Protein AF-A0A9D7N6A7-F1 (afdb_monomer)

pLDDT: mean 72.24, std 21.48, range [27.84, 96.88]

Solvent-accessible surface area (backbone atoms only — not comparable to full-atom values): 20698 Å² total; per-residue (Å²): 138,71,69,72,57,60,63,54,52,71,76,58,73,84,75,83,60,86,90,48,61,82,53,57,77,45,43,63,57,52,47,47,48,57,47,58,78,59,60,65,84,83,55,70,63,50,36,47,100,87,70,44,53,47,60,79,45,81,46,19,49,33,28,34,28,38,18,54,43,39,75,38,91,83,50,59,62,45,43,98,91,40,55,66,31,51,74,73,51,45,66,55,50,33,52,48,35,50,52,41,27,53,71,36,30,30,33,40,40,72,42,84,42,96,51,81,54,42,87,77,48,55,67,92,73,22,52,31,34,36,45,39,30,42,55,40,68,44,62,44,86,50,68,86,70,96,49,81,69,57,56,56,58,49,62,77,58,42,89,70,34,71,83,63,59,71,75,50,41,31,40,49,35,46,28,34,37,31,37,36,25,32,27,87,80,56,50,72,79,45,74,46,79,42,47,43,51,80,80,40,67,44,66,60,51,75,58,70,64,46,72,77,60,77,79,70,97,55,91,82,66,89,69,72,74,80,80,52,75,74,41,38,44,54,51,47,51,51,50,50,52,54,48,39,44,42,50,28,35,50,51,27,48,40,51,60,63,50,43,50,58,53,32,32,75,79,46,55,23,73,46,80,70,33,65,55,53,69,39,74,49,94,61,51,58,45,66,40,29,39,36,40,38,20,63,49,58,58,68,46,43,35,33,24,54,57,90,49,90,62,63,76,41,67,64,57,64,68,60,46,55,73,24,48,53,96,72,34,24,53,46,76,51,75,52,74,46,81,51,68,78,89,52,60,60,47,36,45,35,39,42,34,28,33,75,87,68,51,75,50,70,36,30,29,28,36,33,90

Foldseek 3Di:
DCVVVVVVVVVPPPDDDPVCVVCVVCVVVVVCVVVVVVDDPPQCLQADPVRDGLLPDFAFQWEEEEEFEAEDPPQDEDDPVRLLGNPDHRVRLSVLLQVLLVSSNLHLHYHYDHDPDLQPQPLLRTQKYKHKYWHYWGKDFDFDDDDPPVVVVLQVVPVPCLVVPPQGFIDIWTWMWMFIAGSVPRDGLDIDTDTVCVSPTDGQRSCLLLVLVPPDDPSPRDDDLPDDSVSSNSVSVSSSSVVSNSVSSVSSCCSPPPRLVSCQVPPKRKAWDPDGAAAEDPDQKGKTKMKIKHLFQWQWKFKPKASDPHGQDTDDRVQSVVQCPPSMGIDIDIDMGGHDPVDQKMKIKIWIQTPVRDIDIGIGMYGD

Secondary structure (DSSP, 8-state):
--HHHHHHHHTT-S---GGGTTTTTTHHHHHHHHHHTT-----GGGB-TTS-BGGGSPPEEEEEEEPPPEEPTT-PBPBTTBTTSB---HHHHHHHHHHHHHHTT-EEEEEE-S-S-GGGS-TTT-SEEEEEEEEEEEEEE--S---HHHHHHHHTTTTTGGGTS---EEEEEEEEEEEEEETTT--EEEEEEEEGGGG--EEPPHHHHHGGG-SSS-TT----TTS-HHHHHHHHHHHHHHHHHHHHHHHHHIIIIIHHHHHHHHSEEEEEEESPTTEE--SSEEEEEEEEEESS-EEEEEEEETT-SS-SEE--HHHHHHTEETTEEEEEEEEEEE--TT-SEEEEEEEEEETTSPEEEEEEEEE-

Structure (mmCIF, N/CA/C/O backbone):
data_AF-A0A9D7N6A7-F1
#
_entry.id   AF-A0A9D7N6A7-F1
#
loop_
_atom_site.group_PDB
_atom_site.id
_atom_site.type_symbol
_atom_site.label_atom_id
_atom_site.label_alt_id
_atom_site.label_comp_id
_atom_site.label_asym_id
_atom_site.label_entity_id
_atom_site.label_seq_id
_atom_site.pdbx_PDB_ins_code
_atom_site.Cartn_x
_atom_site.Cartn_y
_atom_site.Cartn_z
_atom_site.occupancy
_atom_site.B_iso_or_equiv
_atom_site.auth_seq_id
_atom_site.auth_comp_id
_atom_site.auth_asym_id
_atom_site.auth_atom_id
_atom_site.pdbx_PDB_model_num
ATOM 1 N N . MET A 1 1 ? 20.754 -8.997 7.882 1.00 33.94 1 MET A N 1
ATOM 2 C CA . MET A 1 1 ? 21.475 -8.071 8.792 1.00 33.94 1 MET A CA 1
ATOM 3 C C . MET A 1 1 ? 22.914 -7.779 8.315 1.00 33.94 1 MET A C 1
ATOM 5 O O . MET A 1 1 ? 23.847 -8.351 8.864 1.00 33.94 1 MET A O 1
ATOM 9 N N . PRO A 1 2 ? 23.134 -6.870 7.344 1.00 27.84 2 PRO A N 1
ATOM 10 C CA . PRO A 1 2 ? 24.484 -6.431 6.935 1.00 27.84 2 PRO A CA 1
ATOM 11 C C . PRO A 1 2 ? 24.946 -5.121 7.615 1.00 27.84 2 PRO A C 1
ATOM 13 O O . PRO A 1 2 ? 26.128 -4.794 7.631 1.00 27.84 2 PRO A O 1
ATOM 16 N N . GLN A 1 3 ? 24.026 -4.363 8.223 1.00 35.16 3 GLN A N 1
ATOM 17 C CA . GLN A 1 3 ? 24.284 -2.987 8.679 1.00 35.16 3 GLN A CA 1
ATOM 18 C C . GLN A 1 3 ? 25.090 -2.895 9.996 1.00 35.16 3 GLN A C 1
ATOM 20 O O . GLN A 1 3 ? 25.830 -1.935 10.213 1.00 35.16 3 GLN A O 1
ATOM 25 N N . LEU A 1 4 ? 25.039 -3.925 10.854 1.00 30.86 4 LEU A N 1
ATOM 26 C CA . LEU A 1 4 ? 25.827 -3.990 12.100 1.00 30.86 4 LEU A CA 1
ATOM 27 C C . LEU A 1 4 ? 27.328 -4.250 11.861 1.00 30.86 4 LEU A C 1
ATOM 29 O O . LEU A 1 4 ? 28.149 -4.004 12.749 1.00 30.86 4 LEU A O 1
ATOM 33 N N . TRP A 1 5 ? 27.703 -4.705 10.662 1.00 33.69 5 TRP A N 1
ATOM 34 C CA . TRP A 1 5 ? 29.099 -4.938 10.285 1.00 33.69 5 TRP A CA 1
ATOM 35 C C . TRP A 1 5 ? 29.838 -3.627 9.966 1.00 33.69 5 TRP A C 1
ATOM 37 O O . TRP A 1 5 ? 30.946 -3.403 10.459 1.00 33.69 5 TRP A O 1
ATOM 47 N N . CYS A 1 6 ? 29.193 -2.698 9.253 1.00 33.22 6 CYS A N 1
ATOM 48 C CA . CYS A 1 6 ? 29.789 -1.412 8.869 1.00 33.22 6 CYS A CA 1
ATOM 49 C C . CYS A 1 6 ? 30.063 -0.488 10.072 1.00 33.22 6 CYS A C 1
ATOM 51 O O . CYS A 1 6 ? 31.088 0.197 10.116 1.00 33.22 6 CYS A O 1
ATOM 53 N N . ALA A 1 7 ? 29.202 -0.511 11.097 1.00 29.64 7 ALA A N 1
ATOM 54 C CA . ALA A 1 7 ? 29.391 0.289 12.311 1.00 29.64 7 ALA A CA 1
ATOM 55 C C . ALA A 1 7 ? 30.550 -0.220 13.196 1.00 29.64 7 ALA A C 1
ATOM 57 O O . ALA A 1 7 ? 31.227 0.574 13.856 1.00 29.64 7 ALA A O 1
ATOM 58 N N . ARG A 1 8 ? 30.829 -1.535 13.188 1.00 33.41 8 ARG A N 1
ATOM 59 C CA . ARG A 1 8 ? 31.957 -2.132 13.929 1.00 33.41 8 ARG A CA 1
ATOM 60 C C . ARG A 1 8 ? 33.308 -1.908 13.247 1.00 33.41 8 ARG A C 1
ATOM 62 O O . ARG A 1 8 ? 34.302 -1.742 13.952 1.00 33.41 8 ARG A O 1
ATOM 69 N N . LEU A 1 9 ? 33.351 -1.831 11.916 1.00 36.56 9 LEU A N 1
ATOM 70 C CA . LEU A 1 9 ? 34.581 -1.543 11.166 1.00 36.56 9 LEU A CA 1
ATOM 71 C C . LEU A 1 9 ? 35.065 -0.095 11.357 1.00 36.56 9 LEU A C 1
ATOM 73 O O . LEU A 1 9 ? 36.259 0.121 11.559 1.00 36.56 9 LEU A O 1
ATOM 77 N N . ARG A 1 10 ? 34.153 0.888 11.440 1.00 34.47 10 ARG A N 1
ATOM 78 C CA . ARG A 1 10 ? 34.516 2.294 11.723 1.00 34.47 10 ARG A CA 1
ATOM 79 C C . ARG A 1 10 ? 35.161 2.511 13.099 1.00 34.47 10 ARG A C 1
ATOM 81 O O . ARG A 1 10 ? 35.968 3.422 13.239 1.00 34.47 10 ARG A O 1
ATOM 88 N N . ARG A 1 11 ? 34.866 1.676 14.106 1.00 34.38 11 ARG A N 1
ATOM 89 C CA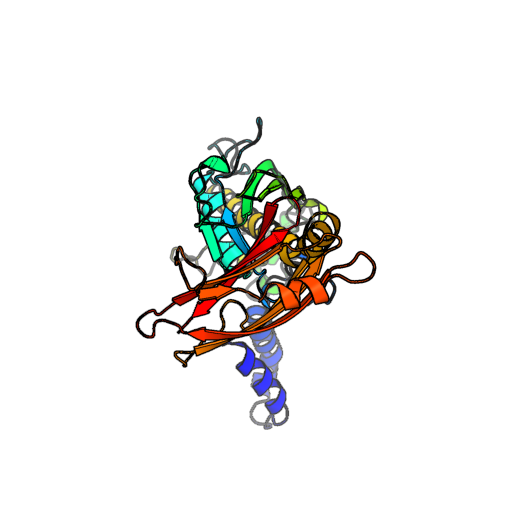 . ARG A 1 11 ? 35.474 1.782 15.453 1.00 34.38 11 ARG A CA 1
ATOM 90 C C . ARG A 1 11 ? 36.824 1.071 15.601 1.00 34.38 11 ARG A C 1
ATOM 92 O O . ARG A 1 11 ? 37.492 1.284 16.605 1.00 34.38 11 ARG A O 1
ATOM 99 N N . ARG A 1 12 ? 37.241 0.245 14.634 1.00 33.75 12 ARG A N 1
ATOM 100 C CA . ARG A 1 12 ? 38.520 -0.498 14.676 1.00 33.75 12 ARG A CA 1
ATOM 101 C C . ARG A 1 12 ? 39.588 0.023 13.705 1.00 33.75 12 ARG A C 1
ATOM 103 O O . ARG A 1 12 ? 40.688 -0.513 13.690 1.00 33.75 12 ARG A O 1
ATOM 110 N N . GLY A 1 13 ? 39.303 1.081 12.943 1.00 35.09 13 GLY A N 1
ATOM 111 C CA . GLY A 1 13 ? 40.225 1.667 11.956 1.00 35.09 13 GLY A CA 1
ATOM 112 C C . GLY A 1 13 ? 41.448 2.405 12.521 1.00 35.09 13 GLY A C 1
ATOM 113 O O . GLY A 1 13 ? 42.263 2.893 11.746 1.00 35.09 13 GLY A O 1
ATOM 114 N N . ALA A 1 14 ? 41.610 2.484 13.841 1.00 36.62 14 ALA A N 1
ATOM 115 C CA . ALA A 1 14 ? 42.786 3.065 14.477 1.00 36.62 14 ALA A CA 1
ATOM 116 C C . ALA A 1 14 ? 43.568 1.959 15.186 1.00 36.62 14 ALA A C 1
ATOM 118 O O . ALA A 1 14 ? 43.359 1.768 16.374 1.00 36.62 14 ALA A O 1
ATOM 119 N N . LEU A 1 15 ? 44.374 1.194 14.438 1.00 40.50 15 LEU A N 1
ATOM 120 C CA . LEU A 1 15 ? 45.546 0.415 14.887 1.00 40.50 15 LEU A CA 1
ATOM 121 C C . LEU A 1 15 ? 46.069 -0.409 13.688 1.00 40.50 15 LEU A C 1
ATOM 123 O O . LEU A 1 15 ? 45.913 -1.626 13.631 1.00 40.50 15 LEU A O 1
ATOM 127 N N . PHE A 1 16 ? 46.677 0.248 12.695 1.00 40.72 16 PHE A N 1
ATOM 128 C CA . PHE A 1 16 ? 47.456 -0.466 11.679 1.00 40.72 16 PHE A CA 1
ATOM 129 C C . PHE A 1 16 ? 48.917 -0.561 12.132 1.00 40.72 16 PHE A C 1
ATOM 131 O O . PHE A 1 16 ? 49.613 0.442 12.268 1.00 40.72 16 PHE A O 1
ATOM 138 N N . SER A 1 17 ? 49.351 -1.793 12.402 1.00 36.78 17 SER A N 1
ATOM 139 C CA . SER A 1 17 ? 50.734 -2.166 12.716 1.00 36.78 17 SER A CA 1
ATOM 140 C C . SER A 1 17 ? 51.652 -1.949 11.497 1.00 36.78 17 SER A C 1
ATOM 142 O O . SER A 1 17 ? 51.222 -2.217 10.369 1.00 36.78 17 SER A O 1
ATOM 144 N N . PRO A 1 18 ? 52.922 -1.530 11.678 1.00 37.09 18 PRO A N 1
ATOM 145 C CA . PRO A 1 18 ? 53.860 -1.251 10.581 1.00 37.09 18 PRO A CA 1
ATOM 146 C C . PRO A 1 18 ? 54.191 -2.465 9.690 1.00 37.09 18 PRO A C 1
ATOM 148 O O . PRO A 1 18 ? 54.759 -2.296 8.615 1.00 37.09 18 PRO A O 1
ATOM 151 N N . ALA A 1 19 ? 53.784 -3.679 10.075 1.00 41.62 19 ALA A N 1
ATOM 152 C CA . ALA A 1 19 ? 53.928 -4.889 9.262 1.00 41.62 19 ALA A CA 1
ATOM 153 C C . ALA A 1 19 ? 52.977 -4.961 8.041 1.00 41.62 19 ALA A C 1
ATOM 155 O O . ALA A 1 19 ? 53.174 -5.800 7.168 1.00 41.62 19 ALA A O 1
ATOM 156 N N . LEU A 1 20 ? 51.961 -4.089 7.949 1.00 43.25 20 LEU A N 1
ATOM 157 C CA . LEU A 1 20 ? 50.958 -4.090 6.866 1.00 43.25 20 LEU A CA 1
ATOM 158 C C . LEU A 1 20 ? 51.173 -2.995 5.801 1.00 43.25 20 LEU A C 1
ATOM 160 O O . LEU A 1 20 ? 50.353 -2.837 4.896 1.00 43.25 20 LEU A O 1
ATOM 164 N N . ALA A 1 21 ? 52.296 -2.273 5.849 1.00 39.59 21 ALA A N 1
ATOM 165 C CA . ALA A 1 21 ? 52.647 -1.225 4.887 1.00 39.59 21 ALA A CA 1
ATOM 166 C C . ALA A 1 21 ? 52.581 -1.630 3.389 1.00 39.59 21 ALA A C 1
ATOM 168 O O . ALA A 1 21 ? 52.142 -0.801 2.588 1.00 39.59 21 ALA A O 1
ATOM 169 N N . PRO A 1 22 ? 52.934 -2.863 2.957 1.00 44.19 22 PRO A N 1
ATOM 170 C CA . PRO A 1 22 ? 52.798 -3.234 1.544 1.00 44.19 22 PRO A CA 1
ATOM 171 C C . PRO A 1 22 ? 51.343 -3.493 1.110 1.00 44.19 22 PRO A C 1
ATOM 173 O O . PRO A 1 22 ? 51.037 -3.357 -0.073 1.00 44.19 22 PRO A O 1
ATOM 176 N N . LEU A 1 23 ? 50.428 -3.785 2.044 1.00 40.72 23 LEU A N 1
ATOM 177 C CA . LEU A 1 23 ? 48.991 -3.942 1.768 1.00 40.72 23 LEU A CA 1
ATOM 178 C C . LEU A 1 23 ? 48.231 -2.606 1.792 1.00 40.72 23 LEU A C 1
ATOM 180 O O . LEU A 1 23 ? 47.166 -2.496 1.189 1.00 40.72 23 LEU A O 1
ATOM 184 N N . ALA A 1 24 ? 48.802 -1.557 2.392 1.00 40.66 24 ALA A N 1
ATOM 185 C CA . ALA A 1 24 ? 48.234 -0.207 2.375 1.00 40.66 24 ALA A CA 1
ATOM 186 C C . ALA A 1 24 ? 48.116 0.386 0.955 1.00 40.66 24 ALA A C 1
ATOM 188 O O . ALA A 1 24 ? 47.271 1.243 0.720 1.00 40.66 24 ALA A O 1
ATOM 189 N N . ARG A 1 25 ? 48.902 -0.107 -0.016 1.00 42.94 25 ARG A N 1
ATOM 190 C CA . ARG A 1 25 ? 48.783 0.273 -1.439 1.00 42.94 25 ARG A CA 1
ATOM 191 C C . ARG A 1 25 ? 47.538 -0.301 -2.117 1.00 42.94 25 ARG A C 1
ATOM 193 O O . ARG A 1 25 ? 47.056 0.279 -3.081 1.00 42.94 25 ARG A O 1
ATOM 200 N N . PHE A 1 26 ? 46.999 -1.397 -1.586 1.00 43.72 26 PHE A N 1
ATOM 201 C CA . PHE A 1 26 ? 45.743 -2.005 -2.030 1.00 43.72 26 PHE A CA 1
ATOM 202 C C . PHE A 1 26 ? 44.562 -1.622 -1.136 1.00 43.72 26 PHE A C 1
ATOM 204 O O . PHE A 1 26 ? 43.425 -1.934 -1.471 1.00 43.72 26 PHE A O 1
ATOM 211 N N . ALA A 1 27 ? 44.794 -0.915 -0.025 1.00 41.84 27 ALA A N 1
ATOM 212 C CA . ALA A 1 27 ? 43.733 -0.423 0.847 1.00 41.84 27 ALA A CA 1
ATOM 213 C C . ALA A 1 27 ? 42.728 0.503 0.133 1.00 41.84 27 ALA A C 1
ATOM 215 O O . ALA A 1 27 ? 41.546 0.359 0.421 1.00 41.84 27 ALA A O 1
ATOM 216 N N . PRO A 1 28 ? 43.110 1.375 -0.827 1.00 40.94 28 PRO A N 1
ATOM 217 C CA . PRO A 1 28 ? 42.142 2.133 -1.617 1.00 40.94 28 PRO A CA 1
ATOM 218 C C . PRO A 1 28 ? 41.313 1.237 -2.537 1.00 40.94 28 PRO A C 1
ATOM 220 O O . PRO A 1 28 ? 40.124 1.470 -2.672 1.00 40.94 28 PRO A O 1
ATOM 223 N N . ALA A 1 29 ? 41.908 0.190 -3.120 1.00 38.44 29 ALA A N 1
ATOM 224 C CA . ALA A 1 29 ? 41.216 -0.750 -4.004 1.00 38.44 29 ALA A CA 1
ATOM 225 C C . ALA A 1 29 ? 40.278 -1.688 -3.228 1.00 38.44 29 ALA A C 1
ATOM 227 O O . ALA A 1 29 ? 39.161 -1.927 -3.660 1.00 38.44 29 ALA A O 1
ATOM 228 N N . LEU A 1 30 ? 40.683 -2.159 -2.046 1.00 38.00 30 LEU A N 1
ATOM 229 C CA . LEU A 1 30 ? 39.836 -2.931 -1.130 1.00 38.00 30 LEU A CA 1
ATOM 230 C C . LEU A 1 30 ? 38.767 -2.060 -0.465 1.00 38.00 30 LEU A C 1
ATOM 232 O O . LEU A 1 30 ? 37.659 -2.533 -0.242 1.00 38.00 30 LEU A O 1
ATOM 236 N N . ALA A 1 31 ? 39.064 -0.789 -0.180 1.00 37.28 31 ALA A N 1
ATOM 237 C CA . ALA A 1 31 ? 38.067 0.179 0.259 1.00 37.28 31 ALA A CA 1
ATOM 238 C C . ALA A 1 31 ? 37.099 0.527 -0.875 1.00 37.28 31 ALA A C 1
ATOM 240 O O . ALA A 1 31 ? 35.918 0.629 -0.597 1.00 37.28 31 ALA A O 1
ATOM 241 N N . ALA A 1 32 ? 37.554 0.641 -2.127 1.00 35.81 32 ALA A N 1
ATOM 242 C CA . ALA A 1 32 ? 36.718 0.851 -3.310 1.00 35.81 32 ALA A CA 1
ATOM 243 C C . ALA A 1 32 ? 35.888 -0.390 -3.667 1.00 35.81 32 ALA A C 1
ATOM 245 O O . ALA A 1 32 ? 34.742 -0.237 -4.062 1.00 35.81 32 ALA A O 1
ATOM 246 N N . LEU A 1 33 ? 36.399 -1.606 -3.444 1.00 35.50 33 LEU A N 1
ATOM 247 C CA . LEU A 1 33 ? 35.618 -2.844 -3.534 1.00 35.50 33 LEU A CA 1
ATOM 248 C C . LEU A 1 33 ? 34.580 -2.915 -2.409 1.00 35.50 33 LEU A C 1
ATOM 250 O O . LEU A 1 33 ? 33.425 -3.222 -2.658 1.00 35.50 33 LEU A O 1
ATOM 254 N N . ALA A 1 34 ? 34.956 -2.586 -1.171 1.00 34.47 34 ALA A N 1
ATOM 255 C CA . ALA A 1 34 ? 34.031 -2.576 -0.037 1.00 34.47 34 ALA A CA 1
ATOM 256 C C . ALA A 1 34 ? 33.012 -1.420 -0.097 1.00 34.47 34 ALA A C 1
ATOM 258 O O . ALA A 1 34 ? 31.904 -1.563 0.410 1.00 34.47 34 ALA A O 1
ATOM 259 N N . LEU A 1 35 ? 33.370 -0.290 -0.714 1.00 35.47 35 LEU A N 1
ATOM 260 C CA . LEU A 1 35 ? 32.476 0.828 -1.027 1.00 35.47 35 LEU A CA 1
ATOM 261 C C . LEU A 1 35 ? 31.602 0.501 -2.243 1.00 35.47 35 LEU A C 1
ATOM 263 O O . LEU A 1 35 ? 30.417 0.796 -2.209 1.00 35.47 35 LEU A O 1
ATOM 267 N N . GLY A 1 36 ? 32.145 -0.174 -3.257 1.00 33.84 36 GLY A N 1
ATOM 268 C CA . GLY A 1 36 ? 31.439 -0.616 -4.461 1.00 33.84 36 GLY A CA 1
ATOM 269 C C . GLY A 1 36 ? 30.420 -1.722 -4.189 1.00 33.84 36 GLY A C 1
ATOM 270 O O . GLY A 1 36 ? 29.325 -1.674 -4.730 1.00 33.84 36 GLY A O 1
ATOM 271 N N . VAL A 1 37 ? 30.716 -2.641 -3.264 1.00 36.25 37 VAL A N 1
ATOM 272 C CA . VAL A 1 37 ? 29.760 -3.634 -2.728 1.00 36.25 37 VAL A CA 1
ATOM 273 C C . VAL A 1 37 ? 28.724 -2.978 -1.794 1.00 36.25 37 VAL A C 1
ATOM 275 O O . VAL A 1 37 ? 27.678 -3.556 -1.511 1.00 36.25 37 VAL A O 1
ATOM 278 N N . ALA A 1 38 ? 28.981 -1.756 -1.314 1.00 33.03 38 ALA A N 1
ATOM 279 C CA . ALA A 1 38 ? 28.062 -0.993 -0.469 1.00 33.03 38 ALA A CA 1
ATOM 280 C C . ALA A 1 38 ? 27.216 0.042 -1.236 1.00 33.03 38 ALA A C 1
ATOM 282 O O . ALA A 1 38 ? 26.350 0.675 -0.622 1.00 33.03 38 ALA A O 1
ATOM 283 N N . CYS A 1 39 ? 27.421 0.207 -2.548 1.00 36.38 39 CYS A N 1
ATOM 284 C CA . CYS A 1 39 ? 26.614 1.088 -3.386 1.00 36.38 39 CYS A CA 1
ATOM 285 C C . CYS A 1 39 ? 25.263 0.430 -3.682 1.00 36.38 39 CYS A C 1
ATOM 287 O O . CYS A 1 39 ? 25.034 -0.150 -4.737 1.00 36.38 39 CYS A O 1
ATOM 289 N N . ARG A 1 40 ? 24.347 0.547 -2.715 1.00 44.41 40 ARG A N 1
ATOM 290 C CA . ARG A 1 40 ? 22.908 0.513 -2.991 1.00 44.41 40 ARG A CA 1
ATOM 291 C C . ARG A 1 40 ? 22.606 1.517 -4.107 1.00 44.41 40 ARG A C 1
ATOM 293 O O . ARG A 1 40 ? 23.277 2.545 -4.180 1.00 44.41 40 ARG A O 1
ATOM 300 N N . SER A 1 41 ? 21.595 1.213 -4.920 1.00 48.44 41 SER A N 1
ATOM 301 C CA . SER A 1 41 ? 21.009 2.114 -5.917 1.00 48.44 41 SER A CA 1
ATOM 302 C C . SER A 1 41 ? 21.100 3.586 -5.480 1.00 48.44 41 SER A C 1
ATOM 304 O O . SER A 1 41 ? 20.517 3.975 -4.469 1.00 48.44 41 SER A O 1
ATOM 306 N N . THR A 1 42 ? 21.867 4.389 -6.224 1.00 55.47 42 THR A N 1
ATOM 307 C CA . THR A 1 42 ? 22.020 5.843 -6.033 1.00 55.47 42 THR A CA 1
ATOM 308 C C . THR A 1 42 ? 20.817 6.626 -6.555 1.00 55.47 42 THR A C 1
ATOM 310 O O . THR A 1 42 ? 20.867 7.852 -6.640 1.00 55.47 42 THR A O 1
ATOM 313 N N . ASP A 1 43 ? 19.743 5.927 -6.924 1.00 65.94 43 ASP A N 1
ATOM 314 C CA . ASP A 1 43 ? 18.581 6.523 -7.551 1.00 65.94 43 ASP A CA 1
ATOM 315 C C . ASP A 1 43 ? 17.853 7.436 -6.556 1.00 65.94 43 ASP A C 1
ATOM 317 O O . ASP A 1 43 ? 17.324 6.936 -5.556 1.00 65.94 43 ASP A O 1
ATOM 321 N N . PRO A 1 44 ? 17.806 8.761 -6.796 1.00 69.75 44 PRO A N 1
ATOM 322 C CA . PRO A 1 44 ? 17.167 9.702 -5.881 1.00 69.75 44 PRO A CA 1
ATOM 323 C C . PRO A 1 44 ? 15.686 9.372 -5.650 1.00 69.75 44 PRO A C 1
ATOM 325 O O . PRO A 1 44 ? 15.162 9.695 -4.584 1.00 69.75 44 PRO A O 1
ATOM 328 N N . ALA A 1 45 ? 15.041 8.651 -6.575 1.00 74.19 45 ALA A N 1
ATOM 329 C CA . ALA A 1 45 ? 13.661 8.204 -6.445 1.00 74.19 45 ALA A CA 1
ATOM 330 C C . ALA A 1 45 ? 13.422 7.288 -5.229 1.00 74.19 45 ALA A C 1
ATOM 332 O O . ALA A 1 45 ? 12.299 7.205 -4.722 1.00 74.19 45 ALA A O 1
ATOM 333 N N . LEU A 1 46 ? 14.452 6.575 -4.764 1.00 75.38 46 LEU A N 1
ATOM 334 C CA . LEU A 1 46 ? 14.356 5.630 -3.646 1.00 75.38 46 LEU A CA 1
ATOM 335 C C . LEU A 1 46 ? 14.588 6.280 -2.279 1.00 75.38 46 LEU A C 1
ATOM 337 O O . LEU A 1 46 ? 14.596 5.583 -1.258 1.00 75.38 46 LEU A O 1
ATOM 341 N N . TYR A 1 47 ? 14.756 7.599 -2.253 1.00 76.62 47 TYR A N 1
ATOM 342 C CA . TYR A 1 47 ? 14.973 8.377 -1.047 1.00 76.62 47 TYR A CA 1
ATOM 343 C C . TYR A 1 47 ? 13.801 9.324 -0.784 1.00 76.62 47 TYR A C 1
ATOM 345 O O . TYR A 1 47 ? 13.102 9.764 -1.697 1.00 76.62 47 TYR A O 1
ATOM 353 N N . ASP A 1 48 ? 13.573 9.635 0.487 1.00 78.56 48 ASP A N 1
ATOM 354 C CA . ASP A 1 48 ? 12.672 10.712 0.881 1.00 78.56 48 ASP A CA 1
ATOM 355 C C . ASP A 1 48 ? 13.363 12.089 0.832 1.00 78.56 48 ASP A C 1
ATOM 357 O O . ASP A 1 48 ? 14.549 12.224 0.512 1.00 78.56 48 ASP A O 1
ATOM 361 N N . SER A 1 49 ? 12.611 13.139 1.170 1.00 76.31 49 SER A N 1
ATOM 362 C CA . SER A 1 49 ? 13.115 14.515 1.236 1.00 76.31 49 SER A CA 1
ATOM 363 C C . SER A 1 49 ? 14.223 14.719 2.281 1.00 76.31 49 SER A C 1
ATOM 365 O O . SER A 1 49 ? 15.008 15.659 2.156 1.00 76.31 49 SER A O 1
ATOM 367 N N . GLU A 1 50 ? 14.338 13.832 3.275 1.00 79.69 50 GLU A N 1
ATOM 368 C CA . GLU A 1 50 ? 15.408 13.814 4.279 1.00 79.69 50 GLU A CA 1
ATOM 369 C C . GLU A 1 50 ? 16.611 12.948 3.860 1.00 79.69 50 GLU A C 1
ATOM 371 O O . GLU A 1 50 ? 17.562 12.795 4.631 1.00 79.69 50 GLU A O 1
ATOM 376 N N . ARG A 1 51 ? 16.602 12.401 2.636 1.00 77.44 51 ARG A N 1
ATOM 377 C CA . ARG A 1 51 ? 17.605 11.465 2.103 1.00 77.44 51 ARG A CA 1
ATOM 378 C C . ARG A 1 51 ? 17.701 10.148 2.874 1.00 77.44 51 ARG A C 1
ATOM 380 O O . ARG A 1 51 ? 18.757 9.510 2.876 1.00 77.44 51 ARG A O 1
ATOM 387 N N . ARG A 1 52 ? 16.618 9.710 3.511 1.00 77.44 52 ARG A N 1
ATOM 388 C CA . ARG A 1 52 ? 16.506 8.346 4.041 1.00 77.44 52 ARG A CA 1
ATOM 389 C C . ARG A 1 52 ? 15.948 7.434 2.969 1.00 77.44 52 ARG A C 1
ATOM 391 O O . ARG A 1 52 ? 15.149 7.857 2.138 1.00 77.44 52 ARG A O 1
ATOM 398 N N . LEU A 1 53 ? 16.371 6.175 2.984 1.00 78.69 53 LEU A N 1
ATOM 399 C CA . LEU A 1 53 ? 15.842 5.195 2.044 1.00 78.69 53 LEU A CA 1
ATOM 400 C C . LEU A 1 53 ? 14.373 4.931 2.355 1.00 78.69 53 LEU A C 1
ATOM 402 O O . LEU A 1 53 ? 14.006 4.716 3.509 1.00 78.69 53 LEU A O 1
ATOM 406 N N . LEU A 1 54 ? 13.539 4.858 1.321 1.00 78.88 54 LEU A N 1
ATOM 407 C CA . LEU A 1 54 ? 12.112 4.625 1.508 1.00 78.88 54 LEU A CA 1
ATOM 408 C C . LEU A 1 54 ? 11.836 3.316 2.250 1.00 78.88 54 LEU A C 1
ATOM 410 O O . LEU A 1 54 ? 10.921 3.289 3.060 1.00 78.88 54 LEU A O 1
ATOM 414 N N . VAL A 1 55 ? 12.633 2.259 2.062 1.00 80.38 55 VAL A N 1
ATOM 415 C CA . VAL A 1 55 ? 12.492 0.985 2.804 1.00 80.38 55 VAL A CA 1
ATOM 416 C C . VAL A 1 55 ? 12.652 1.138 4.326 1.00 80.38 55 VAL A C 1
ATOM 418 O O . VAL A 1 55 ? 12.142 0.320 5.084 1.00 80.38 55 VAL A O 1
ATOM 421 N N . GLU A 1 56 ? 13.349 2.182 4.784 1.00 78.75 56 GLU A N 1
ATOM 422 C CA . GLU A 1 56 ? 13.555 2.473 6.209 1.00 78.75 56 GLU A CA 1
ATOM 423 C C . GLU A 1 56 ? 12.361 3.218 6.821 1.00 78.75 56 GLU A C 1
ATOM 425 O O . GLU A 1 56 ? 12.258 3.320 8.044 1.00 78.75 56 GLU A O 1
ATOM 430 N N . ARG A 1 57 ? 11.443 3.721 5.987 1.00 78.69 57 ARG A N 1
ATOM 431 C CA . ARG A 1 57 ? 10.187 4.322 6.438 1.00 78.69 57 ARG A CA 1
ATOM 432 C C . ARG A 1 57 ? 9.155 3.255 6.769 1.00 78.69 57 ARG A C 1
ATOM 434 O O . ARG A 1 57 ? 9.089 2.212 6.112 1.00 78.69 57 ARG A O 1
ATOM 441 N N . GLU A 1 58 ? 8.306 3.580 7.739 1.00 82.00 58 GLU A N 1
ATOM 442 C CA . GLU A 1 58 ? 7.181 2.743 8.147 1.00 82.00 58 GLU A CA 1
ATOM 443 C C . GLU A 1 58 ? 6.285 2.363 6.961 1.00 82.00 58 GLU A C 1
ATOM 445 O O . GLU A 1 58 ? 6.136 3.106 5.985 1.00 82.00 58 GLU A O 1
ATOM 450 N N . ARG A 1 59 ? 5.711 1.160 7.045 1.00 87.25 59 ARG A N 1
ATOM 451 C CA . ARG A 1 59 ? 4.772 0.655 6.044 1.00 87.25 59 ARG A CA 1
ATOM 452 C C . ARG A 1 59 ? 3.447 1.392 6.178 1.00 87.25 59 ARG A C 1
ATOM 454 O O . ARG A 1 59 ? 2.980 1.613 7.295 1.00 87.25 59 ARG A O 1
ATOM 461 N N . ALA A 1 60 ? 2.806 1.710 5.056 1.00 87.31 60 ALA A N 1
ATOM 462 C CA . ALA A 1 60 ? 1.469 2.283 5.101 1.00 87.31 60 ALA A CA 1
ATOM 463 C C . ALA A 1 60 ? 0.471 1.246 5.649 1.00 87.31 60 ALA A C 1
ATOM 465 O O . ALA A 1 60 ? 0.525 0.070 5.288 1.00 87.31 60 ALA A O 1
ATOM 466 N N . SER A 1 61 ? -0.462 1.669 6.500 1.00 88.38 61 SER A N 1
ATOM 467 C CA . SER A 1 61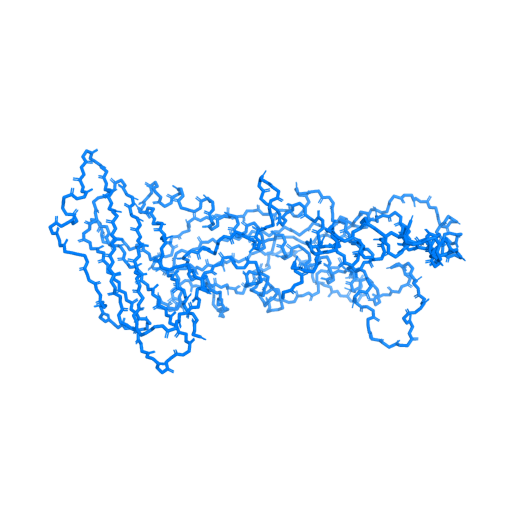 ? -1.439 0.795 7.167 1.00 88.38 61 SER A CA 1
ATOM 468 C C . SER A 1 61 ? -2.642 0.443 6.277 1.00 88.38 61 SER A C 1
ATOM 470 O O . SER A 1 61 ? -3.792 0.486 6.711 1.00 88.38 61 SER A O 1
ATOM 472 N N . TYR A 1 62 ? -2.375 0.086 5.019 1.00 89.88 62 TYR A N 1
ATOM 473 C CA . TYR A 1 62 ? -3.364 -0.359 4.033 1.00 89.88 62 TYR A CA 1
ATOM 474 C C . TYR A 1 62 ? -3.000 -1.734 3.495 1.00 89.88 62 TYR A C 1
ATOM 476 O O . TYR A 1 62 ? -1.826 -2.104 3.449 1.00 89.88 62 TYR A O 1
ATOM 484 N N . ARG A 1 63 ? -3.999 -2.456 3.001 1.00 91.62 63 ARG A N 1
ATOM 485 C CA . ARG A 1 63 ? -3.820 -3.613 2.124 1.00 91.62 63 ARG A CA 1
ATOM 486 C C . ARG A 1 63 ? -4.041 -3.186 0.686 1.00 91.62 63 ARG A C 1
ATOM 488 O O . ARG A 1 63 ? -5.092 -2.632 0.357 1.00 91.62 63 ARG A O 1
ATOM 495 N N . LEU A 1 64 ? -3.046 -3.435 -0.152 1.00 94.81 64 LEU A N 1
ATOM 496 C CA . LEU A 1 64 ? -3.009 -2.968 -1.528 1.00 94.81 64 LEU A CA 1
ATOM 497 C C . LEU A 1 64 ? -3.145 -4.149 -2.487 1.00 94.81 64 LEU A C 1
ATOM 499 O O . LEU A 1 64 ? -2.254 -4.987 -2.569 1.00 94.81 64 LEU A O 1
ATOM 503 N N . ALA A 1 65 ? -4.233 -4.200 -3.245 1.00 95.38 65 ALA A N 1
ATOM 504 C CA . ALA A 1 65 ? -4.342 -5.059 -4.415 1.00 95.38 65 ALA A CA 1
ATOM 505 C C . ALA A 1 65 ? -3.724 -4.359 -5.632 1.00 95.38 65 ALA A C 1
ATOM 507 O O . ALA A 1 65 ? -3.975 -3.178 -5.859 1.00 95.38 65 ALA A O 1
ATOM 508 N N . VAL A 1 66 ? -2.948 -5.080 -6.436 1.00 95.56 66 VAL A N 1
ATOM 509 C CA . VAL A 1 66 ? -2.354 -4.597 -7.687 1.00 95.56 66 VAL A CA 1
ATOM 510 C C . VAL A 1 66 ? -3.055 -5.288 -8.851 1.00 95.56 66 VAL A C 1
ATOM 512 O O . VAL A 1 66 ? -3.037 -6.516 -8.952 1.00 95.56 66 VAL A O 1
ATOM 515 N N . ALA A 1 67 ? -3.699 -4.496 -9.707 1.00 93.75 67 ALA A N 1
ATOM 516 C CA . ALA A 1 67 ? -4.381 -4.982 -10.899 1.00 93.75 67 ALA A CA 1
ATOM 517 C C . ALA A 1 67 ? -3.397 -5.279 -12.051 1.00 93.75 67 ALA A C 1
ATOM 519 O O . ALA A 1 67 ? -2.266 -4.776 -12.051 1.00 93.75 67 ALA A O 1
ATOM 520 N N . PRO A 1 68 ? -3.828 -6.032 -13.084 1.00 91.94 68 PRO A N 1
ATOM 521 C CA . PRO A 1 68 ? -3.040 -6.225 -14.296 1.00 91.94 68 PRO A CA 1
ATOM 522 C C . PRO A 1 68 ? -2.781 -4.892 -15.008 1.00 91.94 68 PRO A C 1
ATOM 524 O O . PRO A 1 68 ? -3.737 -4.133 -15.221 1.00 91.94 68 PRO A O 1
ATOM 527 N N . PHE A 1 69 ? -1.533 -4.636 -15.420 1.00 89.12 69 PHE A N 1
ATOM 528 C CA . PHE A 1 69 ? -1.162 -3.446 -16.197 1.00 89.12 69 PHE A CA 1
ATOM 529 C C . PHE A 1 69 ? -2.060 -3.267 -17.418 1.00 89.12 69 PHE A C 1
ATOM 531 O O . PHE A 1 69 ? -2.367 -4.228 -18.116 1.00 89.12 69 PHE A O 1
ATOM 538 N N . VAL A 1 70 ? -2.468 -2.030 -17.693 1.00 87.00 70 VAL A N 1
ATOM 539 C CA . VAL A 1 70 ? -3.164 -1.662 -18.933 1.00 87.00 70 VAL A CA 1
ATOM 540 C C . VAL A 1 70 ? -2.150 -1.049 -19.884 1.00 87.00 70 VAL A C 1
ATOM 542 O O . VAL A 1 70 ? -1.424 -0.146 -19.489 1.00 87.00 70 VAL A O 1
ATOM 545 N N . PHE A 1 71 ? -2.108 -1.502 -21.132 1.00 85.69 71 PHE A N 1
ATOM 546 C CA . PHE A 1 71 ? -1.267 -0.898 -22.161 1.00 85.69 71 PHE A CA 1
ATOM 547 C C . PHE A 1 71 ? -2.130 0.067 -22.968 1.00 85.69 71 PHE A C 1
ATOM 549 O O . PHE A 1 71 ? -3.136 -0.337 -23.556 1.00 85.69 71 PHE A O 1
ATOM 556 N N . GLU A 1 72 ? -1.768 1.345 -22.971 1.00 83.00 72 GLU A N 1
ATOM 557 C CA . GLU A 1 72 ? -2.432 2.330 -23.813 1.00 83.00 72 GLU A CA 1
ATOM 558 C C . GLU A 1 72 ? -2.170 2.027 -25.297 1.00 83.00 72 GLU A C 1
ATOM 560 O O . GLU A 1 72 ? -1.182 1.393 -25.682 1.00 83.00 72 GLU A O 1
ATOM 565 N N . SER A 1 73 ? -3.104 2.441 -26.151 1.00 70.94 73 SER A N 1
ATOM 566 C CA . SER A 1 73 ? -3.008 2.195 -27.590 1.00 70.94 73 SER A CA 1
ATOM 567 C C . SER A 1 73 ? -1.756 2.869 -28.156 1.00 70.94 73 SER A C 1
ATOM 569 O O . SER A 1 73 ? -1.598 4.076 -28.017 1.00 70.94 73 SER A O 1
ATOM 571 N N . GLY A 1 74 ? -0.887 2.100 -28.818 1.00 63.53 74 GLY A N 1
ATOM 572 C CA . GLY A 1 74 ? 0.356 2.615 -29.407 1.00 63.53 74 GLY A CA 1
ATOM 573 C C . GLY A 1 74 ? 1.622 2.360 -28.585 1.00 63.53 74 GLY A C 1
ATOM 574 O O . GLY A 1 74 ? 2.706 2.697 -29.054 1.00 63.53 74 GLY A O 1
ATOM 575 N N . VAL A 1 75 ? 1.527 1.718 -27.413 1.00 71.62 75 VAL A N 1
ATOM 576 C CA . VAL A 1 75 ? 2.710 1.155 -26.747 1.00 71.62 75 VAL A CA 1
ATOM 577 C C . VAL A 1 75 ? 3.223 -0.024 -27.574 1.00 71.62 75 VAL A C 1
ATOM 579 O O . VAL A 1 75 ? 2.595 -1.084 -27.632 1.00 71.62 75 VAL A O 1
ATOM 582 N N . GLU A 1 76 ? 4.360 0.166 -28.238 1.00 67.25 76 GLU A N 1
ATOM 583 C CA . GLU A 1 76 ? 4.978 -0.874 -29.053 1.00 67.25 76 GLU A CA 1
ATOM 584 C C . GLU A 1 76 ? 5.634 -1.938 -28.171 1.00 67.25 76 GLU A C 1
ATOM 586 O O . GLU A 1 76 ? 6.442 -1.636 -27.289 1.00 67.25 76 GLU A O 1
ATOM 591 N N . ARG A 1 77 ? 5.283 -3.201 -28.426 1.00 64.62 77 ARG A N 1
ATOM 592 C CA . ARG A 1 77 ? 5.973 -4.353 -27.843 1.00 64.62 77 ARG A CA 1
ATOM 593 C C . ARG A 1 77 ? 7.135 -4.763 -28.735 1.00 64.62 77 ARG A C 1
ATOM 595 O O . ARG A 1 77 ? 7.061 -4.615 -29.957 1.00 64.62 77 ARG A O 1
ATOM 602 N N . ALA A 1 78 ? 8.189 -5.293 -28.124 1.00 60.75 78 ALA A N 1
ATOM 603 C CA . ALA A 1 78 ? 9.344 -5.782 -28.859 1.00 60.75 78 ALA A CA 1
ATOM 604 C C . ALA A 1 78 ? 8.954 -6.800 -29.934 1.00 60.75 78 ALA A C 1
ATOM 606 O O . ALA A 1 78 ? 8.148 -7.705 -29.720 1.00 60.75 78 ALA A O 1
ATOM 607 N N . SER A 1 79 ? 9.586 -6.647 -31.093 1.00 57.31 79 SER A N 1
ATOM 608 C CA . SER A 1 79 ? 9.617 -7.631 -32.171 1.00 57.31 79 SER A CA 1
ATOM 609 C C . SER A 1 79 ? 11.068 -7.808 -32.611 1.00 57.31 79 SER A C 1
ATOM 611 O O . SER A 1 79 ? 11.913 -6.972 -32.287 1.00 57.31 79 SER A O 1
ATOM 613 N N . ALA A 1 80 ? 11.362 -8.853 -33.388 1.00 53.94 80 ALA A N 1
ATOM 614 C CA . ALA A 1 80 ? 12.707 -9.074 -33.930 1.00 53.94 80 ALA A CA 1
ATOM 615 C C . ALA A 1 80 ? 13.241 -7.869 -34.740 1.00 53.94 80 ALA A C 1
ATOM 617 O O . ALA A 1 80 ? 14.448 -7.694 -34.863 1.00 53.94 80 ALA A O 1
ATOM 618 N N . GLU A 1 81 ? 12.353 -7.017 -35.263 1.00 55.16 81 GLU A N 1
ATOM 619 C CA . GLU A 1 81 ? 12.700 -5.821 -36.040 1.00 55.16 81 GLU A CA 1
ATOM 620 C C . GLU A 1 81 ? 12.890 -4.557 -35.176 1.00 55.16 81 GLU A C 1
ATOM 622 O O . GLU A 1 81 ? 13.433 -3.561 -35.654 1.00 55.16 81 GLU A O 1
ATOM 627 N N . ARG A 1 82 ? 12.445 -4.570 -33.909 1.00 62.12 82 ARG A N 1
ATOM 628 C CA . ARG A 1 82 ? 12.523 -3.436 -32.968 1.00 62.12 82 ARG A CA 1
ATOM 629 C C . ARG A 1 82 ? 12.930 -3.921 -31.569 1.00 62.12 82 ARG A C 1
ATOM 631 O O . ARG A 1 82 ? 12.064 -4.080 -30.707 1.00 62.12 82 ARG A O 1
ATOM 638 N N . PRO A 1 83 ? 14.234 -4.153 -31.333 1.00 56.53 83 PRO A N 1
ATOM 639 C CA . PRO A 1 83 ? 14.725 -4.731 -30.080 1.00 56.53 83 PRO A CA 1
ATOM 640 C C . PRO A 1 83 ? 14.644 -3.772 -28.880 1.00 56.53 83 PRO A C 1
ATOM 642 O O . PRO A 1 83 ? 14.564 -4.231 -27.750 1.00 56.53 83 PRO A O 1
ATOM 645 N N . LEU A 1 84 ? 14.594 -2.452 -29.108 1.00 60.34 84 LEU A N 1
ATOM 646 C CA . LEU A 1 84 ? 14.518 -1.422 -28.056 1.00 60.34 84 LEU A CA 1
ATOM 647 C C . LEU A 1 84 ? 13.083 -1.101 -27.587 1.00 60.34 84 LEU A C 1
ATOM 649 O O . LEU A 1 84 ? 12.834 -0.016 -27.074 1.00 60.34 84 LEU A O 1
ATOM 653 N N . ALA A 1 85 ? 12.117 -1.991 -27.807 1.00 66.94 85 ALA A N 1
ATOM 654 C CA . ALA A 1 85 ? 10.729 -1.809 -27.373 1.00 66.94 85 ALA A CA 1
ATOM 655 C C . ALA A 1 85 ? 10.415 -2.678 -26.147 1.00 66.94 85 ALA A C 1
ATOM 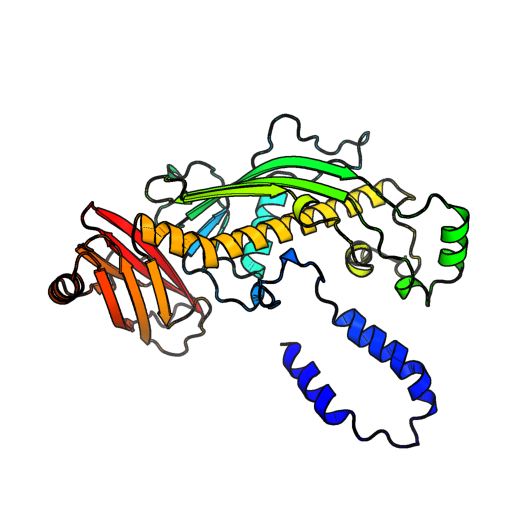657 O O . ALA A 1 85 ? 11.143 -3.616 -25.835 1.00 66.94 85 ALA A O 1
ATOM 658 N N . LEU A 1 86 ? 9.324 -2.377 -25.438 1.00 71.94 86 LEU A N 1
ATOM 659 C CA . LEU A 1 86 ? 8.994 -3.073 -24.195 1.00 71.94 86 LEU A CA 1
ATOM 660 C C . LEU A 1 86 ? 8.737 -4.568 -24.450 1.00 71.94 86 LEU A C 1
ATOM 662 O O . LEU A 1 86 ? 7.886 -4.928 -25.267 1.00 71.94 86 LEU A O 1
ATOM 666 N N . ARG A 1 87 ? 9.441 -5.444 -23.726 1.00 69.62 87 ARG A N 1
ATOM 667 C CA . ARG A 1 87 ? 9.300 -6.905 -23.871 1.00 69.62 87 ARG A CA 1
ATOM 668 C C . ARG A 1 87 ? 8.314 -7.515 -22.886 1.00 69.62 87 ARG A C 1
ATOM 670 O O . ARG A 1 87 ? 7.622 -8.473 -23.219 1.00 69.62 87 ARG A O 1
ATOM 677 N N . SER A 1 88 ? 8.265 -6.955 -21.681 1.00 73.25 88 SER A N 1
ATOM 678 C CA . SER A 1 88 ? 7.458 -7.486 -20.588 1.00 73.25 88 SER A CA 1
ATOM 679 C C . SER A 1 88 ? 5.967 -7.432 -20.924 1.00 73.25 88 SER A C 1
ATOM 681 O O . SER A 1 88 ? 5.447 -6.406 -21.372 1.00 73.25 88 SER A O 1
ATOM 683 N N . ASP A 1 89 ? 5.278 -8.550 -20.700 1.00 82.19 89 ASP A N 1
ATOM 684 C CA . ASP A 1 89 ? 3.826 -8.605 -20.794 1.00 82.19 89 ASP A CA 1
ATOM 685 C C . ASP A 1 89 ? 3.156 -8.024 -19.532 1.00 82.19 89 ASP A C 1
ATOM 687 O O . ASP A 1 89 ? 3.809 -7.613 -18.569 1.00 82.19 89 ASP A O 1
ATOM 691 N N . GLU A 1 90 ? 1.824 -7.951 -19.553 1.00 85.06 90 GLU A N 1
ATOM 692 C CA . GLU A 1 90 ? 1.033 -7.415 -18.438 1.00 85.06 90 GLU A CA 1
ATOM 693 C C . GLU A 1 90 ? 1.293 -8.162 -17.126 1.00 85.06 90 GLU A C 1
ATOM 695 O O . GLU A 1 90 ? 1.387 -7.534 -16.073 1.00 85.06 90 GLU A O 1
ATOM 700 N N . ALA A 1 91 ? 1.431 -9.489 -17.185 1.00 86.00 91 ALA A N 1
ATOM 701 C CA . ALA A 1 91 ? 1.613 -10.323 -16.006 1.00 86.00 91 ALA A CA 1
ATOM 702 C C . ALA A 1 91 ? 3.014 -10.146 -15.406 1.00 86.00 91 ALA A C 1
ATOM 704 O O . ALA A 1 91 ? 3.145 -10.009 -14.190 1.00 86.00 91 ALA A O 1
ATOM 705 N N . ALA A 1 92 ? 4.049 -10.086 -16.247 1.00 85.50 92 ALA A N 1
ATOM 706 C CA . ALA A 1 92 ? 5.424 -9.847 -15.831 1.00 85.50 92 ALA A CA 1
ATOM 707 C C . ALA A 1 92 ? 5.572 -8.480 -15.150 1.00 85.50 92 ALA A C 1
ATOM 709 O O . ALA A 1 92 ? 6.105 -8.409 -14.043 1.00 85.50 92 ALA A O 1
ATOM 710 N N . LEU A 1 93 ? 5.031 -7.410 -15.747 1.00 86.44 93 LEU A N 1
ATOM 711 C CA . LEU A 1 93 ? 5.079 -6.069 -15.153 1.00 86.44 93 LEU A CA 1
ATOM 712 C C . LEU A 1 93 ? 4.286 -5.980 -13.848 1.00 86.44 93 LEU A C 1
ATOM 714 O O . LEU A 1 93 ? 4.751 -5.373 -12.884 1.00 86.44 93 LEU A O 1
ATOM 718 N N . THR A 1 94 ? 3.099 -6.589 -13.790 1.00 90.44 94 THR A N 1
ATOM 719 C CA . THR A 1 94 ? 2.302 -6.628 -12.557 1.00 90.44 94 THR A CA 1
ATOM 720 C C . THR A 1 94 ? 3.033 -7.394 -11.455 1.00 90.44 94 THR A C 1
ATOM 722 O O . THR A 1 94 ? 3.098 -6.908 -10.324 1.00 90.44 94 THR A O 1
ATOM 725 N N . GLY A 1 95 ? 3.641 -8.538 -11.781 1.00 89.81 95 GLY A N 1
ATOM 726 C CA . GLY A 1 95 ? 4.438 -9.326 -10.845 1.00 89.81 95 GLY A CA 1
ATOM 727 C C . GLY A 1 95 ? 5.666 -8.571 -10.330 1.00 89.81 95 GLY A C 1
ATOM 728 O O . GLY A 1 95 ? 5.915 -8.568 -9.124 1.00 89.81 95 GLY A O 1
ATOM 729 N N . GLN A 1 96 ? 6.392 -7.878 -11.214 1.00 88.81 96 GLN A N 1
ATOM 730 C CA . GLN A 1 96 ? 7.531 -7.029 -10.850 1.00 88.81 96 GLN A CA 1
ATOM 731 C C . GLN A 1 96 ? 7.100 -5.859 -9.959 1.00 88.81 96 GLN A C 1
ATOM 733 O O . GLN A 1 96 ? 7.683 -5.652 -8.898 1.00 88.81 96 GLN A O 1
ATOM 738 N N . LEU A 1 97 ? 6.048 -5.122 -10.332 1.00 89.81 97 LEU A N 1
ATOM 739 C CA . LEU A 1 97 ? 5.552 -3.996 -9.536 1.00 89.81 97 LEU A CA 1
ATOM 740 C C . LEU A 1 97 ? 5.108 -4.449 -8.146 1.00 89.81 97 LEU A C 1
ATOM 742 O O . LEU A 1 97 ? 5.444 -3.804 -7.154 1.00 89.81 97 LEU A O 1
ATOM 746 N N . ARG A 1 98 ? 4.382 -5.569 -8.061 1.00 93.94 98 ARG A N 1
ATOM 747 C CA . ARG A 1 98 ? 4.012 -6.170 -6.778 1.00 93.94 98 ARG A CA 1
ATOM 748 C C . ARG A 1 98 ? 5.252 -6.475 -5.946 1.00 93.94 98 ARG A C 1
ATOM 750 O O . ARG A 1 98 ? 5.305 -6.069 -4.788 1.00 93.94 98 ARG A O 1
ATOM 757 N N . HIS A 1 99 ? 6.235 -7.157 -6.532 1.00 89.38 99 HIS A N 1
ATOM 758 C CA . HIS A 1 99 ? 7.469 -7.511 -5.840 1.00 89.38 99 HIS A CA 1
ATOM 759 C C . HIS A 1 99 ? 8.187 -6.272 -5.290 1.00 89.38 99 HIS A C 1
ATOM 761 O O . HIS A 1 99 ? 8.559 -6.245 -4.120 1.00 89.38 99 HIS A O 1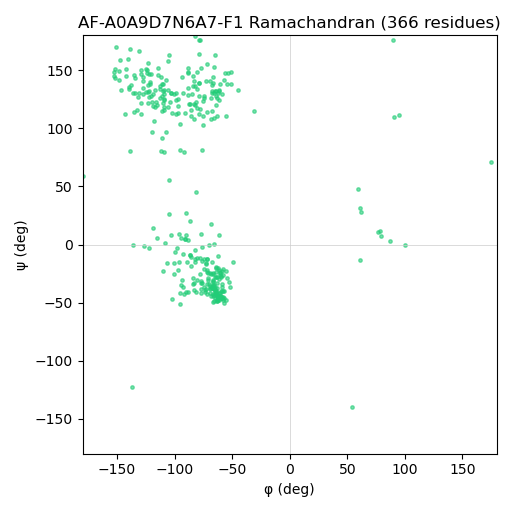
ATOM 767 N N . GLU A 1 100 ? 8.320 -5.216 -6.089 1.00 88.75 100 GLU A N 1
ATOM 768 C CA . GLU A 1 100 ? 8.987 -3.983 -5.662 1.00 88.75 100 GLU A CA 1
ATOM 769 C C . GLU A 1 100 ? 8.201 -3.235 -4.572 1.00 88.75 100 GLU A C 1
ATOM 771 O O . GLU A 1 100 ? 8.783 -2.729 -3.611 1.00 88.75 100 GLU A O 1
ATOM 776 N N . LEU A 1 101 ? 6.866 -3.218 -4.644 1.00 91.44 101 LEU A N 1
ATOM 777 C CA . LEU A 1 101 ? 6.019 -2.666 -3.580 1.00 91.44 101 LEU A CA 1
ATOM 778 C C . LEU A 1 101 ? 6.161 -3.448 -2.264 1.00 91.44 101 LEU A C 1
ATOM 780 O O . LEU A 1 101 ? 6.161 -2.841 -1.188 1.00 91.44 101 LEU A O 1
ATOM 784 N N . GLU A 1 102 ? 6.305 -4.775 -2.332 1.00 89.31 102 GLU A N 1
ATOM 785 C CA . GLU A 1 102 ? 6.571 -5.635 -1.172 1.00 89.31 102 GLU A CA 1
ATOM 786 C C . GLU A 1 102 ? 7.951 -5.354 -0.570 1.00 89.31 102 GLU A C 1
ATOM 788 O O . GLU A 1 102 ? 8.053 -5.134 0.639 1.00 89.31 102 GLU A O 1
ATOM 793 N N . GLN A 1 103 ? 8.996 -5.293 -1.403 1.00 86.50 103 GLN A N 1
ATOM 794 C CA . GLN A 1 103 ? 10.371 -5.019 -0.969 1.00 86.50 103 GLN A CA 1
ATOM 795 C C . GLN A 1 103 ? 10.505 -3.645 -0.319 1.00 86.50 103 GLN A C 1
ATOM 797 O O . GLN A 1 103 ? 11.140 -3.500 0.727 1.00 86.50 103 GLN A O 1
ATOM 802 N N . LEU A 1 104 ? 9.861 -2.630 -0.897 1.00 85.62 104 LEU A N 1
ATOM 803 C CA . LEU A 1 104 ? 9.834 -1.295 -0.315 1.00 85.62 104 LEU A CA 1
ATOM 804 C C . LEU A 1 104 ? 8.963 -1.223 0.941 1.00 85.62 104 LEU A C 1
ATOM 806 O O . LEU A 1 104 ? 9.033 -0.222 1.649 1.00 85.62 104 LEU A O 1
ATOM 810 N N . GLY A 1 105 ? 8.138 -2.230 1.239 1.00 87.12 105 GLY A N 1
ATOM 811 C CA . GLY A 1 105 ? 7.159 -2.168 2.319 1.00 87.12 105 GLY A CA 1
ATOM 812 C C . GLY A 1 105 ? 6.176 -1.016 2.106 1.00 87.12 105 GLY A C 1
ATOM 813 O O . GLY A 1 105 ? 5.978 -0.196 3.001 1.00 87.12 105 GLY A O 1
ATOM 814 N N . ALA A 1 106 ? 5.628 -0.893 0.895 1.00 89.00 106 ALA A N 1
ATOM 815 C CA . ALA A 1 106 ? 4.716 0.191 0.532 1.00 89.00 106 ALA A CA 1
ATOM 816 C C . ALA A 1 106 ? 3.382 0.124 1.293 1.00 89.00 106 ALA A C 1
ATOM 818 O O . ALA A 1 106 ? 2.787 1.158 1.582 1.00 89.00 106 ALA A O 1
ATOM 819 N N . ALA A 1 107 ? 2.942 -1.084 1.647 1.00 92.25 107 ALA A N 1
ATOM 820 C CA . ALA A 1 107 ? 1.673 -1.370 2.306 1.00 92.25 107 ALA A CA 1
ATOM 821 C C . ALA A 1 107 ? 1.859 -2.433 3.407 1.00 92.25 107 ALA A C 1
ATOM 823 O O . ALA A 1 107 ? 2.906 -3.083 3.489 1.00 92.25 107 ALA A O 1
ATOM 824 N N . ALA A 1 108 ? 0.846 -2.632 4.252 1.00 88.88 108 ALA A N 1
ATOM 825 C CA . ALA A 1 108 ? 0.836 -3.682 5.271 1.00 88.88 108 ALA A CA 1
ATOM 826 C C . ALA A 1 108 ? 0.845 -5.077 4.628 1.00 88.88 108 ALA A C 1
ATOM 828 O O . ALA A 1 108 ? 1.497 -6.001 5.115 1.00 88.88 108 ALA A O 1
ATOM 829 N N . GLU A 1 109 ? 0.147 -5.194 3.500 1.00 90.88 109 GLU A N 1
ATOM 830 C CA . GLU A 1 109 ? 0.143 -6.351 2.618 1.00 90.88 109 GLU A CA 1
ATOM 831 C C . GLU A 1 109 ? -0.060 -5.881 1.176 1.00 90.88 109 GLU A C 1
ATOM 833 O O . GLU A 1 109 ? -0.837 -4.954 0.930 1.00 90.88 109 GLU A O 1
ATOM 838 N N . VAL A 1 110 ? 0.627 -6.526 0.235 1.00 93.00 110 VAL A N 1
ATOM 839 C CA . VAL A 1 110 ? 0.443 -6.313 -1.202 1.00 93.00 110 VAL A CA 1
ATOM 840 C C . VAL A 1 110 ? -0.052 -7.623 -1.804 1.00 93.00 110 VAL A C 1
ATOM 842 O O . VAL A 1 110 ? 0.466 -8.691 -1.491 1.00 93.00 110 VAL A O 1
ATOM 845 N N . LEU A 1 111 ? -1.089 -7.551 -2.629 1.00 92.50 111 LEU A N 1
ATOM 846 C CA . LEU A 1 111 ? -1.740 -8.703 -3.242 1.00 92.50 111 LEU A CA 1
ATOM 847 C C . LEU A 1 111 ? -1.815 -8.502 -4.747 1.00 92.50 111 LEU A C 1
ATOM 849 O O . LEU A 1 111 ? -2.062 -7.398 -5.223 1.00 92.50 111 LEU A O 1
ATOM 853 N N . GLU A 1 112 ? -1.659 -9.580 -5.501 1.00 91.69 112 GLU A N 1
ATOM 854 C CA . GLU A 1 112 ? -1.964 -9.578 -6.928 1.00 91.69 112 GLU A CA 1
ATOM 855 C C . GLU A 1 112 ? -3.433 -9.934 -7.144 1.00 91.69 112 GLU A C 1
ATOM 857 O O . GLU A 1 112 ? -3.930 -10.899 -6.558 1.00 91.69 112 GLU A O 1
ATOM 862 N N . VAL A 1 113 ? -4.127 -9.200 -8.013 1.00 92.62 113 VAL A N 1
ATOM 863 C CA . VAL A 1 113 ? -5.481 -9.558 -8.450 1.00 92.62 113 VAL A CA 1
ATOM 864 C C . VAL A 1 113 ? -5.539 -9.678 -9.967 1.00 92.62 113 VAL A C 1
ATOM 866 O O . VAL A 1 113 ? -4.820 -9.004 -10.695 1.00 92.62 113 VAL A O 1
ATOM 869 N N . ARG A 1 114 ? -6.432 -10.538 -10.467 1.00 89.19 114 ARG A N 1
ATOM 870 C CA . ARG A 1 114 ? -6.606 -10.785 -11.913 1.00 89.19 114 ARG A CA 1
ATOM 871 C C . ARG A 1 114 ? -7.654 -9.887 -12.573 1.00 89.19 114 ARG A C 1
ATOM 873 O O . ARG A 1 114 ? -7.987 -10.081 -13.736 1.00 89.19 114 ARG A O 1
ATOM 880 N N . THR A 1 115 ? -8.207 -8.937 -11.827 1.00 89.75 115 THR A N 1
ATOM 881 C CA . THR A 1 115 ? -9.275 -8.038 -12.271 1.00 89.75 115 THR A CA 1
ATOM 882 C C . THR A 1 115 ? -8.859 -6.588 -12.081 1.00 89.75 115 THR A C 1
ATOM 884 O O . THR A 1 115 ? -8.075 -6.258 -11.194 1.00 89.75 115 THR A O 1
ATOM 887 N N . ARG A 1 116 ? -9.401 -5.721 -12.932 1.00 85.88 116 ARG A N 1
ATOM 888 C CA . ARG A 1 116 ? -9.278 -4.261 -12.823 1.00 85.88 116 ARG A CA 1
ATOM 889 C C . ARG A 1 116 ? -10.535 -3.635 -12.224 1.00 85.88 116 ARG A C 1
ATOM 891 O O . ARG A 1 116 ? -10.520 -2.478 -11.818 1.00 85.88 116 ARG A O 1
ATOM 898 N N . ALA A 1 117 ? -11.637 -4.381 -12.188 1.00 88.25 117 ALA A N 1
ATOM 899 C CA . ALA A 1 117 ? -12.882 -3.894 -11.635 1.00 88.25 117 ALA A CA 1
ATOM 900 C C . ALA A 1 117 ? -12.831 -4.010 -10.111 1.00 88.25 117 ALA A C 1
ATOM 902 O O . ALA A 1 117 ? -12.786 -5.109 -9.565 1.00 88.25 117 ALA A O 1
ATOM 903 N N . PHE A 1 118 ? -12.902 -2.871 -9.417 1.00 87.06 118 PHE A N 1
ATOM 904 C CA . PHE A 1 118 ? -12.904 -2.836 -7.949 1.00 87.06 118 PHE A CA 1
ATOM 905 C C . PHE A 1 118 ? -14.009 -3.708 -7.330 1.00 87.06 118 PHE A C 1
ATOM 907 O O . PHE A 1 118 ? -13.836 -4.227 -6.236 1.00 87.06 118 PHE A O 1
ATOM 914 N N . ARG A 1 119 ? -15.130 -3.898 -8.041 1.00 89.12 119 ARG A N 1
ATOM 915 C CA . ARG A 1 119 ? -16.268 -4.720 -7.596 1.00 89.12 119 ARG A CA 1
ATOM 916 C C . ARG A 1 119 ? -15.946 -6.209 -7.498 1.00 89.12 119 ARG A C 1
ATOM 918 O O . ARG A 1 119 ? -16.613 -6.908 -6.746 1.00 89.12 119 ARG A O 1
ATOM 925 N N . ASP A 1 120 ? -14.951 -6.665 -8.249 1.00 89.81 120 ASP A N 1
ATOM 926 C CA . ASP A 1 120 ? -14.532 -8.066 -8.285 1.00 89.81 120 ASP A CA 1
ATOM 927 C C . ASP A 1 120 ? -13.398 -8.344 -7.286 1.00 89.81 120 ASP A C 1
ATOM 929 O O . ASP A 1 120 ? -13.015 -9.497 -7.085 1.00 89.81 120 ASP A O 1
ATOM 933 N N . VAL A 1 121 ? -12.839 -7.299 -6.665 1.00 87.94 121 VAL A N 1
ATOM 934 C CA . VAL A 1 121 ? -11.862 -7.434 -5.585 1.00 87.94 121 VAL A CA 1
ATOM 935 C C . VAL A 1 121 ? -12.634 -7.660 -4.284 1.00 87.94 121 VAL A C 1
ATOM 937 O O . VAL A 1 121 ? -13.441 -6.805 -3.907 1.00 87.94 121 VAL A O 1
ATOM 940 N N . PRO A 1 122 ? -12.418 -8.782 -3.574 1.00 84.31 122 PRO A N 1
ATOM 941 C CA . PRO A 1 122 ? -13.098 -9.015 -2.308 1.00 84.31 122 PRO A CA 1
ATOM 942 C C . PRO A 1 122 ? -12.773 -7.892 -1.310 1.00 84.31 122 PRO A C 1
ATOM 944 O O . PRO A 1 122 ? -11.608 -7.540 -1.108 1.00 84.31 122 PRO A O 1
ATOM 947 N N . ARG A 1 123 ? -13.803 -7.305 -0.687 1.00 79.50 123 ARG A N 1
ATOM 948 C CA . ARG A 1 123 ? -13.663 -6.163 0.246 1.00 79.50 123 ARG A CA 1
ATOM 949 C C . ARG A 1 123 ? -12.875 -6.507 1.509 1.00 79.50 123 ARG A C 1
ATOM 951 O O . ARG A 1 123 ? -12.337 -5.628 2.175 1.00 79.50 123 ARG A O 1
ATOM 958 N N . ASP A 1 124 ? -12.851 -7.784 1.850 1.00 76.56 124 ASP A N 1
ATOM 959 C CA . ASP A 1 124 ? -12.071 -8.389 2.918 1.00 76.56 124 ASP A CA 1
ATOM 960 C C . ASP A 1 124 ? -10.654 -8.773 2.470 1.00 76.56 124 ASP A C 1
ATOM 962 O O . ASP A 1 124 ? -9.833 -9.094 3.324 1.00 76.56 124 ASP A O 1
ATOM 966 N N . ALA A 1 125 ? -10.331 -8.713 1.173 1.00 83.69 125 ALA A N 1
ATOM 967 C CA . ALA A 1 125 ? -8.998 -9.000 0.645 1.00 83.69 125 ALA A CA 1
ATOM 968 C C . ALA A 1 125 ? -8.116 -7.750 0.521 1.00 83.69 125 ALA A C 1
ATOM 970 O O . ALA A 1 125 ? -6.923 -7.842 0.781 1.00 83.69 125 ALA A O 1
ATOM 971 N N . ALA A 1 126 ? -8.650 -6.581 0.168 1.00 89.81 126 ALA A N 1
ATOM 972 C CA . ALA A 1 126 ? -7.841 -5.365 0.055 1.00 89.81 126 ALA A CA 1
ATOM 973 C C . ALA A 1 126 ? -8.626 -4.102 0.412 1.00 89.81 126 ALA A C 1
ATOM 975 O O . ALA A 1 126 ? -9.830 -4.014 0.180 1.00 89.81 126 ALA A O 1
ATOM 976 N N . ASP A 1 127 ? -7.916 -3.105 0.941 1.00 89.75 127 ASP A N 1
ATOM 977 C CA . ASP A 1 127 ? -8.476 -1.785 1.237 1.00 89.75 127 ASP A CA 1
ATOM 978 C C . ASP A 1 127 ? -8.474 -0.909 -0.029 1.00 89.75 127 ASP A C 1
ATOM 980 O O . ASP A 1 127 ? -9.422 -0.167 -0.311 1.00 89.75 127 ASP A O 1
ATOM 984 N N . LEU A 1 128 ? -7.398 -1.027 -0.812 1.00 92.62 128 LEU A N 1
ATOM 985 C CA . LEU A 1 128 ? -7.112 -0.223 -1.993 1.00 92.62 128 LEU A CA 1
ATOM 986 C C . LEU A 1 128 ? -6.776 -1.115 -3.190 1.00 92.62 128 LEU A C 1
ATOM 988 O O . LEU A 1 128 ? -6.151 -2.162 -3.038 1.00 92.62 128 LEU A O 1
ATOM 992 N N . LEU A 1 129 ? -7.147 -0.662 -4.382 1.00 94.19 129 LEU A N 1
ATOM 993 C CA . LEU A 1 129 ? -6.786 -1.246 -5.666 1.00 94.19 129 LEU A CA 1
ATOM 994 C C . LEU A 1 129 ? -5.914 -0.253 -6.438 1.00 94.19 129 LEU A C 1
ATOM 996 O O . LEU A 1 129 ? -6.356 0.851 -6.750 1.00 94.19 129 LEU A O 1
ATOM 1000 N N . LEU A 1 130 ? -4.689 -0.653 -6.762 1.00 94.56 130 LEU A N 1
ATOM 1001 C CA . LEU A 1 130 ? -3.806 0.047 -7.683 1.00 94.56 130 LEU A CA 1
ATOM 1002 C C . LEU A 1 130 ? -4.083 -0.442 -9.105 1.00 94.56 130 LEU A C 1
ATOM 1004 O O . LEU A 1 130 ? -3.922 -1.629 -9.394 1.00 94.56 130 LEU A O 1
ATOM 1008 N N . VAL A 1 131 ? -4.463 0.471 -9.995 1.00 92.94 131 VAL A N 1
ATOM 1009 C CA . VAL A 1 131 ? -4.693 0.197 -11.418 1.00 92.94 131 VAL A CA 1
ATOM 1010 C C . VAL A 1 131 ? -3.595 0.875 -12.239 1.00 92.94 131 VAL A C 1
ATOM 1012 O O . VAL A 1 131 ? -3.723 2.055 -12.579 1.00 92.94 131 VAL A O 1
ATOM 1015 N N . PRO A 1 132 ? -2.488 0.172 -12.535 1.00 90.94 132 PRO A N 1
ATOM 1016 C CA . PRO A 1 132 ? -1.407 0.732 -13.328 1.00 90.94 132 PRO A CA 1
ATOM 1017 C C . PRO A 1 132 ? -1.749 0.711 -14.826 1.00 90.94 132 PRO A C 1
ATOM 1019 O O . PRO A 1 132 ? -2.293 -0.256 -15.360 1.00 90.94 132 PRO A O 1
ATOM 1022 N N . THR A 1 133 ? -1.411 1.792 -15.516 1.00 88.94 133 THR A N 1
ATOM 1023 C CA . THR A 1 133 ? -1.597 2.003 -16.953 1.00 88.94 133 THR A CA 1
ATOM 1024 C C . THR A 1 133 ? -0.284 2.471 -17.558 1.00 88.94 133 THR A C 1
ATOM 1026 O O . THR A 1 133 ? 0.175 3.580 -17.299 1.00 88.94 133 THR A O 1
ATOM 1029 N N . LEU A 1 134 ? 0.320 1.639 -18.390 1.00 85.50 134 LEU A N 1
ATOM 1030 C CA . LEU A 1 134 ? 1.463 2.013 -19.196 1.00 85.50 134 LEU A CA 1
ATOM 1031 C C . LEU A 1 134 ? 0.993 2.829 -20.403 1.00 85.50 134 LEU A C 1
ATOM 1033 O O . LEU A 1 134 ? 0.270 2.318 -21.255 1.00 85.50 134 LEU A O 1
ATOM 1037 N N . ARG A 1 135 ? 1.416 4.091 -20.468 1.00 82.38 135 ARG A N 1
ATOM 1038 C CA . ARG A 1 135 ? 1.014 5.045 -21.509 1.00 82.38 135 ARG A CA 1
ATOM 1039 C C . ARG A 1 135 ? 2.005 5.120 -22.657 1.00 82.38 135 ARG A C 1
ATOM 1041 O O . ARG A 1 135 ? 1.623 5.166 -23.820 1.00 82.38 135 ARG A O 1
ATOM 1048 N N . SER A 1 136 ? 3.293 5.113 -22.332 1.00 76.00 136 SER A N 1
ATOM 1049 C CA . SER A 1 136 ? 4.358 5.052 -23.327 1.00 76.00 136 SER A CA 1
ATOM 1050 C C . SER A 1 136 ? 5.598 4.387 -22.755 1.00 76.00 136 SER A C 1
ATOM 1052 O O . SER A 1 136 ? 5.873 4.476 -21.560 1.00 76.00 136 SER A O 1
ATOM 1054 N N . ALA A 1 137 ? 6.360 3.753 -23.636 1.00 73.81 137 ALA A N 1
ATOM 1055 C CA . ALA A 1 137 ? 7.684 3.236 -23.352 1.00 73.81 137 ALA A CA 1
ATOM 1056 C C . ALA A 1 137 ? 8.602 3.683 -24.488 1.00 73.81 137 ALA A C 1
ATOM 1058 O O . ALA A 1 137 ? 8.381 3.308 -25.639 1.00 73.81 137 ALA A O 1
ATOM 1059 N N . SER A 1 138 ? 9.596 4.507 -24.181 1.00 69.25 138 SER A N 1
ATOM 1060 C CA . SER A 1 138 ? 10.638 4.880 -25.135 1.00 69.25 138 SER A CA 1
ATOM 1061 C C . SER A 1 138 ? 12.002 4.703 -24.500 1.00 69.25 138 SER A C 1
ATOM 1063 O O . SER A 1 138 ? 12.243 5.186 -23.397 1.00 69.25 138 SER A O 1
ATOM 1065 N N . PHE A 1 139 ? 12.889 4.028 -25.218 1.00 68.12 139 PHE A N 1
ATOM 1066 C CA . PHE A 1 139 ? 14.248 3.755 -24.781 1.00 68.12 139 PHE A CA 1
ATOM 1067 C C . PHE A 1 139 ? 15.200 4.427 -25.774 1.00 68.12 139 PHE A C 1
ATOM 1069 O O . PHE A 1 139 ? 15.325 4.000 -26.920 1.00 68.12 139 PHE A O 1
ATOM 1076 N N . GLU A 1 140 ? 15.823 5.525 -25.352 1.00 61.28 140 GLU A N 1
ATOM 1077 C CA . GLU A 1 140 ? 16.824 6.264 -26.115 1.00 61.28 140 GLU A CA 1
ATOM 1078 C C . GLU A 1 140 ? 18.203 6.070 -25.469 1.00 61.28 140 GLU A C 1
ATOM 1080 O O . GLU A 1 140 ? 18.422 6.343 -24.286 1.00 61.28 140 GLU A O 1
ATOM 1085 N N . LEU A 1 141 ? 19.164 5.613 -26.269 1.00 54.66 141 LEU A N 1
ATOM 1086 C CA . LEU A 1 141 ? 20.565 5.571 -25.873 1.00 54.66 141 LEU A CA 1
ATOM 1087 C C . LEU A 1 141 ? 21.182 6.955 -26.119 1.00 54.66 141 LEU A C 1
ATOM 1089 O O . LEU A 1 141 ? 21.423 7.324 -27.269 1.00 54.66 141 LEU A O 1
ATOM 1093 N N . ARG A 1 142 ? 21.474 7.715 -25.058 1.00 48.94 142 ARG A N 1
ATOM 1094 C CA . ARG A 1 142 ? 22.280 8.941 -25.158 1.00 48.94 142 ARG A CA 1
ATOM 1095 C C . ARG A 1 142 ? 23.644 8.735 -24.524 1.00 48.94 142 ARG A C 1
ATOM 1097 O O . ARG A 1 142 ? 23.912 9.181 -23.419 1.00 48.94 142 ARG A O 1
ATOM 1104 N N . GLY A 1 143 ? 24.538 8.090 -25.266 1.00 45.28 143 GLY A N 1
ATOM 1105 C CA . GLY A 1 143 ? 25.947 8.093 -24.896 1.00 45.28 143 GLY A CA 1
ATOM 1106 C C . GLY A 1 143 ? 26.521 9.508 -24.974 1.00 45.28 143 GLY A C 1
ATOM 1107 O O . GLY A 1 143 ? 26.343 10.206 -25.978 1.00 45.28 143 GLY A O 1
ATOM 1108 N N . ALA A 1 144 ? 27.239 9.929 -23.935 1.00 39.44 144 ALA A N 1
ATOM 1109 C CA . ALA A 1 144 ? 28.215 10.985 -24.106 1.00 39.44 144 ALA A CA 1
ATOM 1110 C C . ALA A 1 144 ? 29.301 10.454 -25.058 1.00 39.44 144 ALA A C 1
ATOM 1112 O O . ALA A 1 144 ? 29.972 9.475 -24.757 1.00 39.44 144 ALA A O 1
ATOM 1113 N N . ILE A 1 145 ? 29.470 11.152 -26.187 1.00 38.72 145 ILE A N 1
ATOM 1114 C CA . ILE A 1 145 ? 30.600 11.083 -27.130 1.00 38.72 145 ILE A CA 1
ATOM 1115 C C . ILE A 1 145 ? 30.447 10.071 -28.283 1.00 38.72 145 ILE A C 1
ATOM 1117 O O . ILE A 1 145 ? 30.621 8.866 -28.153 1.00 38.72 145 ILE A O 1
ATOM 1121 N N . GLY A 1 146 ? 30.270 10.617 -29.492 1.00 37.44 146 GLY A N 1
ATOM 1122 C CA . GLY A 1 146 ? 30.698 9.947 -30.715 1.00 37.44 146 GLY A CA 1
ATOM 1123 C C . GLY A 1 146 ? 32.218 9.783 -30.698 1.00 37.44 146 GLY A C 1
ATOM 1124 O O . GLY A 1 146 ? 32.951 10.767 -30.779 1.00 37.44 146 GLY A O 1
ATOM 1125 N N . GLY A 1 147 ? 32.703 8.550 -30.563 1.00 39.59 147 GLY A N 1
ATOM 1126 C CA . GLY A 1 147 ? 34.138 8.306 -30.449 1.00 39.59 147 GLY A CA 1
ATOM 1127 C C . GLY A 1 147 ? 34.508 6.836 -30.308 1.00 39.59 147 GLY A C 1
ATOM 1128 O O . GLY A 1 147 ? 35.197 6.479 -29.359 1.00 39.59 147 GLY A O 1
ATOM 1129 N N . ALA A 1 148 ? 34.137 6.006 -31.286 1.00 42.75 148 ALA A N 1
ATOM 1130 C CA . ALA A 1 148 ? 34.471 4.574 -31.362 1.00 42.75 148 ALA A CA 1
ATOM 1131 C C . ALA A 1 148 ? 35.971 4.229 -31.142 1.00 42.75 148 ALA A C 1
ATOM 1133 O O . ALA A 1 148 ? 36.321 3.077 -30.906 1.00 42.75 148 ALA A O 1
ATOM 1134 N N . GLY A 1 149 ? 36.880 5.212 -31.209 1.00 35.56 149 GLY A N 1
ATOM 1135 C CA . GLY A 1 149 ? 38.312 5.033 -30.951 1.00 35.56 149 GLY A CA 1
ATOM 1136 C C . GLY A 1 149 ? 38.739 5.098 -29.476 1.00 35.56 149 GLY A C 1
ATOM 1137 O O . GLY A 1 149 ? 39.727 4.462 -29.116 1.00 35.56 149 GLY A O 1
ATOM 1138 N N . LEU A 1 150 ? 38.026 5.832 -28.613 1.00 41.53 150 LEU A N 1
ATOM 1139 C CA . LEU A 1 150 ? 38.364 5.950 -27.183 1.00 41.53 150 LEU A CA 1
ATOM 1140 C C . LEU A 1 150 ? 37.823 4.765 -26.372 1.00 41.53 150 LEU A C 1
ATOM 1142 O O . LEU A 1 150 ? 38.498 4.292 -25.460 1.00 41.53 150 LEU A O 1
ATOM 1146 N N . GLU A 1 151 ? 36.670 4.226 -26.768 1.00 44.38 151 GLU A N 1
ATOM 1147 C CA . GLU A 1 151 ? 36.053 3.047 -26.150 1.00 44.38 151 GLU A CA 1
ATOM 1148 C C . GLU A 1 151 ? 36.900 1.782 -26.350 1.00 44.38 151 GLU A C 1
ATOM 1150 O O . GLU A 1 151 ? 37.073 1.008 -25.414 1.00 44.38 151 GLU A O 1
ATOM 1155 N N . PHE A 1 152 ? 37.530 1.613 -27.520 1.00 42.50 152 PHE A N 1
ATOM 1156 C CA . PHE A 1 152 ? 38.450 0.497 -27.783 1.00 42.50 152 PHE A CA 1
ATOM 1157 C C . PHE A 1 152 ? 39.741 0.580 -26.943 1.00 42.50 152 PHE A C 1
ATOM 1159 O O . PHE A 1 152 ? 40.257 -0.432 -26.466 1.00 42.50 152 PHE A O 1
ATOM 1166 N N . LEU A 1 153 ? 40.255 1.794 -26.718 1.00 37.84 153 LEU A N 1
ATOM 1167 C CA . LEU A 1 153 ? 41.450 2.048 -25.901 1.00 37.84 153 LEU A CA 1
ATOM 1168 C C . LEU A 1 153 ? 41.175 1.908 -24.393 1.00 37.84 153 LEU A C 1
ATOM 1170 O O . LEU A 1 153 ? 42.013 1.373 -23.662 1.00 37.84 153 LEU A O 1
ATOM 1174 N N . ALA A 1 154 ? 39.994 2.324 -23.929 1.00 39.97 154 ALA A N 1
ATOM 1175 C CA . ALA A 1 154 ? 39.532 2.071 -22.567 1.00 39.97 154 ALA A CA 1
ATOM 1176 C C . ALA A 1 154 ? 39.280 0.568 -22.341 1.00 39.97 154 ALA A C 1
ATOM 1178 O O . ALA A 1 154 ? 39.755 -0.002 -21.360 1.00 39.97 154 ALA A O 1
ATOM 1179 N N . TRP A 1 155 ? 38.638 -0.116 -23.291 1.00 43.97 155 TRP A N 1
ATOM 1180 C CA . TRP A 1 155 ? 38.398 -1.564 -23.264 1.00 43.97 155 TRP A CA 1
ATOM 1181 C C . TRP A 1 155 ? 39.689 -2.392 -23.157 1.00 43.97 155 TRP A C 1
ATOM 1183 O O . TRP A 1 155 ? 39.771 -3.328 -22.366 1.00 43.97 155 TRP A O 1
ATOM 1193 N N . TYR A 1 156 ? 40.756 -2.004 -23.861 1.00 38.72 156 TYR A N 1
ATOM 1194 C CA . TYR A 1 156 ? 42.034 -2.721 -23.777 1.00 38.72 156 TYR A CA 1
ATOM 1195 C C . TYR A 1 156 ? 42.725 -2.595 -22.398 1.00 38.72 156 TYR A C 1
ATOM 1197 O O . TYR A 1 156 ? 43.648 -3.349 -22.090 1.00 38.72 156 TYR A O 1
ATOM 1205 N N . THR A 1 157 ? 42.305 -1.655 -21.541 1.00 39.56 157 THR A N 1
ATOM 1206 C CA . THR A 1 157 ? 43.000 -1.308 -20.283 1.00 39.56 157 THR A CA 1
ATOM 1207 C C . THR A 1 157 ? 42.203 -1.615 -18.999 1.00 39.56 157 THR A C 1
ATOM 1209 O O . THR A 1 157 ? 42.655 -1.322 -17.888 1.00 39.56 157 THR A O 1
ATOM 1212 N N . THR A 1 158 ? 41.033 -2.252 -19.094 1.00 45.84 158 THR A N 1
ATOM 1213 C CA . THR A 1 158 ? 39.970 -2.204 -18.068 1.00 45.84 158 THR A CA 1
ATOM 1214 C C . THR A 1 158 ? 39.817 -3.464 -17.192 1.00 45.84 158 THR A C 1
ATOM 1216 O O . THR A 1 158 ? 38.718 -3.964 -16.999 1.00 45.84 158 THR A O 1
ATOM 1219 N N . TRP A 1 159 ? 40.880 -3.914 -16.511 1.00 42.25 159 TRP A N 1
ATOM 1220 C CA . TRP A 1 159 ? 40.681 -4.496 -15.158 1.00 42.25 159 TRP A CA 1
ATOM 1221 C C . TRP A 1 159 ? 40.557 -3.390 -14.097 1.00 42.25 159 TRP A C 1
ATOM 1223 O O . TRP A 1 159 ? 39.854 -3.542 -13.105 1.00 42.25 159 TRP A O 1
ATOM 1233 N N . ILE A 1 160 ? 41.213 -2.246 -14.320 1.00 41.69 160 ILE A N 1
ATOM 1234 C CA . ILE A 1 160 ? 41.162 -1.069 -13.435 1.00 41.69 160 ILE A CA 1
ATOM 1235 C C . ILE A 1 160 ? 40.076 -0.085 -13.889 1.00 41.69 160 ILE A C 1
ATOM 1237 O O . ILE A 1 160 ? 39.468 0.599 -13.072 1.00 41.69 160 ILE A O 1
ATOM 1241 N N . GLY A 1 161 ? 39.797 -0.030 -15.191 1.00 36.34 161 GLY A N 1
ATOM 1242 C CA . GLY A 1 161 ? 38.875 0.947 -15.753 1.00 36.34 161 GLY A CA 1
ATOM 1243 C C . GLY A 1 161 ? 37.389 0.595 -15.667 1.00 36.34 161 GLY A C 1
ATOM 1244 O O . GLY A 1 161 ? 36.596 1.454 -16.007 1.00 36.34 161 GLY A O 1
ATOM 1245 N N . GLY A 1 162 ? 36.971 -0.583 -15.186 1.00 39.91 162 GLY A N 1
ATOM 1246 C CA . GLY A 1 162 ? 35.545 -0.826 -14.884 1.00 39.91 162 GLY A CA 1
ATOM 1247 C C . GLY A 1 162 ? 34.979 0.169 -13.854 1.00 39.91 162 GLY A C 1
ATOM 1248 O O . GLY A 1 162 ? 33.782 0.421 -13.823 1.00 39.91 162 GLY A O 1
ATOM 1249 N N . HIS A 1 163 ? 35.862 0.797 -13.067 1.00 37.66 163 HIS A N 1
ATOM 1250 C CA . HIS A 1 163 ? 35.563 1.925 -12.179 1.00 37.66 163 HIS A CA 1
ATOM 1251 C C . HIS A 1 163 ? 35.640 3.315 -12.844 1.00 37.66 163 HIS A C 1
ATOM 1253 O O . HIS A 1 163 ? 35.289 4.300 -12.203 1.00 37.66 163 HIS A O 1
ATOM 1259 N N . PHE A 1 164 ? 36.140 3.407 -14.079 1.00 34.47 164 PHE A N 1
ATOM 1260 C CA . PHE A 1 164 ? 36.388 4.652 -14.821 1.00 34.47 164 PHE A CA 1
ATOM 1261 C C . PHE A 1 164 ? 35.652 4.725 -16.168 1.00 34.47 164 PHE A C 1
ATOM 1263 O O . PHE A 1 164 ? 35.765 5.742 -16.848 1.00 34.47 164 PHE A O 1
ATOM 1270 N N . VAL A 1 165 ? 34.923 3.678 -16.577 1.00 39.94 165 VAL A N 1
ATOM 1271 C CA . VAL A 1 165 ? 33.946 3.798 -17.662 1.00 39.94 165 VAL A CA 1
ATOM 1272 C C . VAL A 1 165 ? 32.865 4.725 -17.129 1.00 39.94 165 VAL A C 1
ATOM 1274 O O . VAL A 1 165 ? 32.158 4.345 -16.196 1.00 39.94 165 VAL A O 1
ATOM 1277 N N . GLU A 1 166 ? 32.815 5.943 -17.673 1.00 39.84 166 GLU A N 1
ATOM 1278 C CA . GLU A 1 166 ? 31.795 6.937 -17.344 1.00 39.84 166 GLU A CA 1
ATOM 1279 C C . GLU A 1 166 ? 30.422 6.256 -17.325 1.00 39.84 166 GLU A C 1
ATOM 1281 O O . GLU A 1 166 ? 30.105 5.432 -18.192 1.00 39.84 166 GLU A O 1
ATOM 1286 N N . ASP A 1 167 ? 29.643 6.535 -16.279 1.00 43.78 167 ASP A N 1
ATOM 1287 C CA . ASP A 1 167 ? 28.262 6.086 -16.197 1.00 43.78 167 ASP A CA 1
ATOM 1288 C C . ASP A 1 167 ? 27.552 6.597 -17.456 1.00 43.78 167 ASP A C 1
ATOM 1290 O O . ASP A 1 167 ? 27.404 7.801 -17.656 1.00 43.78 167 ASP A O 1
ATOM 1294 N N . TYR A 1 168 ? 27.186 5.686 -18.359 1.00 46.16 168 TYR A N 1
ATOM 1295 C CA . TYR A 1 168 ? 26.382 6.059 -19.513 1.00 46.16 168 TYR A CA 1
ATOM 1296 C C . TYR A 1 168 ? 24.991 6.429 -18.996 1.00 46.16 168 TYR A C 1
ATOM 1298 O O . TYR A 1 168 ? 24.346 5.636 -18.304 1.00 46.16 168 TYR A O 1
ATOM 1306 N N . ASP A 1 169 ? 24.533 7.626 -19.347 1.00 49.19 169 ASP A N 1
ATOM 1307 C CA . ASP A 1 169 ? 23.167 8.057 -19.088 1.00 49.19 169 ASP A CA 1
ATOM 1308 C C . ASP A 1 169 ? 22.241 7.425 -20.138 1.00 49.19 169 ASP A C 1
ATOM 1310 O O . ASP A 1 169 ? 22.296 7.736 -21.330 1.00 49.19 169 ASP A O 1
ATOM 1314 N N . TYR A 1 170 ? 21.371 6.516 -19.702 1.00 55.28 170 TYR A N 1
ATOM 1315 C CA . TYR A 1 170 ? 20.325 5.950 -20.548 1.00 55.28 170 TYR A CA 1
ATOM 1316 C C . TYR A 1 170 ? 19.057 6.789 -20.374 1.00 55.28 170 TYR A C 1
ATOM 1318 O O . TYR A 1 170 ? 18.606 7.055 -19.256 1.00 55.28 170 TYR A O 1
ATOM 1326 N N . LEU A 1 171 ? 18.437 7.206 -21.478 1.00 58.84 171 LEU A N 1
ATOM 1327 C CA . LEU A 1 171 ? 17.118 7.830 -21.439 1.00 58.84 171 LEU A CA 1
ATOM 1328 C C . LEU A 1 171 ? 16.061 6.759 -21.693 1.00 58.84 171 LEU A C 1
ATOM 1330 O O . LEU A 1 171 ? 15.553 6.609 -22.799 1.00 58.84 171 LEU A O 1
ATOM 1334 N N . ALA A 1 172 ? 15.715 6.011 -20.649 1.00 59.53 172 ALA A N 1
ATOM 1335 C CA . ALA A 1 172 ? 14.448 5.294 -20.626 1.00 59.53 172 ALA A CA 1
ATOM 1336 C C . ALA A 1 172 ? 13.356 6.233 -20.101 1.00 59.53 172 ALA A C 1
ATOM 1338 O O . ALA A 1 172 ? 13.401 6.671 -18.950 1.00 59.53 172 ALA A O 1
ATOM 1339 N N . ASP A 1 173 ? 12.375 6.540 -20.944 1.00 68.50 173 ASP A N 1
ATOM 1340 C CA . ASP A 1 173 ? 11.136 7.211 -20.552 1.00 68.50 173 ASP A CA 1
ATOM 1341 C C . ASP A 1 173 ? 9.991 6.193 -20.592 1.00 68.50 173 ASP A C 1
ATOM 1343 O O . ASP A 1 173 ? 9.430 5.868 -21.644 1.00 68.50 173 ASP A O 1
ATOM 1347 N N . LEU A 1 174 ? 9.685 5.647 -19.418 1.00 69.62 174 LEU A N 1
ATOM 1348 C CA . LEU A 1 174 ? 8.491 4.867 -19.151 1.00 69.62 174 LEU A CA 1
ATOM 1349 C C . LEU A 1 174 ? 7.476 5.790 -18.490 1.00 69.62 174 LEU A C 1
ATOM 1351 O O . LEU A 1 174 ? 7.648 6.223 -17.347 1.00 69.62 174 LEU A O 1
ATOM 1355 N N . ARG A 1 175 ? 6.398 6.070 -19.224 1.00 76.25 175 ARG A N 1
ATOM 1356 C CA . ARG A 1 175 ? 5.280 6.862 -18.722 1.00 76.25 175 ARG A CA 1
ATOM 1357 C C . ARG A 1 175 ? 4.195 5.940 -18.238 1.00 76.25 175 ARG A C 1
ATOM 1359 O O . ARG A 1 175 ? 3.551 5.243 -19.025 1.00 76.25 175 ARG A O 1
ATOM 1366 N N . VAL A 1 176 ? 3.979 5.962 -16.936 1.00 76.88 176 VAL A N 1
ATOM 1367 C CA . VAL A 1 176 ? 2.969 5.159 -16.267 1.00 76.88 176 VAL A CA 1
ATOM 1368 C C . VAL A 1 176 ? 1.991 6.089 -15.572 1.00 76.88 176 VAL A C 1
ATOM 1370 O O . VAL A 1 176 ? 2.353 6.918 -14.742 1.00 76.88 176 VAL A O 1
ATOM 1373 N N . GLY A 1 177 ? 0.723 5.945 -15.933 1.00 81.88 177 GLY A N 1
ATOM 1374 C CA . GLY A 1 177 ? -0.380 6.393 -15.104 1.00 81.88 177 GLY A CA 1
ATOM 1375 C C . GLY A 1 177 ? -0.705 5.311 -14.080 1.00 81.88 177 GLY A C 1
ATOM 1376 O O . GLY A 1 177 ? -0.635 4.128 -14.392 1.00 81.88 177 GLY A O 1
ATOM 1377 N N . ALA A 1 178 ? -1.097 5.673 -12.869 1.00 85.12 178 ALA A N 1
ATOM 1378 C CA . ALA A 1 178 ? -1.689 4.728 -11.936 1.00 85.12 178 ALA A CA 1
ATOM 1379 C C . ALA A 1 178 ? -2.853 5.380 -11.199 1.00 85.12 178 ALA A C 1
ATOM 1381 O O . ALA A 1 178 ? -2.755 6.521 -10.753 1.00 85.12 178 ALA A O 1
ATOM 1382 N N . GLU A 1 179 ? -3.958 4.657 -11.069 1.00 90.25 179 GLU A N 1
ATOM 1383 C CA . GLU A 1 179 ? -5.092 5.089 -10.257 1.00 90.25 179 GLU A CA 1
ATOM 1384 C C . GLU A 1 179 ? -5.130 4.283 -8.963 1.00 90.25 179 GLU A C 1
ATOM 1386 O O . GLU A 1 179 ? -5.008 3.057 -8.982 1.00 90.25 179 GLU A O 1
ATOM 1391 N N . LEU A 1 180 ? -5.308 4.970 -7.838 1.00 89.94 180 LEU A N 1
ATOM 1392 C CA . LEU A 1 180 ? -5.544 4.347 -6.546 1.00 89.94 180 LEU A CA 1
ATOM 1393 C C . LEU A 1 180 ? -7.029 4.436 -6.224 1.00 89.94 180 LEU A C 1
ATOM 1395 O O . LEU A 1 180 ? -7.575 5.522 -6.015 1.00 89.94 180 LEU A O 1
ATOM 1399 N N . VAL A 1 181 ? -7.683 3.285 -6.196 1.00 90.94 181 VAL A N 1
ATOM 1400 C CA . VAL A 1 181 ? -9.131 3.161 -6.061 1.00 90.94 181 VAL A CA 1
ATOM 1401 C C . VAL A 1 181 ? -9.462 2.519 -4.724 1.00 90.94 181 VAL A C 1
ATOM 1403 O O . VAL A 1 181 ? -8.881 1.504 -4.348 1.00 90.94 181 VAL A O 1
ATOM 1406 N N . ARG A 1 182 ? -10.427 3.073 -3.997 1.00 88.69 182 ARG A N 1
ATOM 1407 C CA . ARG A 1 182 ? -10.954 2.439 -2.787 1.00 88.69 182 ARG A CA 1
ATOM 1408 C C . ARG A 1 182 ? -11.848 1.257 -3.159 1.00 88.69 182 ARG A C 1
ATOM 1410 O O . ARG A 1 182 ? -12.818 1.434 -3.892 1.00 88.69 182 ARG A O 1
ATOM 1417 N N . VAL A 1 183 ? -11.572 0.071 -2.615 1.00 89.88 183 VAL A N 1
ATOM 1418 C CA . VAL A 1 183 ? -12.323 -1.157 -2.955 1.00 89.88 183 VAL A CA 1
ATOM 1419 C C . VAL A 1 183 ? -13.779 -1.099 -2.474 1.00 89.88 183 VAL A C 1
ATOM 1421 O O . VAL A 1 183 ? -14.670 -1.636 -3.127 1.00 89.88 183 VAL A O 1
ATOM 1424 N N . GLU A 1 184 ? -14.049 -0.403 -1.366 1.00 84.44 184 GLU A N 1
ATOM 1425 C CA . GLU A 1 184 ? -15.390 -0.338 -0.768 1.00 84.44 184 GLU A CA 1
ATOM 1426 C C . GLU A 1 184 ? -16.450 0.251 -1.713 1.00 84.44 184 GLU A C 1
ATOM 1428 O O . GLU A 1 184 ? -17.551 -0.292 -1.834 1.00 84.44 184 GLU A O 1
ATOM 1433 N N . ASP A 1 185 ? -16.116 1.349 -2.395 1.00 84.12 185 ASP A N 1
ATOM 1434 C CA . ASP A 1 185 ? -17.075 2.132 -3.178 1.00 84.12 185 ASP A CA 1
ATOM 1435 C C . ASP A 1 185 ? -16.580 2.567 -4.564 1.00 84.12 185 ASP A C 1
ATOM 1437 O O . ASP A 1 185 ? -17.330 3.189 -5.314 1.00 84.12 185 ASP A O 1
ATOM 1441 N N . GLY A 1 186 ? -15.346 2.219 -4.934 1.00 85.88 186 GLY A N 1
ATOM 1442 C CA . GLY A 1 186 ? -14.771 2.550 -6.236 1.00 85.88 186 GLY A CA 1
ATOM 1443 C C . GLY A 1 186 ? -14.320 4.001 -6.376 1.00 85.88 186 GLY A C 1
ATOM 1444 O O . GLY A 1 186 ? -14.029 4.435 -7.490 1.00 85.88 186 GLY A O 1
ATOM 1445 N N . THR A 1 187 ? -14.264 4.771 -5.285 1.00 86.31 187 THR A N 1
ATOM 1446 C CA . THR A 1 187 ? -13.771 6.154 -5.336 1.00 86.31 187 THR A CA 1
ATOM 1447 C C . THR A 1 187 ? -12.294 6.170 -5.727 1.00 86.31 187 THR A C 1
ATOM 1449 O O . THR A 1 187 ? -11.478 5.517 -5.075 1.00 86.31 187 THR A O 1
ATOM 1452 N N . VAL A 1 188 ? -11.935 6.955 -6.744 1.00 88.38 188 VAL A N 1
ATOM 1453 C CA . VAL A 1 188 ? -10.532 7.236 -7.080 1.00 88.38 188 VAL A CA 1
ATOM 1454 C C . VAL A 1 188 ? -9.988 8.227 -6.055 1.00 88.38 188 VAL A C 1
ATOM 1456 O O . VAL A 1 188 ? -10.416 9.379 -6.019 1.00 88.38 188 VAL A O 1
ATOM 1459 N N . LEU A 1 189 ? -9.073 7.770 -5.204 1.00 82.88 189 LEU A N 1
ATOM 1460 C CA . LEU A 1 189 ? -8.447 8.590 -4.164 1.00 82.88 189 LEU A CA 1
ATOM 1461 C C . LEU A 1 189 ? -7.265 9.385 -4.718 1.00 82.88 189 LEU A C 1
ATOM 1463 O O . LEU A 1 189 ? -6.996 10.508 -4.291 1.00 82.88 189 LEU A O 1
ATOM 1467 N N . GLU A 1 190 ? -6.554 8.797 -5.678 1.00 83.06 190 GLU A N 1
ATOM 1468 C CA . GLU A 1 190 ? -5.366 9.401 -6.250 1.00 83.06 190 GLU A CA 1
ATOM 1469 C C . GLU A 1 190 ? -5.121 8.944 -7.684 1.00 83.06 190 GLU A C 1
ATOM 1471 O O . GLU A 1 190 ? -5.440 7.819 -8.070 1.00 83.06 190 GLU A O 1
ATOM 1476 N N . ARG A 1 191 ? -4.535 9.850 -8.464 1.00 84.44 191 ARG A N 1
ATOM 1477 C CA . ARG A 1 191 ? -3.985 9.572 -9.782 1.00 84.44 191 ARG A CA 1
ATOM 1478 C C . ARG A 1 191 ? -2.526 9.972 -9.775 1.00 84.44 191 ARG A C 1
ATOM 1480 O O . ARG A 1 191 ? -2.202 11.130 -9.518 1.00 84.44 191 ARG A O 1
ATOM 1487 N N . PHE A 1 192 ? -1.676 9.008 -10.065 1.00 76.06 192 PHE A N 1
ATOM 1488 C CA . PHE A 1 192 ? -0.266 9.219 -10.300 1.00 76.06 192 PHE A CA 1
ATOM 1489 C C . PHE A 1 192 ? 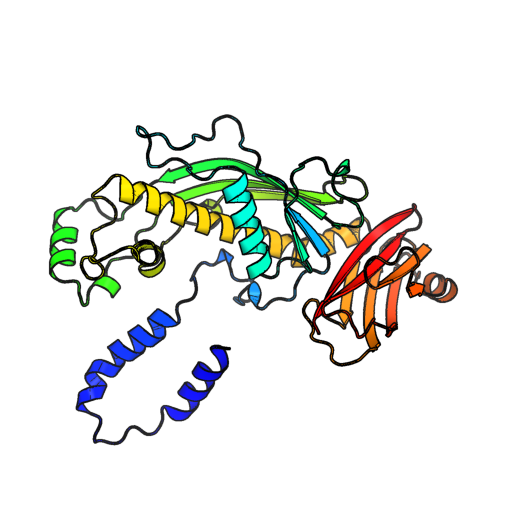-0.071 9.294 -11.803 1.00 76.06 192 PHE A C 1
ATOM 1491 O O . PHE A 1 192 ? -0.472 8.388 -12.529 1.00 76.06 192 PHE A O 1
ATOM 1498 N N . GLU A 1 193 ? 0.542 10.368 -12.270 1.00 77.75 193 GLU A N 1
ATOM 1499 C CA . GLU A 1 193 ? 1.197 10.362 -13.567 1.00 77.75 193 GLU A CA 1
ATOM 1500 C C . GLU A 1 193 ? 2.686 10.413 -13.282 1.00 77.75 193 GLU A C 1
ATOM 1502 O O . GLU A 1 193 ? 3.159 11.256 -12.518 1.00 77.75 193 GLU A O 1
ATOM 1507 N N . TYR A 1 194 ? 3.393 9.432 -13.819 1.00 70.69 194 TYR A N 1
ATOM 1508 C CA . TYR A 1 194 ? 4.813 9.281 -13.617 1.00 70.69 194 TYR A CA 1
ATOM 1509 C C . TYR A 1 194 ? 5.479 9.126 -14.972 1.00 70.69 194 TYR A C 1
ATOM 1511 O O . TYR A 1 194 ? 5.153 8.216 -15.732 1.00 70.69 194 TYR A O 1
ATOM 1519 N N . SER A 1 195 ? 6.407 10.026 -15.260 1.00 72.31 195 SER A N 1
ATOM 1520 C CA . SER A 1 195 ? 7.355 9.922 -16.358 1.00 72.31 195 SER A CA 1
ATOM 1521 C C . SER A 1 195 ? 8.710 9.680 -15.717 1.00 72.31 195 SER A C 1
ATOM 1523 O O . SER A 1 195 ? 9.159 10.469 -14.882 1.00 72.31 195 SER A O 1
ATOM 1525 N N . SER A 1 196 ? 9.366 8.576 -16.068 1.00 64.19 196 SER A N 1
ATOM 1526 C CA . SER A 1 196 ? 10.698 8.320 -15.526 1.00 64.19 196 SER A CA 1
ATOM 1527 C C . SER A 1 196 ? 11.726 9.357 -15.971 1.00 64.19 196 SER A C 1
ATOM 1529 O O . SER A 1 196 ? 12.731 9.522 -15.280 1.00 64.19 196 SER A O 1
ATOM 1531 N N . ALA A 1 197 ? 11.453 10.080 -17.064 1.00 63.91 197 ALA A N 1
ATOM 1532 C CA . ALA A 1 197 ? 12.259 11.204 -17.523 1.00 63.91 197 ALA A CA 1
ATOM 1533 C C . ALA A 1 197 ? 12.152 12.448 -16.621 1.00 63.91 197 ALA A C 1
ATOM 1535 O O . ALA A 1 197 ? 13.090 13.246 -16.589 1.00 63.91 197 ALA A O 1
ATOM 1536 N N . ASP A 1 198 ? 11.063 12.612 -15.859 1.00 66.81 198 ASP A N 1
ATOM 1537 C CA . ASP A 1 198 ? 10.869 13.781 -14.983 1.00 66.81 198 ASP A CA 1
ATOM 1538 C C . ASP A 1 198 ? 11.839 13.769 -13.790 1.00 66.81 198 ASP A C 1
ATOM 1540 O O . ASP A 1 198 ? 12.183 14.821 -13.251 1.00 66.81 198 ASP A O 1
ATOM 1544 N N . GLU A 1 199 ? 12.325 12.585 -13.403 1.00 62.91 199 GLU A N 1
ATOM 1545 C CA . GLU A 1 199 ? 13.353 12.417 -12.367 1.00 62.91 199 GLU A CA 1
ATOM 1546 C C . GLU A 1 199 ? 14.790 12.433 -12.933 1.00 62.91 199 GLU A C 1
ATOM 1548 O O . GLU A 1 199 ? 15.753 12.200 -12.202 1.00 62.91 199 GLU A O 1
ATOM 1553 N N . GLY A 1 200 ? 14.949 12.758 -14.221 1.00 64.00 200 GLY A N 1
ATOM 1554 C CA . GLY A 1 200 ? 16.233 12.804 -14.920 1.00 64.00 200 GLY A CA 1
ATOM 1555 C C . GLY A 1 200 ? 16.630 11.473 -15.575 1.00 64.00 200 GLY A C 1
ATOM 1556 O O . GLY A 1 200 ? 15.918 10.471 -15.444 1.00 64.00 200 GLY A O 1
ATOM 1557 N N . PRO A 1 201 ? 17.760 11.451 -16.310 1.00 59.72 201 PRO A N 1
ATOM 1558 C CA . PRO A 1 201 ? 18.241 10.249 -16.985 1.00 59.72 201 PRO A CA 1
ATOM 1559 C C . PRO A 1 201 ? 18.426 9.078 -16.013 1.00 59.72 201 PRO A C 1
ATOM 1561 O O . PRO A 1 201 ? 18.753 9.258 -14.837 1.00 59.72 201 PRO A O 1
ATOM 1564 N N . MET A 1 202 ? 18.195 7.861 -16.505 1.00 61.78 202 MET A N 1
ATOM 1565 C CA . MET A 1 202 ? 18.493 6.649 -15.752 1.00 61.78 202 MET A CA 1
ATOM 1566 C C . MET A 1 202 ? 19.952 6.277 -15.988 1.00 61.78 202 MET A C 1
ATOM 1568 O O . MET A 1 202 ? 20.324 5.826 -17.070 1.00 61.78 202 MET A O 1
ATOM 1572 N N . SER A 1 203 ? 20.784 6.418 -14.963 1.00 54.38 203 SER A N 1
ATOM 1573 C CA . SER A 1 203 ? 22.103 5.801 -14.968 1.00 54.38 203 SER A CA 1
ATOM 1574 C C . SER A 1 203 ? 21.969 4.342 -14.528 1.00 54.38 203 SER A C 1
ATOM 1576 O O . SER A 1 203 ? 21.482 4.039 -13.435 1.00 54.38 203 SER A O 1
ATOM 1578 N N . LEU A 1 204 ? 22.368 3.416 -15.400 1.00 52.41 204 LEU A N 1
ATOM 1579 C CA . LEU A 1 204 ? 22.555 2.019 -15.012 1.00 52.41 204 LEU A CA 1
ATOM 1580 C C . LEU A 1 204 ? 23.972 1.872 -14.472 1.00 52.41 204 LEU A C 1
ATOM 1582 O O . LEU A 1 204 ? 24.946 2.139 -15.184 1.00 52.41 204 LEU A O 1
ATOM 1586 N N . SER A 1 205 ? 24.099 1.427 -13.221 1.00 50.12 205 SER A N 1
ATOM 1587 C CA . SER A 1 205 ? 25.421 1.206 -12.643 1.00 50.12 205 SER A CA 1
ATOM 1588 C C . SER A 1 205 ? 26.159 0.087 -13.387 1.00 50.12 205 SER A C 1
ATOM 1590 O O . SER A 1 205 ? 25.580 -0.717 -14.120 1.00 50.12 205 SER A O 1
ATOM 1592 N N . PHE A 1 206 ? 27.479 0.006 -13.207 1.00 48.25 206 PHE A N 1
ATOM 1593 C CA . PHE A 1 206 ? 28.271 -1.130 -13.698 1.00 48.25 206 PHE A CA 1
ATOM 1594 C C . PHE A 1 206 ? 27.715 -2.491 -13.234 1.00 48.25 206 PHE A C 1
ATOM 1596 O O . PHE A 1 206 ? 27.811 -3.466 -13.971 1.00 48.25 206 PHE A O 1
ATOM 1603 N N . TYR A 1 207 ? 27.119 -2.567 -12.042 1.00 49.91 207 TYR A N 1
ATOM 1604 C CA . TYR A 1 207 ? 26.579 -3.815 -11.498 1.00 49.91 207 TYR A CA 1
ATOM 1605 C C . TYR A 1 207 ? 25.193 -4.144 -12.056 1.00 49.91 207 TYR A C 1
ATOM 1607 O O . TYR A 1 207 ? 24.993 -5.283 -12.457 1.00 49.91 207 TYR A O 1
ATOM 1615 N N . ASP A 1 208 ? 24.305 -3.153 -12.212 1.00 50.25 208 ASP A N 1
ATOM 1616 C CA . ASP A 1 208 ? 22.989 -3.345 -12.859 1.00 50.25 208 ASP A CA 1
ATOM 1617 C C . ASP A 1 208 ? 23.141 -3.851 -14.309 1.00 50.25 208 ASP A C 1
ATOM 1619 O O . ASP A 1 208 ? 22.284 -4.557 -14.836 1.00 50.25 208 ASP A O 1
ATOM 1623 N N . ARG A 1 209 ? 24.264 -3.502 -14.955 1.00 51.69 209 ARG A N 1
ATOM 1624 C CA . ARG A 1 209 ? 24.646 -4.003 -16.281 1.00 51.69 209 ARG A CA 1
ATOM 1625 C C . ARG A 1 209 ? 25.182 -5.437 -16.257 1.00 51.69 209 ARG A C 1
ATOM 1627 O O . ARG A 1 209 ? 24.983 -6.144 -17.231 1.00 51.69 209 ARG A O 1
ATOM 1634 N N . ASN A 1 210 ? 25.869 -5.859 -15.191 1.00 45.97 210 ASN A N 1
ATOM 1635 C CA . ASN A 1 210 ? 26.607 -7.131 -15.134 1.00 45.97 210 ASN A CA 1
ATOM 1636 C C . ASN A 1 210 ? 25.880 -8.266 -14.400 1.00 45.97 210 ASN A C 1
ATOM 1638 O O . ASN A 1 210 ? 26.148 -9.427 -14.696 1.00 45.97 210 ASN A O 1
ATOM 1642 N N . GLU A 1 211 ? 24.967 -7.969 -13.471 1.00 42.88 211 GLU A N 1
ATOM 1643 C CA . GLU A 1 211 ? 24.163 -8.984 -12.763 1.00 42.88 211 GLU A CA 1
ATOM 1644 C C . GLU A 1 211 ? 23.307 -9.809 -13.749 1.00 42.88 211 GLU A C 1
ATOM 1646 O O . GLU A 1 211 ? 23.030 -10.984 -13.525 1.00 42.88 211 GLU A O 1
ATOM 1651 N N . ALA A 1 212 ? 23.005 -9.242 -14.920 1.00 43.34 212 ALA A N 1
ATOM 1652 C CA . ALA A 1 212 ? 22.333 -9.926 -16.019 1.00 43.34 212 ALA A CA 1
ATOM 1653 C C . ALA A 1 212 ? 23.206 -10.938 -16.803 1.00 43.34 212 ALA A C 1
ATOM 1655 O O . ALA A 1 212 ? 22.668 -11.737 -17.566 1.00 43.34 212 ALA A O 1
ATOM 1656 N N . PHE A 1 213 ? 24.534 -10.949 -16.619 1.00 41.44 213 PHE A N 1
ATOM 1657 C CA . PHE A 1 213 ? 25.476 -11.810 -17.358 1.00 41.44 213 PHE A CA 1
ATOM 1658 C C . PHE A 1 213 ? 25.861 -13.111 -16.617 1.00 41.44 213 PHE A C 1
ATOM 1660 O O . PHE A 1 213 ? 26.751 -13.834 -17.067 1.00 41.44 213 PHE A O 1
ATOM 1667 N N . GLU A 1 214 ? 25.213 -13.466 -15.497 1.00 39.34 214 GLU A N 1
ATOM 1668 C CA . GLU A 1 214 ? 25.586 -14.645 -14.682 1.00 39.34 214 GLU A CA 1
ATOM 1669 C C . GLU A 1 214 ? 25.384 -16.026 -15.359 1.00 39.34 214 GLU A C 1
ATOM 1671 O O . GLU A 1 214 ? 25.734 -17.063 -14.787 1.00 39.34 214 GLU A O 1
ATOM 1676 N N . ALA A 1 215 ? 24.913 -16.094 -16.607 1.00 37.03 215 ALA A N 1
ATOM 1677 C CA . ALA A 1 215 ? 24.768 -17.346 -17.350 1.00 37.03 215 ALA A CA 1
ATOM 1678 C C . ALA A 1 215 ? 26.009 -17.693 -18.208 1.00 37.03 215 ALA A C 1
ATOM 1680 O O . ALA A 1 215 ? 26.002 -17.568 -19.426 1.00 37.03 215 ALA A O 1
ATOM 1681 N N . GLY A 1 216 ? 27.053 -18.242 -17.575 1.00 35.12 216 GLY A N 1
ATOM 1682 C CA . GLY A 1 216 ? 27.997 -19.162 -18.235 1.00 35.12 216 GLY A CA 1
ATOM 1683 C C . GLY A 1 216 ? 29.292 -18.581 -18.835 1.00 35.12 216 GLY A C 1
ATOM 1684 O O . GLY A 1 216 ? 29.316 -17.967 -19.892 1.00 35.12 216 GLY A O 1
ATOM 1685 N N . PHE A 1 217 ? 30.413 -18.933 -18.194 1.00 35.81 217 PHE A N 1
ATOM 1686 C CA . PHE A 1 217 ? 31.790 -19.064 -18.722 1.00 35.81 217 PHE A CA 1
ATOM 1687 C C . PHE A 1 217 ? 32.526 -17.841 -19.329 1.00 35.81 217 PHE A C 1
ATOM 1689 O O . PHE A 1 217 ? 33.751 -17.900 -19.422 1.00 35.81 217 PHE A O 1
ATOM 1696 N N . PHE A 1 218 ? 31.861 -16.720 -19.639 1.00 36.38 218 PHE A N 1
ATOM 1697 C CA . PHE A 1 218 ? 32.482 -15.449 -20.080 1.00 36.38 218 PHE A CA 1
ATOM 1698 C C . PHE A 1 218 ? 32.497 -14.346 -19.005 1.00 36.38 218 PHE A C 1
ATOM 1700 O O . PHE A 1 218 ? 32.597 -13.163 -19.317 1.00 36.38 218 PHE A O 1
ATOM 1707 N N . THR A 1 219 ? 32.489 -14.713 -17.721 1.00 35.78 219 THR A N 1
ATOM 1708 C CA . THR A 1 219 ? 32.480 -13.795 -16.558 1.00 35.78 219 THR A CA 1
ATOM 1709 C C . THR A 1 219 ? 33.705 -12.863 -16.434 1.00 35.78 219 THR A C 1
ATOM 1711 O O . THR A 1 219 ? 33.871 -12.183 -15.425 1.00 35.78 219 THR A O 1
ATOM 1714 N N . THR A 1 220 ? 34.586 -12.824 -17.437 1.00 35.16 220 THR A N 1
ATOM 1715 C CA . THR A 1 220 ? 35.846 -12.062 -17.466 1.00 35.16 220 THR A CA 1
ATOM 1716 C C . THR A 1 220 ? 36.012 -11.149 -18.686 1.00 35.16 220 THR A C 1
ATOM 1718 O O . THR A 1 220 ? 37.015 -10.440 -18.763 1.00 35.16 220 THR A O 1
ATOM 1721 N N . LEU A 1 221 ? 35.059 -11.122 -19.625 1.00 35.41 221 LEU A N 1
ATOM 1722 C CA . LEU A 1 221 ? 35.106 -10.265 -20.815 1.00 35.41 221 LEU A CA 1
ATOM 1723 C C . LEU A 1 221 ? 33.903 -9.320 -20.825 1.00 35.41 221 LEU A C 1
ATOM 1725 O O . LEU A 1 221 ? 32.811 -9.679 -21.248 1.00 35.41 221 LEU A O 1
ATOM 1729 N N . VAL A 1 222 ? 34.131 -8.095 -20.349 1.00 40.78 222 VAL A N 1
ATOM 1730 C CA . VAL A 1 222 ? 33.157 -6.999 -20.392 1.00 40.78 222 VAL A CA 1
ATOM 1731 C C . VAL A 1 222 ? 33.103 -6.475 -21.827 1.00 40.78 222 VAL A C 1
ATOM 1733 O O . VAL A 1 222 ? 34.019 -5.782 -22.280 1.00 40.78 222 VAL A O 1
ATOM 1736 N N . LEU A 1 223 ? 32.060 -6.845 -22.566 1.00 38.88 223 LEU A N 1
ATOM 1737 C CA . LEU A 1 223 ? 31.739 -6.209 -23.840 1.00 38.88 223 LEU A CA 1
ATOM 1738 C C . LEU A 1 223 ? 30.943 -4.927 -23.563 1.00 38.88 223 LEU A C 1
ATOM 1740 O O . LEU A 1 223 ? 30.094 -4.912 -22.669 1.00 38.88 223 LEU A O 1
ATOM 1744 N N . PRO A 1 224 ? 31.193 -3.836 -24.301 1.00 39.69 224 PRO A N 1
ATOM 1745 C CA . PRO A 1 224 ? 30.265 -2.719 -24.307 1.00 39.69 224 PRO A CA 1
ATOM 1746 C C . PRO A 1 224 ? 28.873 -3.209 -24.755 1.00 39.69 224 PRO A C 1
ATOM 1748 O O . PRO A 1 224 ? 28.808 -4.026 -25.676 1.00 39.69 224 PRO A O 1
ATOM 1751 N N . PRO A 1 225 ? 27.769 -2.711 -24.168 1.00 43.81 225 PRO A N 1
ATOM 1752 C CA . PRO A 1 225 ? 26.412 -3.263 -24.334 1.00 43.81 225 PRO A CA 1
ATOM 1753 C C . PRO A 1 225 ? 25.794 -3.086 -25.739 1.00 43.81 225 PRO A C 1
ATOM 1755 O O . PRO A 1 225 ? 24.584 -3.169 -25.903 1.00 43.81 225 PRO A O 1
ATOM 1758 N N . PHE A 1 226 ? 26.594 -2.795 -26.765 1.00 45.31 226 PHE A N 1
ATOM 1759 C CA . PHE A 1 226 ? 26.139 -2.367 -28.089 1.00 45.31 226 PHE A CA 1
ATOM 1760 C C . PHE A 1 226 ? 26.542 -3.302 -29.239 1.00 45.31 226 PHE A C 1
ATOM 1762 O O . PHE A 1 226 ? 26.469 -2.896 -30.399 1.00 45.31 226 PHE A O 1
ATOM 1769 N N . LEU A 1 227 ? 26.990 -4.532 -28.958 1.00 37.56 227 LEU A N 1
ATOM 1770 C CA . LEU A 1 227 ? 27.560 -5.402 -29.996 1.00 37.56 227 LEU A CA 1
ATOM 1771 C C . LEU A 1 227 ? 26.663 -6.569 -30.446 1.00 37.56 227 LEU A C 1
ATOM 1773 O O . LEU A 1 227 ? 26.917 -7.086 -31.536 1.00 37.56 227 LEU A O 1
ATOM 1777 N N . THR A 1 228 ? 25.600 -6.951 -29.720 1.00 40.25 228 THR A N 1
ATOM 1778 C CA . THR A 1 228 ? 24.676 -8.020 -30.163 1.00 40.25 228 THR A CA 1
ATOM 1779 C C . THR A 1 228 ? 23.192 -7.731 -29.868 1.00 40.25 228 THR A C 1
ATOM 1781 O O . THR A 1 228 ? 22.861 -6.877 -29.049 1.00 40.25 228 THR A O 1
ATOM 1784 N N . ALA A 1 229 ? 22.275 -8.409 -30.577 1.00 46.94 229 ALA A N 1
ATOM 1785 C CA . ALA A 1 229 ? 20.826 -8.249 -30.394 1.00 46.94 229 ALA A CA 1
ATOM 1786 C C . ALA A 1 229 ? 20.347 -8.730 -29.012 1.00 46.94 229 ALA A C 1
ATOM 1788 O O . ALA A 1 229 ? 19.478 -8.087 -28.433 1.00 46.94 229 ALA A O 1
ATOM 1789 N N . ASP A 1 230 ? 20.969 -9.779 -28.466 1.00 45.25 230 ASP A N 1
ATOM 1790 C CA . ASP A 1 230 ? 20.687 -10.316 -27.127 1.00 45.25 230 ASP A CA 1
ATOM 1791 C C . ASP A 1 230 ? 21.021 -9.291 -26.014 1.00 45.25 230 ASP A C 1
ATOM 1793 O O . ASP A 1 230 ? 20.365 -9.256 -24.975 1.00 45.25 230 ASP A O 1
ATOM 1797 N N . ASP A 1 231 ? 21.973 -8.376 -26.248 1.00 55.28 231 ASP A N 1
ATOM 1798 C CA . ASP A 1 231 ? 22.373 -7.344 -25.275 1.00 55.28 231 ASP A CA 1
ATOM 1799 C C . ASP A 1 231 ? 21.376 -6.170 -25.196 1.00 55.28 231 ASP A C 1
ATOM 1801 O O . ASP A 1 231 ? 21.161 -5.592 -24.127 1.00 55.28 231 ASP A O 1
ATOM 1805 N N . ALA A 1 232 ? 20.727 -5.822 -26.315 1.00 58.34 232 ALA A N 1
ATOM 1806 C CA . ALA A 1 232 ? 19.675 -4.800 -26.340 1.00 58.34 232 ALA A CA 1
ATOM 1807 C C . ALA A 1 232 ? 18.432 -5.255 -25.560 1.00 58.34 232 ALA A C 1
ATOM 1809 O O . ALA A 1 232 ? 17.745 -4.443 -24.941 1.00 58.34 232 ALA A O 1
ATOM 1810 N N . GLU A 1 233 ? 18.169 -6.560 -25.570 1.00 61.62 233 GLU A N 1
ATOM 1811 C CA . GLU A 1 233 ? 17.071 -7.183 -24.841 1.00 61.62 233 GLU A CA 1
ATOM 1812 C C . GLU A 1 233 ? 17.272 -7.084 -23.327 1.00 61.62 233 GLU A C 1
ATOM 1814 O O . GLU A 1 233 ? 16.395 -6.595 -22.614 1.00 61.62 233 GLU A O 1
ATOM 1819 N N . VAL A 1 234 ? 18.462 -7.466 -22.859 1.00 61.59 234 VAL A N 1
ATOM 1820 C CA . VAL A 1 234 ? 18.859 -7.379 -21.449 1.00 61.59 234 VAL A CA 1
ATOM 1821 C C . VAL A 1 234 ? 18.822 -5.934 -20.947 1.00 61.59 234 VAL A C 1
ATOM 1823 O O . VAL A 1 234 ? 18.320 -5.660 -19.857 1.00 61.59 234 VAL A O 1
ATOM 1826 N N . LEU A 1 235 ? 19.300 -4.986 -21.759 1.00 64.88 235 LEU A N 1
ATOM 1827 C CA . LEU A 1 235 ? 19.268 -3.563 -21.426 1.00 64.88 235 LEU A CA 1
ATOM 1828 C C . LEU A 1 235 ? 17.835 -3.054 -21.202 1.00 64.88 235 LEU A C 1
ATOM 1830 O O . LEU A 1 235 ? 17.577 -2.339 -20.232 1.00 64.88 235 LEU A O 1
ATOM 1834 N N . VAL A 1 236 ? 16.899 -3.412 -22.085 1.00 68.62 236 VAL A N 1
ATOM 1835 C CA . VAL A 1 236 ? 15.490 -3.007 -21.967 1.00 68.62 236 VAL A CA 1
ATOM 1836 C C . VAL A 1 236 ? 14.847 -3.593 -20.714 1.00 68.62 236 VAL A C 1
ATOM 1838 O O . VAL A 1 236 ? 14.098 -2.884 -20.037 1.00 68.62 236 VAL A O 1
ATOM 1841 N N . ASP A 1 237 ? 15.145 -4.845 -20.373 1.00 71.25 237 ASP A N 1
ATOM 1842 C CA . ASP A 1 237 ? 14.596 -5.488 -19.178 1.00 71.25 237 ASP A CA 1
ATOM 1843 C C . ASP A 1 237 ? 15.114 -4.818 -17.892 1.00 71.25 237 ASP A C 1
ATOM 1845 O O . ASP A 1 237 ? 14.311 -4.485 -17.015 1.00 71.25 237 ASP A O 1
ATOM 1849 N N . SER A 1 238 ? 16.408 -4.485 -17.815 1.00 69.06 238 SER A N 1
ATOM 1850 C CA . SER A 1 238 ? 16.977 -3.732 -16.684 1.00 69.06 238 SER A CA 1
ATOM 1851 C C . SER A 1 238 ? 16.396 -2.317 -16.559 1.00 69.06 238 SER A C 1
ATOM 1853 O O . SER A 1 238 ? 16.074 -1.865 -15.456 1.00 69.06 238 SER A O 1
ATOM 1855 N N . LEU A 1 239 ? 16.208 -1.606 -17.678 1.00 69.62 239 LEU A N 1
ATOM 1856 C CA . LEU A 1 239 ? 15.574 -0.278 -17.684 1.00 69.62 239 LEU A CA 1
ATOM 1857 C C . LEU A 1 239 ? 14.099 -0.354 -17.270 1.00 69.62 239 LEU A C 1
ATOM 1859 O O . LEU A 1 239 ? 13.612 0.503 -16.529 1.00 69.62 239 LEU A O 1
ATOM 1863 N N . THR A 1 240 ? 13.399 -1.403 -17.701 1.00 75.38 240 THR A N 1
ATOM 1864 C CA . THR A 1 240 ? 12.012 -1.676 -17.312 1.00 75.38 240 THR A CA 1
ATOM 1865 C C . THR A 1 240 ? 11.913 -1.932 -15.812 1.00 75.38 240 THR A C 1
ATOM 1867 O O . THR A 1 240 ? 11.117 -1.280 -15.135 1.00 75.38 240 THR A O 1
ATOM 1870 N N . GLN A 1 241 ? 12.770 -2.796 -15.265 1.00 76.62 241 GLN A N 1
ATOM 1871 C CA . GLN A 1 241 ? 12.832 -3.065 -13.830 1.00 76.62 241 GLN A CA 1
ATOM 1872 C C . GLN A 1 241 ? 13.098 -1.783 -13.031 1.00 76.62 241 GLN A C 1
ATOM 1874 O O . GLN A 1 241 ? 12.410 -1.505 -12.046 1.00 76.62 241 GLN A O 1
ATOM 1879 N N . ARG A 1 242 ? 14.053 -0.956 -13.473 1.00 74.25 242 ARG A N 1
ATOM 1880 C CA . ARG A 1 242 ? 14.389 0.295 -12.782 1.00 74.25 242 ARG A CA 1
ATOM 1881 C C . ARG A 1 242 ? 13.238 1.294 -12.794 1.00 74.25 242 ARG A C 1
ATOM 1883 O O . ARG A 1 242 ? 12.955 1.925 -11.777 1.00 74.25 242 ARG A O 1
ATOM 1890 N N . ALA A 1 243 ? 12.525 1.414 -13.907 1.00 75.12 243 ALA A N 1
ATOM 1891 C CA . ALA A 1 243 ? 11.333 2.249 -13.963 1.00 75.12 243 ALA A CA 1
ATOM 1892 C C . ALA A 1 243 ? 10.218 1.734 -13.042 1.00 75.12 243 ALA A C 1
ATOM 1894 O O . ALA A 1 243 ? 9.601 2.528 -12.331 1.00 75.12 243 ALA A O 1
ATOM 1895 N N . VAL A 1 244 ? 9.990 0.416 -12.999 1.00 80.75 244 VAL A N 1
ATOM 1896 C CA . VAL A 1 244 ? 9.024 -0.209 -12.081 1.00 80.75 244 VAL A CA 1
ATOM 1897 C C . VAL A 1 244 ? 9.387 0.077 -10.619 1.00 80.75 244 VAL A C 1
ATOM 1899 O O . VAL A 1 244 ? 8.502 0.432 -9.838 1.00 80.75 244 VAL A O 1
ATOM 1902 N N . GLN A 1 245 ? 10.673 0.037 -10.259 1.00 79.56 245 GLN A N 1
ATOM 1903 C CA . GLN A 1 245 ? 11.159 0.441 -8.933 1.00 79.56 245 GLN A CA 1
ATOM 1904 C C . GLN A 1 245 ? 10.811 1.894 -8.599 1.00 79.56 245 GLN A C 1
ATOM 1906 O O . GLN A 1 245 ? 10.308 2.176 -7.507 1.00 79.56 245 GLN A O 1
ATOM 1911 N N . ARG A 1 246 ? 11.031 2.829 -9.533 1.00 80.25 246 ARG A N 1
ATOM 1912 C CA . ARG A 1 246 ? 10.677 4.243 -9.321 1.00 80.25 246 ARG A CA 1
ATOM 1913 C C . ARG A 1 246 ? 9.164 4.446 -9.178 1.00 80.25 246 ARG A C 1
ATOM 1915 O O . ARG A 1 246 ? 8.730 5.212 -8.318 1.00 80.25 246 ARG A O 1
ATOM 1922 N N . ILE A 1 247 ? 8.353 3.718 -9.948 1.00 81.62 247 ILE A N 1
ATOM 1923 C CA . ILE A 1 247 ? 6.886 3.733 -9.820 1.00 81.62 247 ILE A CA 1
ATOM 1924 C C . ILE A 1 247 ? 6.465 3.219 -8.441 1.00 81.62 247 ILE A C 1
ATOM 1926 O O . ILE A 1 247 ? 5.679 3.876 -7.757 1.00 81.62 247 ILE A O 1
ATOM 1930 N N . ALA A 1 248 ? 7.014 2.086 -7.998 1.00 87.12 248 ALA A N 1
ATOM 1931 C CA . ALA A 1 248 ? 6.742 1.535 -6.673 1.00 87.12 248 ALA A CA 1
ATOM 1932 C C . ALA A 1 248 ? 7.118 2.529 -5.560 1.00 87.12 248 ALA A C 1
ATOM 1934 O O . ALA A 1 248 ? 6.362 2.720 -4.605 1.00 87.12 248 ALA A O 1
ATOM 1935 N N . ALA A 1 249 ? 8.245 3.228 -5.714 1.00 85.50 249 ALA A N 1
ATOM 1936 C CA . ALA A 1 249 ? 8.678 4.277 -4.801 1.00 85.50 249 ALA A CA 1
ATOM 1937 C C . ALA A 1 249 ? 7.722 5.479 -4.770 1.00 85.50 249 ALA A C 1
ATOM 1939 O O . ALA A 1 249 ? 7.390 5.960 -3.682 1.00 85.50 249 ALA A O 1
ATOM 1940 N N . ARG A 1 250 ? 7.230 5.941 -5.928 1.00 85.44 250 ARG A N 1
ATOM 1941 C CA . ARG A 1 250 ? 6.216 7.006 -5.999 1.00 85.44 250 ARG A CA 1
ATOM 1942 C C . ARG A 1 250 ? 4.912 6.580 -5.330 1.00 85.44 250 ARG A C 1
ATOM 1944 O O . ARG A 1 250 ? 4.381 7.340 -4.527 1.00 85.44 250 ARG A O 1
ATOM 1951 N N . VAL A 1 251 ? 4.437 5.361 -5.595 1.00 88.62 251 VAL A N 1
ATOM 1952 C CA . VAL A 1 251 ? 3.241 4.805 -4.939 1.00 88.62 251 VAL A CA 1
ATOM 1953 C C . VAL A 1 251 ? 3.441 4.745 -3.425 1.00 88.62 251 VAL A C 1
ATOM 1955 O O . VAL A 1 251 ? 2.568 5.192 -2.685 1.00 88.62 251 VAL A O 1
ATOM 1958 N N . LYS A 1 252 ? 4.601 4.275 -2.941 1.00 89.81 252 LYS A N 1
ATOM 1959 C CA . LYS A 1 252 ? 4.913 4.268 -1.504 1.00 89.81 252 LYS A CA 1
ATOM 1960 C C . LYS A 1 252 ? 4.843 5.673 -0.899 1.00 89.81 252 LYS A C 1
ATOM 1962 O O . LYS A 1 252 ? 4.212 5.844 0.142 1.00 89.81 252 LYS A O 1
ATOM 1967 N N . ARG A 1 253 ? 5.461 6.672 -1.539 1.00 86.50 253 ARG A N 1
ATOM 1968 C CA . ARG A 1 253 ? 5.387 8.076 -1.094 1.00 86.50 253 ARG A CA 1
ATOM 1969 C C . ARG A 1 253 ? 3.936 8.568 -1.055 1.00 86.50 253 ARG A C 1
ATOM 1971 O O . ARG A 1 253 ? 3.506 9.091 -0.033 1.00 86.50 253 ARG A O 1
ATOM 1978 N N . GLY A 1 254 ? 3.156 8.301 -2.103 1.00 86.12 254 GLY A N 1
ATOM 1979 C CA . GLY A 1 254 ? 1.727 8.624 -2.155 1.00 86.12 254 GLY A CA 1
ATOM 1980 C C . GLY A 1 254 ? 0.931 8.030 -0.987 1.00 86.12 254 GLY A C 1
ATOM 1981 O O . GLY A 1 254 ? 0.208 8.746 -0.301 1.00 86.12 254 GLY A O 1
ATOM 1982 N N . LEU A 1 255 ? 1.122 6.739 -0.694 1.00 88.44 255 LEU A N 1
ATOM 1983 C CA . LEU A 1 255 ? 0.408 6.039 0.382 1.00 88.44 255 LEU A CA 1
ATOM 1984 C C . LEU A 1 255 ? 0.775 6.527 1.791 1.00 88.44 255 LEU A C 1
ATOM 1986 O O . LEU A 1 255 ? -0.086 6.537 2.674 1.00 88.44 255 LEU A O 1
ATOM 1990 N N . VAL A 1 256 ? 2.042 6.882 2.017 1.00 85.75 256 VAL A N 1
ATOM 1991 C CA . VAL A 1 256 ? 2.552 7.258 3.346 1.00 85.75 256 VAL A CA 1
ATOM 1992 C C . VAL A 1 256 ? 2.376 8.752 3.623 1.00 85.75 256 VAL A C 1
ATOM 1994 O O . VAL A 1 256 ? 1.997 9.114 4.735 1.00 85.75 256 VAL A O 1
ATOM 1997 N N . ASP A 1 257 ? 2.625 9.610 2.634 1.00 82.31 257 ASP A N 1
ATOM 1998 C CA . ASP A 1 257 ? 2.692 11.062 2.831 1.00 82.31 257 ASP A CA 1
ATOM 1999 C C . ASP A 1 257 ? 1.425 11.780 2.354 1.00 82.31 257 ASP A C 1
ATOM 2001 O O . ASP A 1 257 ? 0.874 12.611 3.073 1.00 82.31 257 ASP A O 1
ATOM 2005 N N . GLU A 1 258 ? 0.939 11.460 1.152 1.00 83.50 258 GLU A N 1
ATOM 2006 C CA . GLU A 1 258 ? -0.071 12.274 0.457 1.00 83.50 258 GLU A CA 1
ATOM 2007 C C . GLU A 1 258 ? -1.504 11.818 0.772 1.00 83.50 258 GLU A C 1
ATOM 2009 O O . GLU A 1 258 ? -2.396 12.636 1.024 1.00 83.50 258 GLU A O 1
ATOM 2014 N N . LEU A 1 259 ? -1.739 10.505 0.800 1.00 84.56 259 LEU A N 1
ATOM 2015 C CA . LEU A 1 259 ? -3.063 9.925 1.009 1.00 84.56 259 LEU A CA 1
ATOM 2016 C C . LEU A 1 259 ? -3.665 10.254 2.389 1.00 84.56 259 LEU A C 1
ATOM 2018 O O . LEU A 1 259 ? -4.828 10.670 2.423 1.00 84.56 259 LEU A O 1
ATOM 2022 N N . PRO A 1 260 ? -2.923 10.170 3.518 1.00 82.88 260 PRO A N 1
ATOM 2023 C CA . PRO A 1 260 ? -3.481 10.504 4.830 1.00 82.88 260 PRO A CA 1
ATOM 2024 C C . PRO A 1 260 ? -3.949 11.961 4.949 1.00 82.88 260 PRO A C 1
ATOM 2026 O O . PRO A 1 260 ? -4.869 12.260 5.717 1.00 82.88 260 PRO A O 1
ATOM 2029 N N . GLU A 1 261 ? -3.326 12.886 4.213 1.00 80.12 261 GLU A N 1
ATOM 2030 C CA . GLU A 1 261 ? -3.745 14.290 4.175 1.00 80.12 261 GLU A CA 1
ATOM 2031 C C . GLU A 1 261 ? -5.033 14.477 3.368 1.00 80.12 261 GLU A C 1
ATOM 2033 O O . GLU A 1 261 ? -5.937 15.194 3.809 1.00 80.12 261 GLU A O 1
ATOM 2038 N N . LYS A 1 262 ? -5.161 13.787 2.230 1.00 77.75 262 LYS A N 1
ATOM 2039 C CA . LYS A 1 262 ? -6.379 13.796 1.406 1.00 77.75 262 LYS A CA 1
ATOM 2040 C C . LYS A 1 262 ? -7.561 13.168 2.143 1.00 77.75 262 LYS A C 1
ATOM 2042 O O . LYS A 1 262 ? -8.632 13.765 2.225 1.00 77.75 262 LYS A O 1
ATOM 2047 N N . GLU A 1 263 ? -7.366 12.018 2.783 1.00 78.69 263 GLU A N 1
ATOM 2048 C CA . GLU A 1 263 ? -8.418 11.391 3.589 1.00 78.69 263 GLU A CA 1
ATOM 2049 C C . GLU A 1 263 ? -8.810 12.233 4.804 1.00 78.69 263 GLU A C 1
ATOM 2051 O O . GLU A 1 263 ? -9.959 12.178 5.227 1.00 78.69 263 GLU A O 1
ATOM 2056 N N . TYR A 1 264 ? -7.917 13.054 5.364 1.00 74.75 264 TYR A N 1
ATOM 2057 C CA . TYR A 1 264 ? -8.323 14.011 6.397 1.00 74.75 264 TYR A CA 1
ATOM 2058 C C . TYR A 1 264 ? -9.319 15.056 5.870 1.00 74.75 264 TYR A C 1
ATOM 2060 O O . TYR A 1 264 ? -10.167 15.549 6.623 1.00 74.75 264 TYR A O 1
ATOM 2068 N N . ALA A 1 265 ? -9.203 15.439 4.596 1.00 75.56 265 ALA A N 1
ATOM 2069 C CA . ALA A 1 265 ? -10.111 16.397 3.983 1.00 75.56 265 ALA A CA 1
ATOM 2070 C C . ALA A 1 265 ? -11.516 15.805 3.801 1.00 75.56 265 ALA A C 1
ATOM 2072 O O . ALA A 1 265 ? -12.492 16.486 4.130 1.00 75.56 265 ALA A O 1
ATOM 2073 N N . ASP A 1 266 ? -11.596 14.544 3.368 1.00 73.75 266 ASP A N 1
ATOM 2074 C CA . ASP A 1 266 ? -12.845 13.939 2.892 1.00 73.75 266 ASP A CA 1
ATOM 2075 C C . ASP A 1 266 ? -13.443 12.861 3.811 1.00 73.75 266 ASP A C 1
ATOM 2077 O O . ASP A 1 266 ? -14.654 12.620 3.757 1.00 73.75 266 ASP A O 1
ATOM 2081 N N . LEU A 1 267 ? -12.629 12.227 4.659 1.00 78.38 267 LEU A N 1
ATOM 2082 C CA . LEU A 1 267 ? -12.944 11.072 5.511 1.00 78.38 267 LEU A CA 1
ATOM 2083 C C . LEU A 1 267 ? -12.347 11.254 6.929 1.00 78.38 267 LEU A C 1
ATOM 2085 O O . LEU A 1 267 ? -12.673 12.210 7.639 1.00 78.38 267 LEU A O 1
ATOM 2089 N N . ALA A 1 268 ? -11.503 10.322 7.373 1.00 84.94 268 ALA A N 1
ATOM 2090 C CA . ALA A 1 268 ? -10.814 10.331 8.652 1.00 84.94 268 ALA A CA 1
ATOM 2091 C C . ALA A 1 268 ? -9.342 9.974 8.436 1.00 84.94 268 ALA A C 1
ATOM 2093 O O . ALA A 1 268 ? -9.031 8.965 7.806 1.00 84.94 268 ALA A O 1
ATOM 2094 N N . ARG A 1 269 ? -8.441 10.779 9.003 1.00 88.31 269 ARG A N 1
ATOM 2095 C CA . ARG A 1 269 ? -7.027 10.436 9.118 1.00 88.31 269 ARG A CA 1
ATOM 2096 C C . ARG A 1 269 ? -6.854 9.481 10.281 1.00 88.31 269 ARG A C 1
ATOM 2098 O O . ARG A 1 269 ? -7.267 9.782 11.402 1.00 88.31 269 ARG A O 1
ATOM 2105 N N . VAL A 1 270 ? -6.203 8.366 10.000 1.00 88.88 270 VAL A N 1
ATOM 2106 C CA . VAL A 1 270 ? -5.894 7.332 10.979 1.00 88.88 270 VAL A CA 1
ATOM 2107 C C . VAL A 1 270 ? -4.394 7.185 11.060 1.00 88.88 270 VAL A C 1
ATOM 2109 O O . VAL A 1 270 ? -3.727 7.019 10.042 1.00 88.88 270 VAL A O 1
ATOM 2112 N N . GLU A 1 271 ? -3.877 7.226 12.274 1.00 89.38 271 GLU A N 1
ATOM 2113 C CA . GLU A 1 271 ? -2.481 6.954 12.565 1.00 89.38 271 GLU A CA 1
ATOM 2114 C C . GLU A 1 271 ? -2.415 5.727 13.462 1.00 89.38 271 GLU A C 1
ATOM 2116 O O . GLU A 1 271 ? -2.962 5.712 14.569 1.00 89.38 271 GLU A O 1
ATOM 2121 N N . TRP A 1 272 ? -1.761 4.686 12.964 1.00 89.12 272 TRP A N 1
ATOM 2122 C CA . TRP A 1 272 ? -1.466 3.517 13.770 1.00 89.12 272 TRP A CA 1
ATOM 2123 C C . TRP A 1 272 ? -0.222 3.808 14.595 1.00 89.12 272 TRP A C 1
ATOM 2125 O O . TRP A 1 272 ? 0.806 4.156 14.026 1.00 89.12 272 TRP A O 1
ATOM 2135 N N . LEU A 1 273 ? -0.319 3.708 15.918 1.00 90.44 273 LEU A N 1
ATOM 2136 C CA . LEU A 1 273 ? 0.812 3.988 16.800 1.00 90.44 273 LEU A CA 1
ATOM 2137 C C . LEU A 1 273 ? 1.534 2.685 17.141 1.00 90.44 273 LEU A C 1
ATOM 2139 O O . LEU A 1 273 ? 2.741 2.586 16.969 1.00 90.44 273 LEU A O 1
ATOM 2143 N N . GLU A 1 274 ? 0.790 1.675 17.598 1.00 92.31 274 GLU A N 1
ATOM 2144 C CA . GLU A 1 274 ? 1.319 0.357 17.964 1.00 92.31 274 GLU A CA 1
ATOM 2145 C C . GLU A 1 274 ? 0.225 -0.707 17.752 1.00 92.31 274 GLU A C 1
ATOM 2147 O O . GLU A 1 274 ? -0.944 -0.424 18.010 1.00 92.31 274 GLU A O 1
ATOM 2152 N N . PRO A 1 275 ? 0.540 -1.929 17.298 1.00 90.44 275 PRO A N 1
ATOM 2153 C CA . PRO A 1 275 ? 1.828 -2.375 16.758 1.00 90.44 275 PRO A CA 1
ATOM 2154 C C . PRO A 1 275 ? 2.048 -1.900 15.311 1.00 90.44 275 PRO A C 1
ATOM 2156 O O . PRO A 1 275 ? 1.093 -1.746 14.557 1.00 90.44 275 PRO A O 1
ATOM 2159 N N . ALA A 1 276 ? 3.297 -1.719 14.887 1.00 87.94 276 ALA A N 1
ATOM 2160 C CA . ALA A 1 276 ? 3.597 -1.454 13.479 1.00 87.94 276 ALA A CA 1
ATOM 2161 C C . ALA A 1 276 ? 3.387 -2.715 12.616 1.00 87.94 276 ALA A C 1
ATOM 2163 O O . ALA A 1 276 ? 3.485 -3.850 13.086 1.00 87.94 276 ALA A O 1
ATOM 2164 N N . SER A 1 277 ? 3.119 -2.535 11.321 1.00 86.12 277 SER A N 1
ATOM 2165 C CA . SER A 1 277 ? 3.030 -3.682 10.413 1.00 86.12 277 SER A CA 1
ATOM 2166 C C . SER A 1 277 ? 4.405 -4.342 10.238 1.00 86.12 277 SER A C 1
ATOM 2168 O O . SER A 1 277 ? 5.393 -3.666 9.958 1.00 86.12 277 SER A O 1
ATOM 2170 N N . GLY A 1 278 ? 4.459 -5.667 10.358 1.00 84.50 278 GLY A N 1
ATOM 2171 C CA . GLY A 1 278 ? 5.681 -6.472 10.397 1.00 84.50 278 GLY A CA 1
ATOM 2172 C C . GLY A 1 278 ? 6.273 -6.634 11.803 1.00 84.50 278 GLY A C 1
ATOM 2173 O O . GLY A 1 278 ? 7.340 -7.228 11.944 1.00 84.50 278 GLY A O 1
ATOM 2174 N N . THR A 1 279 ? 5.625 -6.110 12.852 1.00 89.00 279 THR A N 1
ATOM 2175 C CA . THR A 1 279 ? 6.061 -6.355 14.232 1.00 89.00 279 THR A CA 1
ATOM 2176 C C . THR A 1 279 ? 5.967 -7.844 14.559 1.00 89.00 279 THR A C 1
ATOM 2178 O O . THR A 1 279 ? 4.927 -8.471 14.342 1.00 89.00 279 THR A O 1
ATOM 2181 N N . ARG A 1 280 ? 7.056 -8.386 15.119 1.00 88.50 280 ARG A N 1
ATOM 2182 C CA . ARG A 1 280 ? 7.071 -9.734 15.686 1.00 88.50 280 ARG A CA 1
ATOM 2183 C C . ARG A 1 280 ? 6.466 -9.747 17.079 1.00 88.50 280 ARG A C 1
ATOM 2185 O O . ARG A 1 280 ? 6.811 -8.898 17.900 1.00 88.50 280 ARG A O 1
ATOM 2192 N N . ILE A 1 281 ? 5.593 -10.707 17.338 1.00 87.56 281 ILE A N 1
ATOM 2193 C CA . ILE A 1 281 ? 4.867 -10.841 18.598 1.00 87.56 281 ILE A CA 1
ATOM 2194 C C . ILE A 1 281 ? 5.138 -12.205 19.228 1.00 87.56 281 ILE A C 1
ATOM 2196 O O . ILE A 1 281 ? 4.960 -13.242 18.612 1.00 87.56 281 ILE A O 1
ATOM 2200 N N . GLU A 1 282 ? 5.553 -12.220 20.491 1.00 85.00 282 GLU A N 1
ATOM 2201 C CA . GLU A 1 282 ? 5.801 -13.475 21.221 1.00 85.00 282 GLU A CA 1
ATOM 2202 C C . GLU A 1 282 ? 4.598 -13.877 22.095 1.00 85.00 282 GLU A C 1
ATOM 2204 O O . GLU A 1 282 ? 4.409 -15.051 22.422 1.00 85.00 282 GLU A O 1
ATOM 2209 N N . SER A 1 283 ? 3.761 -12.892 22.425 1.00 87.62 283 SER A N 1
ATOM 2210 C CA . SER A 1 283 ? 2.599 -12.973 23.312 1.00 87.62 283 SER A CA 1
ATOM 2211 C C . SER A 1 283 ? 1.320 -13.364 22.562 1.00 87.62 283 SER A C 1
ATOM 2213 O O . SER A 1 283 ? 1.155 -13.043 21.388 1.00 87.62 283 SER A O 1
ATOM 2215 N N . ASP A 1 284 ? 0.390 -14.009 23.266 1.00 89.88 284 ASP A N 1
ATOM 2216 C CA . ASP A 1 284 ? -0.992 -14.275 22.833 1.00 89.88 284 ASP A CA 1
ATOM 2217 C C . ASP A 1 284 ? -1.896 -13.030 22.934 1.00 89.88 284 ASP A C 1
ATOM 2219 O O . ASP A 1 284 ? -3.071 -13.053 22.568 1.00 89.88 284 ASP A O 1
ATOM 2223 N N . ARG A 1 285 ? -1.344 -11.921 23.431 1.00 91.25 285 ARG A N 1
ATOM 2224 C CA . ARG A 1 285 ? -1.986 -10.609 23.493 1.00 91.25 285 ARG A CA 1
ATOM 2225 C C . ARG A 1 285 ? -1.117 -9.536 22.874 1.00 91.25 285 ARG A C 1
ATOM 2227 O O . ARG A 1 285 ? 0.090 -9.494 23.122 1.00 91.25 285 ARG A O 1
ATOM 2234 N N . VAL A 1 286 ? -1.755 -8.621 22.151 1.00 92.94 286 VAL A N 1
ATOM 2235 C CA . VAL A 1 286 ? -1.099 -7.453 21.561 1.00 92.94 286 VAL A CA 1
ATOM 2236 C C . VAL A 1 286 ? -1.760 -6.159 22.022 1.00 92.94 286 VAL A C 1
ATOM 2238 O O . VAL A 1 286 ? -2.982 -6.011 21.967 1.00 92.94 286 VAL A O 1
ATOM 2241 N 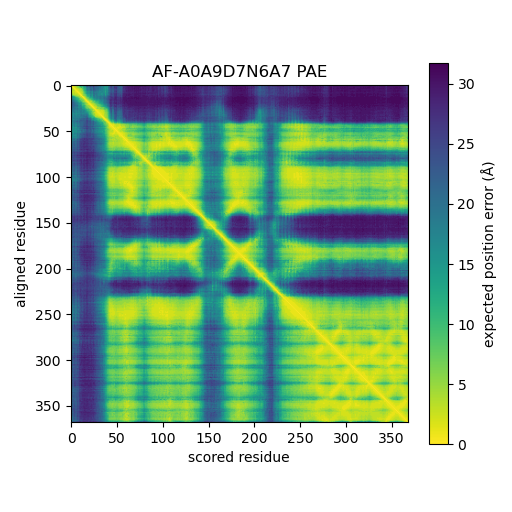N . ALA A 1 287 ? -0.940 -5.208 22.467 1.00 93.62 287 ALA A N 1
ATOM 2242 C CA . ALA A 1 287 ? -1.384 -3.853 22.752 1.00 93.62 287 ALA A CA 1
ATOM 2243 C C . ALA A 1 287 ? -1.599 -3.104 21.434 1.00 93.62 287 ALA A C 1
ATOM 2245 O O . ALA A 1 287 ? -0.686 -2.996 20.618 1.00 93.62 287 ALA A O 1
ATOM 2246 N N . VAL A 1 288 ? -2.804 -2.579 21.241 1.00 94.94 288 VAL A N 1
ATOM 2247 C CA . VAL A 1 288 ? -3.213 -1.819 20.062 1.00 94.94 288 VAL A CA 1
ATOM 2248 C C . VAL A 1 288 ? -3.464 -0.376 20.457 1.00 94.94 288 VAL A C 1
ATOM 2250 O O . VAL A 1 288 ? -4.248 -0.090 21.363 1.00 94.94 288 VAL A O 1
ATOM 2253 N N . ARG A 1 289 ? -2.810 0.547 19.757 1.00 96.19 289 ARG A N 1
ATOM 2254 C CA . ARG A 1 289 ? -2.889 1.989 19.959 1.00 96.19 289 ARG A CA 1
ATOM 2255 C C . ARG A 1 289 ? -3.000 2.685 18.618 1.00 96.19 289 ARG A C 1
ATOM 2257 O O . ARG A 1 289 ? -2.192 2.468 17.719 1.00 96.19 289 ARG A O 1
ATOM 2264 N N . PHE A 1 290 ? -3.969 3.578 18.513 1.00 95.25 290 PHE A N 1
ATOM 2265 C CA . PHE A 1 290 ? -4.203 4.349 17.300 1.00 95.25 290 PHE A CA 1
ATOM 2266 C C . PHE A 1 290 ? -4.741 5.737 17.635 1.00 95.25 290 PHE A C 1
ATOM 2268 O O . PHE A 1 290 ? -5.285 5.985 18.720 1.00 95.25 290 PHE A O 1
ATOM 2275 N N . SER A 1 291 ? -4.584 6.654 16.686 1.00 95.00 291 SER A N 1
ATOM 2276 C CA . SER A 1 291 ? -5.198 7.972 16.720 1.00 95.00 291 SER A CA 1
ATOM 2277 C C . SER A 1 291 ? -6.080 8.181 15.491 1.00 95.00 291 SER A C 1
ATOM 2279 O O . SER A 1 291 ? -5.753 7.745 14.388 1.00 95.00 291 SER A O 1
ATOM 2281 N N . ILE A 1 292 ? -7.235 8.812 15.693 1.00 94.50 292 ILE A N 1
ATOM 2282 C CA . ILE A 1 292 ? -8.193 9.140 14.638 1.00 94.50 292 ILE A CA 1
ATOM 2283 C C . ILE A 1 292 ? -8.457 10.633 14.701 1.00 94.50 292 ILE A C 1
ATOM 2285 O O . ILE A 1 292 ? -8.782 11.174 15.761 1.00 94.50 292 ILE A O 1
ATOM 2289 N N . ARG A 1 293 ? -8.381 11.290 13.547 1.00 93.81 293 ARG A N 1
ATOM 2290 C CA . ARG A 1 293 ? -8.762 12.687 13.385 1.00 93.81 293 ARG A CA 1
ATOM 2291 C C . ARG A 1 293 ? -9.665 12.841 12.169 1.00 93.81 293 ARG A C 1
ATOM 2293 O O . ARG A 1 293 ? -9.297 12.437 11.073 1.00 93.81 293 ARG A O 1
ATOM 2300 N N . SER A 1 294 ? -10.828 13.460 12.334 1.00 92.38 294 SER A N 1
ATOM 2301 C CA . SER A 1 294 ? -11.766 13.699 11.230 1.00 92.38 294 SER A CA 1
ATOM 2302 C C . SER A 1 294 ? -12.450 15.055 11.369 1.00 92.38 294 SER A C 1
ATOM 2304 O O . SER A 1 294 ? -12.637 15.561 12.473 1.00 92.38 294 SER A O 1
ATOM 2306 N N . LYS A 1 295 ? -12.836 15.657 10.242 1.00 90.19 295 LYS A N 1
ATOM 2307 C CA . LYS A 1 295 ? -13.736 16.823 10.214 1.00 90.19 295 LYS A CA 1
ATOM 2308 C C . LYS A 1 295 ? -15.207 16.421 10.364 1.00 90.19 295 LYS A C 1
ATOM 2310 O O . LYS A 1 295 ? -16.067 17.274 10.561 1.00 90.19 295 LYS A O 1
ATOM 2315 N N . ARG A 1 296 ? -15.506 15.126 10.250 1.00 89.25 296 ARG A N 1
ATOM 2316 C CA . ARG A 1 296 ? -16.847 14.566 10.387 1.00 89.25 296 ARG A CA 1
ATOM 2317 C C . ARG A 1 296 ? -16.979 13.854 11.721 1.00 89.25 296 ARG A C 1
ATOM 2319 O O . ARG A 1 296 ? -15.995 13.467 12.349 1.00 89.25 296 ARG A O 1
ATOM 2326 N N . ARG A 1 297 ? -18.224 13.704 12.160 1.00 90.69 297 ARG A N 1
ATOM 2327 C CA . ARG A 1 297 ? -18.540 12.855 13.302 1.00 90.69 297 ARG A CA 1
ATOM 2328 C C . ARG A 1 297 ? -18.325 11.394 12.905 1.00 90.69 297 ARG A C 1
ATOM 2330 O O . ARG A 1 297 ? -18.661 11.004 11.789 1.00 90.69 297 ARG A O 1
ATOM 2337 N N . ILE A 1 298 ? -17.780 10.616 13.832 1.00 93.69 298 ILE A N 1
ATOM 2338 C CA . ILE A 1 298 ? -17.607 9.171 13.700 1.00 93.69 298 ILE A CA 1
ATOM 2339 C C . ILE A 1 298 ? -18.690 8.482 14.526 1.00 93.69 298 ILE A C 1
ATOM 2341 O O . ILE A 1 298 ? -18.911 8.850 15.683 1.00 93.69 298 ILE A O 1
ATOM 2345 N N . ASN A 1 299 ? -19.379 7.523 13.914 1.00 93.88 299 ASN A N 1
ATOM 2346 C CA . ASN A 1 299 ? -20.431 6.743 14.555 1.00 93.88 299 ASN A CA 1
ATOM 2347 C C . ASN A 1 299 ? -19.866 5.482 15.206 1.00 93.88 299 ASN A C 1
ATOM 2349 O O . ASN A 1 299 ? -20.269 5.149 16.318 1.00 93.88 299 ASN A O 1
ATOM 2353 N N . GLU A 1 300 ? -18.923 4.811 14.537 1.00 96.06 300 GLU A N 1
ATOM 2354 C CA . GLU A 1 300 ? -18.385 3.526 14.988 1.00 96.06 300 GLU A CA 1
ATOM 2355 C C . GLU A 1 300 ? -16.881 3.419 14.727 1.00 96.06 300 GLU A C 1
ATOM 2357 O O . GLU A 1 300 ? -16.363 3.919 13.725 1.00 96.06 300 GLU A O 1
ATOM 2362 N N . VAL A 1 301 ? -16.187 2.748 15.646 1.00 96.75 301 VAL A N 1
ATOM 2363 C CA . VAL A 1 301 ? -14.778 2.367 15.517 1.00 96.75 301 VAL A CA 1
ATOM 2364 C C . VAL A 1 301 ? -14.650 0.920 15.977 1.00 96.75 301 VAL A C 1
ATOM 2366 O O . VAL A 1 301 ? -14.870 0.613 17.153 1.00 96.75 301 VAL A O 1
ATOM 2369 N N . LEU A 1 302 ? -14.315 0.043 15.036 1.00 96.06 302 LEU A N 1
ATOM 2370 C CA . LEU A 1 302 ? -14.364 -1.408 15.179 1.00 96.06 302 LEU A CA 1
ATOM 2371 C C . LEU A 1 302 ? -12.983 -2.001 14.910 1.00 96.06 302 LEU A C 1
ATOM 2373 O O . LEU A 1 302 ? -12.353 -1.673 13.909 1.00 96.06 302 LEU A O 1
ATOM 2377 N N . LEU A 1 303 ? -12.522 -2.889 15.785 1.00 95.81 303 LEU A N 1
ATOM 2378 C CA . LEU A 1 303 ? -11.291 -3.655 15.612 1.00 95.81 303 LEU A CA 1
ATOM 2379 C C . LEU A 1 303 ? -11.623 -5.118 15.340 1.00 95.81 303 LEU A C 1
ATOM 2381 O O . LEU A 1 303 ? -12.393 -5.732 16.076 1.00 95.81 303 LEU A O 1
ATOM 2385 N N . PHE A 1 304 ? -10.981 -5.683 14.327 1.00 94.56 304 PHE A N 1
ATOM 2386 C CA . PHE A 1 304 ? -11.091 -7.080 13.935 1.00 94.56 304 PHE A CA 1
ATOM 2387 C C . PHE A 1 304 ? -9.714 -7.727 13.987 1.00 94.56 304 PHE A C 1
ATOM 2389 O O . PHE A 1 304 ? -8.728 -7.136 13.537 1.00 94.56 304 PHE A O 1
ATOM 2396 N N . VAL A 1 305 ? -9.661 -8.950 14.500 1.00 93.44 305 VAL A N 1
ATOM 2397 C CA . VAL A 1 305 ? -8.499 -9.826 14.371 1.00 93.44 305 VAL A CA 1
ATOM 2398 C C . VAL A 1 305 ? -8.781 -10.834 13.263 1.00 93.44 305 VAL A C 1
ATOM 2400 O O . VAL A 1 305 ? -9.827 -11.479 13.231 1.00 93.44 305 VAL A O 1
ATOM 2403 N N . ASP A 1 306 ? -7.834 -10.948 12.345 1.00 89.88 306 ASP A N 1
ATOM 2404 C CA . ASP A 1 306 ? -7.860 -11.811 11.177 1.00 89.88 306 ASP A CA 1
ATOM 2405 C C . ASP A 1 306 ? -9.118 -11.610 10.315 1.00 89.88 306 ASP A C 1
ATOM 2407 O O . ASP A 1 306 ? -9.533 -10.474 10.063 1.00 89.88 306 ASP A O 1
ATOM 2411 N N . ASP A 1 307 ? -9.698 -12.696 9.804 1.00 82.75 307 ASP A N 1
ATOM 2412 C CA . ASP A 1 307 ? -10.912 -12.716 8.980 1.00 82.75 307 ASP A CA 1
ATOM 2413 C C . ASP A 1 307 ? -12.191 -12.858 9.824 1.00 82.75 307 ASP A C 1
ATOM 2415 O O . ASP A 1 307 ? -13.197 -13.391 9.357 1.00 82.75 307 ASP A O 1
ATOM 2419 N N . ALA A 1 308 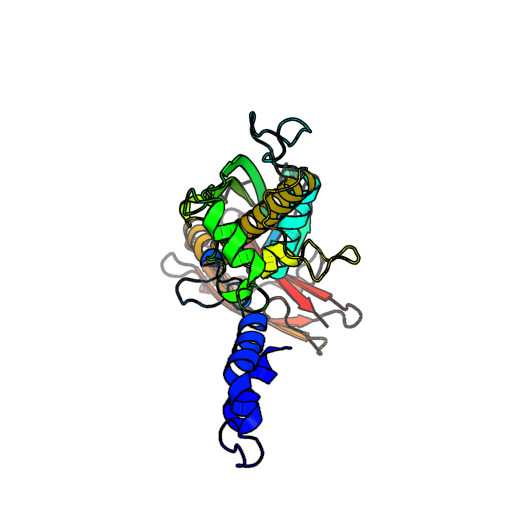? -12.161 -12.409 11.085 1.00 86.62 308 ALA A N 1
ATOM 2420 C CA . ALA A 1 308 ? -13.342 -12.427 11.937 1.00 86.62 308 ALA A CA 1
ATOM 2421 C C . ALA A 1 308 ? -14.465 -11.558 11.345 1.00 86.62 308 ALA A C 1
ATOM 2423 O O . ALA A 1 308 ? -14.252 -10.404 10.964 1.00 86.62 308 ALA A O 1
ATOM 2424 N N . ILE A 1 309 ? -15.674 -12.125 11.294 1.00 84.88 309 ILE A N 1
ATOM 2425 C CA . ILE A 1 309 ? -16.888 -11.423 10.851 1.00 84.88 309 ILE A CA 1
ATOM 2426 C C . ILE A 1 309 ? -17.338 -10.425 11.924 1.00 84.88 309 ILE A C 1
ATOM 2428 O O . ILE A 1 309 ? -17.772 -9.320 11.604 1.00 84.88 309 ILE A O 1
ATOM 2432 N N . GLU A 1 310 ? -17.216 -10.805 13.196 1.00 91.00 310 GLU A N 1
ATOM 2433 C CA . GLU A 1 310 ? -17.555 -9.956 14.336 1.00 91.00 310 GLU A CA 1
ATOM 2434 C C . GLU A 1 310 ? -16.325 -9.189 14.841 1.00 91.00 310 GLU A C 1
ATOM 2436 O O . GLU A 1 310 ? -15.211 -9.727 14.832 1.00 91.00 310 GLU A O 1
ATOM 2441 N N . PRO A 1 311 ? -16.498 -7.933 15.292 1.00 94.69 311 PRO A N 1
ATOM 2442 C CA . PRO A 1 311 ? -15.397 -7.153 15.827 1.00 94.69 311 PRO A CA 1
ATOM 2443 C C . PRO A 1 311 ? -14.911 -7.755 17.145 1.00 94.69 311 PRO A C 1
ATOM 2445 O O . PRO A 1 311 ? -15.680 -7.973 18.079 1.00 94.69 311 PRO A O 1
ATOM 2448 N N . SER A 1 312 ? -13.601 -7.950 17.253 1.00 95.12 312 SER A N 1
ATOM 2449 C CA . SER A 1 312 ? -12.937 -8.344 18.497 1.00 95.12 312 SER A CA 1
ATOM 2450 C C . SER A 1 312 ? -13.016 -7.242 19.557 1.00 95.12 312 SER A C 1
ATOM 2452 O O . SER A 1 312 ? -12.940 -7.523 20.751 1.00 95.12 312 SER A O 1
ATOM 2454 N N . PHE A 1 313 ? -13.161 -5.982 19.133 1.00 96.00 313 PHE A N 1
ATOM 2455 C CA . PHE A 1 313 ? -13.357 -4.850 20.031 1.00 96.00 313 PHE A CA 1
ATOM 2456 C C . PHE A 1 313 ? -14.131 -3.711 19.352 1.00 96.00 313 PHE A C 1
ATOM 2458 O O . PHE A 1 313 ? -13.947 -3.440 18.168 1.00 96.00 313 PHE A O 1
ATOM 2465 N N . THR A 1 314 ? -14.968 -3.009 20.118 1.00 96.88 314 THR A N 1
ATOM 2466 C CA . THR A 1 314 ? -15.710 -1.816 19.675 1.00 96.88 314 THR A CA 1
ATOM 2467 C C . THR A 1 314 ? -15.470 -0.676 20.656 1.00 96.88 314 THR A C 1
ATOM 2469 O O . THR A 1 314 ? -15.634 -0.858 21.864 1.00 96.88 314 THR A O 1
ATOM 2472 N N . VAL A 1 315 ? -15.093 0.506 20.156 1.00 95.75 315 VAL A N 1
ATOM 2473 C CA . VAL A 1 315 ? -14.954 1.697 21.012 1.00 95.75 315 VAL A CA 1
ATOM 2474 C C . VAL A 1 315 ? -16.338 2.093 21.547 1.00 95.75 315 VAL A C 1
ATOM 2476 O O . VAL A 1 315 ? -17.272 2.223 20.750 1.00 95.75 315 VAL A O 1
ATOM 2479 N N . PRO A 1 316 ? -16.508 2.316 22.864 1.00 95.81 316 PRO A N 1
ATOM 2480 C CA . PRO A 1 316 ? -17.811 2.658 23.423 1.00 95.81 316 PRO A CA 1
ATOM 2481 C C . PRO A 1 316 ? -18.370 3.966 22.845 1.00 95.81 316 PRO A C 1
ATOM 2483 O O . PRO A 1 316 ? -17.672 4.974 22.735 1.00 95.81 316 PRO A O 1
ATOM 2486 N N . SER A 1 317 ? -19.672 3.992 22.544 1.00 91.81 317 SER A N 1
ATOM 2487 C CA . SER A 1 317 ? -20.327 5.146 21.903 1.00 91.81 317 SER A CA 1
ATOM 2488 C C . SER A 1 317 ? -20.225 6.444 22.711 1.00 91.81 317 SER A C 1
ATOM 2490 O O . SER A 1 317 ? -20.251 7.533 22.138 1.00 91.81 317 SER A O 1
ATOM 2492 N N . ARG A 1 318 ? -20.095 6.343 24.040 1.00 93.69 318 ARG A N 1
ATOM 2493 C CA . ARG A 1 318 ? -19.873 7.498 24.917 1.00 93.69 318 ARG A CA 1
ATOM 2494 C C . ARG A 1 318 ? -18.546 8.190 24.601 1.00 93.69 318 ARG A C 1
ATOM 2496 O O . ARG A 1 318 ? -18.529 9.406 24.442 1.00 93.69 318 ARG A O 1
ATOM 2503 N N . ASP A 1 319 ? -17.470 7.422 24.456 1.00 94.44 319 ASP A N 1
ATOM 2504 C CA . ASP A 1 319 ? -16.142 7.959 24.154 1.00 94.44 319 ASP A CA 1
ATOM 2505 C C . ASP A 1 319 ? -16.094 8.576 22.748 1.00 94.44 319 ASP A C 1
ATOM 2507 O O . ASP A 1 319 ? -15.478 9.622 22.545 1.00 94.44 319 ASP A O 1
ATOM 2511 N N . LEU A 1 320 ? -16.817 7.987 21.786 1.00 93.44 320 LEU A N 1
ATOM 2512 C CA . LEU A 1 320 ? -16.977 8.560 20.444 1.00 93.44 320 LEU A CA 1
ATOM 2513 C C . LEU A 1 320 ? -17.729 9.900 20.473 1.00 93.44 320 LEU A C 1
ATOM 2515 O O . LEU A 1 320 ? -17.352 10.836 19.767 1.00 93.44 320 LEU A O 1
ATOM 2519 N N . ALA A 1 321 ? -18.771 10.022 21.300 1.00 89.31 321 ALA A N 1
ATOM 2520 C CA . ALA A 1 321 ? -19.495 11.280 21.466 1.00 89.31 321 ALA A CA 1
ATOM 2521 C C . ALA A 1 321 ? -18.610 12.366 22.101 1.00 89.31 321 ALA A C 1
ATOM 2523 O O . ALA A 1 321 ? -18.585 13.497 21.616 1.00 89.31 321 ALA A O 1
ATOM 2524 N N . ASP A 1 322 ? -17.837 12.012 23.132 1.00 91.69 322 ASP A N 1
ATOM 2525 C CA . ASP A 1 322 ? -16.950 12.941 23.837 1.00 91.69 322 ASP A CA 1
ATOM 2526 C C . ASP A 1 322 ? -15.759 13.406 22.976 1.00 91.69 322 ASP A C 1
ATOM 2528 O O . ASP A 1 322 ? -15.233 14.505 23.201 1.00 91.69 322 ASP A O 1
ATOM 2532 N N . ALA A 1 323 ? -15.359 12.602 21.984 1.00 93.00 323 ALA A N 1
ATOM 2533 C CA . ALA A 1 323 ? -14.272 12.879 21.045 1.00 93.00 323 ALA A CA 1
ATOM 2534 C C . ALA A 1 323 ? -14.629 13.891 19.939 1.00 93.00 323 ALA A C 1
ATOM 2536 O O . ALA A 1 323 ? -13.727 14.406 19.272 1.00 93.00 323 ALA A O 1
ATOM 2537 N N . TYR A 1 324 ? -15.914 14.208 19.734 1.00 91.56 324 TYR A N 1
ATOM 2538 C CA . TYR A 1 324 ? -16.348 15.214 18.761 1.00 91.56 324 TYR A CA 1
ATOM 2539 C C . TYR A 1 324 ? -16.546 16.580 19.429 1.00 91.56 324 TYR A C 1
ATOM 2541 O O . TYR A 1 324 ? -17.544 16.816 20.109 1.00 91.56 324 TYR A O 1
ATOM 2549 N N . ARG A 1 325 ? -15.599 17.509 19.239 1.00 89.25 325 ARG A N 1
ATOM 2550 C CA . ARG A 1 325 ? -15.642 18.848 19.854 1.00 89.25 325 ARG A CA 1
ATOM 2551 C C . ARG A 1 325 ? -15.231 19.932 18.867 1.00 89.25 325 ARG A C 1
ATOM 2553 O O . ARG A 1 325 ? -14.261 19.786 18.132 1.00 89.25 325 ARG A O 1
ATOM 2560 N N . GLY A 1 326 ? -15.966 21.046 18.864 1.00 85.50 326 GLY A N 1
ATOM 2561 C CA . GLY A 1 326 ? -15.635 22.207 18.028 1.00 85.50 326 GLY A CA 1
ATOM 2562 C C . GLY A 1 326 ? -15.636 21.915 16.522 1.00 85.50 326 GLY A C 1
ATOM 2563 O O . GLY A 1 326 ? -14.844 22.500 15.792 1.00 85.50 326 GLY A O 1
ATOM 2564 N N . GLY A 1 327 ? -16.481 20.983 16.063 1.00 86.25 327 GLY A N 1
ATOM 2565 C CA . GLY A 1 327 ? -16.564 20.590 14.652 1.00 86.25 327 GLY A CA 1
ATOM 2566 C C . GLY A 1 327 ? -15.462 19.633 14.183 1.00 86.25 327 GLY A C 1
ATOM 25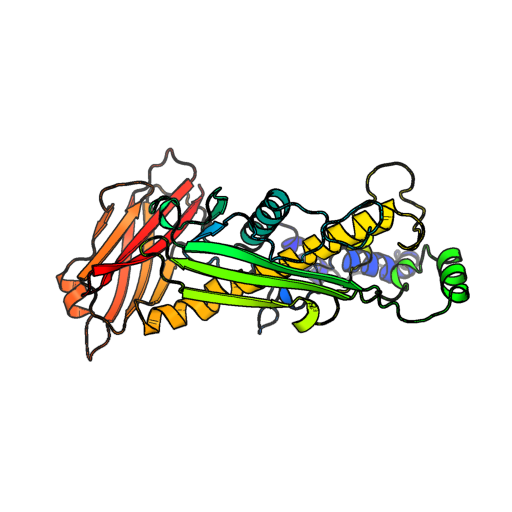67 O O . GLY A 1 327 ? -15.377 19.354 12.991 1.00 86.25 327 GLY A O 1
ATOM 2568 N N . VAL A 1 328 ? -14.626 19.120 15.091 1.00 90.12 328 VAL A N 1
ATOM 2569 C CA . VAL A 1 328 ? -13.549 18.173 14.780 1.00 90.12 328 VAL A CA 1
ATOM 2570 C C . VAL A 1 328 ? -13.667 16.951 15.688 1.00 90.12 328 VAL A C 1
ATOM 2572 O O . VAL A 1 328 ? -13.866 17.068 16.896 1.00 90.12 328 VAL A O 1
ATOM 2575 N N . PHE A 1 329 ? -13.529 15.766 15.104 1.00 93.50 329 PHE A N 1
ATOM 2576 C CA . PHE A 1 329 ? -13.362 14.511 15.824 1.00 93.50 329 PHE A CA 1
ATOM 2577 C C . PHE A 1 329 ? -11.878 14.259 16.089 1.00 93.50 329 PHE A C 1
ATOM 2579 O O . PHE A 1 329 ? -11.067 14.305 15.159 1.00 93.50 329 PHE A O 1
ATOM 2586 N N . SER A 1 330 ? -11.520 13.971 17.339 1.00 95.44 330 SER A N 1
ATOM 2587 C CA . SER A 1 330 ? -10.163 13.579 17.721 1.00 95.44 330 SER A CA 1
ATOM 2588 C C . SER A 1 330 ? -10.205 12.519 18.815 1.00 95.44 330 SER A C 1
ATOM 2590 O O . SER A 1 330 ? -10.554 12.817 19.955 1.00 95.44 330 SER A O 1
ATOM 2592 N N . LEU A 1 331 ? -9.779 11.302 18.485 1.00 96.00 331 LEU A N 1
ATOM 2593 C CA . LEU A 1 331 ? -9.716 10.173 19.408 1.00 96.00 331 LEU A CA 1
ATOM 2594 C C . LEU A 1 331 ? -8.292 9.618 19.461 1.00 96.00 331 LEU A C 1
ATOM 2596 O O . LEU A 1 331 ? -7.648 9.431 18.432 1.00 96.00 331 LEU A O 1
ATOM 2600 N N . ARG A 1 332 ? -7.815 9.310 20.666 1.00 96.00 332 ARG A N 1
ATOM 2601 C CA . ARG A 1 332 ? -6.664 8.431 20.891 1.00 96.00 332 ARG A CA 1
ATOM 2602 C C . ARG A 1 332 ? -7.145 7.272 21.736 1.00 96.00 332 ARG A C 1
ATOM 2604 O O . ARG A 1 332 ? -7.751 7.506 22.778 1.00 96.00 332 ARG A O 1
ATOM 2611 N N . TRP A 1 333 ? -6.884 6.055 21.285 1.00 96.75 333 TRP A N 1
ATOM 2612 C CA . TRP A 1 333 ? -7.368 4.857 21.955 1.00 96.75 333 TRP A CA 1
ATOM 2613 C C . TRP A 1 333 ? -6.234 3.868 22.190 1.00 96.75 333 TRP A C 1
ATOM 2615 O O . TRP A 1 333 ? -5.265 3.829 21.429 1.00 96.75 333 TRP A O 1
ATOM 2625 N N . ALA A 1 334 ? -6.363 3.087 23.259 1.00 96.00 334 ALA A N 1
ATOM 2626 C CA . ALA A 1 334 ? -5.471 1.991 23.596 1.00 96.00 334 ALA A CA 1
ATOM 2627 C C . ALA A 1 334 ? -6.305 0.817 24.122 1.00 96.00 334 ALA A C 1
ATOM 2629 O O . ALA A 1 334 ? -7.200 1.016 24.941 1.00 96.00 334 ALA A O 1
ATOM 2630 N N . THR A 1 335 ? -6.024 -0.388 23.642 1.00 96.06 335 THR A N 1
ATOM 2631 C CA . THR A 1 335 ? -6.670 -1.628 24.090 1.00 96.06 335 THR A CA 1
ATOM 2632 C C . THR A 1 335 ? -5.716 -2.808 23.920 1.00 96.06 335 THR A C 1
ATOM 2634 O O . THR A 1 335 ? -4.671 -2.667 23.291 1.00 96.06 335 THR A O 1
ATOM 2637 N N . GLU A 1 336 ? -6.066 -3.970 24.456 1.00 95.44 336 GLU A N 1
ATOM 2638 C CA . GLU A 1 336 ? -5.374 -5.229 24.176 1.00 95.44 336 GLU A CA 1
ATOM 2639 C C . GLU A 1 336 ? -6.298 -6.162 23.397 1.00 95.44 336 GLU A C 1
ATOM 2641 O O . GLU A 1 336 ? -7.478 -6.294 23.726 1.00 95.44 336 GLU A O 1
ATOM 2646 N N . LEU A 1 337 ? -5.760 -6.815 22.368 1.00 93.94 337 LEU A N 1
ATOM 2647 C CA . LEU A 1 337 ? -6.464 -7.837 21.598 1.00 93.94 337 LEU A CA 1
ATOM 2648 C C . LEU A 1 337 ? -5.840 -9.205 21.857 1.00 93.94 337 LEU A C 1
ATOM 2650 O O . LEU A 1 337 ? -4.615 -9.332 21.906 1.00 93.94 337 LEU A O 1
ATOM 2654 N N . ALA A 1 338 ? -6.691 -10.220 22.006 1.00 92.69 338 ALA A N 1
ATOM 2655 C CA . ALA A 1 338 ? -6.269 -11.613 22.048 1.00 92.69 338 ALA A CA 1
ATOM 2656 C C . ALA A 1 338 ? -6.002 -12.122 20.627 1.00 92.69 338 ALA A C 1
ATOM 2658 O O . ALA A 1 338 ? -6.761 -11.823 19.703 1.00 92.69 338 ALA A O 1
ATOM 2659 N N . LEU A 1 339 ? -4.932 -12.893 20.474 1.00 91.06 339 LEU A N 1
ATOM 2660 C CA . LEU A 1 339 ? -4.483 -13.486 19.224 1.00 91.06 339 LEU A CA 1
ATOM 2661 C C . LEU A 1 339 ? -4.454 -15.007 19.362 1.00 91.06 339 LEU A C 1
ATOM 2663 O O . LEU A 1 339 ? -4.183 -15.537 20.439 1.00 91.06 339 LEU A O 1
ATOM 2667 N N . ASP A 1 340 ? -4.734 -15.709 18.268 1.00 88.00 340 ASP A N 1
ATOM 2668 C CA . ASP A 1 340 ? -4.638 -17.167 18.227 1.00 88.00 340 ASP A CA 1
ATOM 2669 C C . ASP A 1 340 ? -3.163 -17.612 18.250 1.00 88.00 340 ASP A C 1
ATOM 2671 O O . ASP A 1 340 ? -2.440 -17.378 17.283 1.00 88.00 340 ASP A O 1
ATOM 2675 N N . PRO A 1 341 ? -2.687 -18.287 19.308 1.00 81.06 341 PRO A N 1
ATOM 2676 C CA . PRO A 1 341 ? -1.286 -18.659 19.405 1.00 81.06 341 PRO A CA 1
ATOM 2677 C C . PRO A 1 341 ? -0.831 -19.652 18.318 1.00 81.06 341 PRO A C 1
ATOM 2679 O O . PRO A 1 341 ? 0.369 -19.776 18.074 1.00 81.06 341 PRO A O 1
ATOM 2682 N N . GLU A 1 342 ? -1.734 -20.373 17.662 1.00 83.69 342 GLU A N 1
ATOM 2683 C CA . GLU A 1 342 ? -1.351 -21.359 16.646 1.00 83.69 342 GLU A CA 1
ATOM 2684 C C . GLU A 1 342 ? -1.094 -20.727 15.270 1.00 83.69 342 GLU A C 1
ATOM 2686 O O . GLU A 1 342 ? -0.462 -21.340 14.403 1.00 83.69 342 GLU A O 1
ATOM 2691 N N . ARG A 1 343 ? -1.521 -19.477 15.061 1.00 84.88 343 ARG A N 1
ATOM 2692 C CA . ARG A 1 343 ? -1.284 -18.748 13.814 1.00 84.88 343 ARG A CA 1
ATOM 2693 C C . ARG A 1 343 ? 0.083 -18.067 13.820 1.00 84.88 343 ARG A C 1
ATOM 2695 O O . ARG A 1 343 ? 0.443 -17.318 14.717 1.00 84.88 343 ARG A O 1
ATOM 2702 N N . GLY A 1 344 ? 0.847 -18.293 12.750 1.00 85.69 344 GLY A N 1
ATOM 2703 C CA . GLY A 1 344 ? 2.146 -17.636 12.543 1.00 85.69 344 GLY A CA 1
ATOM 2704 C C . GLY A 1 344 ? 2.046 -16.186 12.052 1.00 85.69 344 GLY A C 1
ATOM 2705 O O . GLY A 1 344 ? 3.046 -15.473 12.012 1.00 85.69 344 GLY A O 1
ATOM 2706 N N . ARG A 1 345 ? 0.854 -15.744 11.641 1.00 90.81 345 ARG A N 1
ATOM 2707 C CA . ARG A 1 345 ? 0.605 -14.405 11.104 1.00 90.81 345 ARG A CA 1
ATOM 2708 C C . ARG A 1 345 ? -0.791 -13.957 11.502 1.00 90.81 345 ARG A C 1
ATOM 2710 O O . ARG A 1 345 ? -1.744 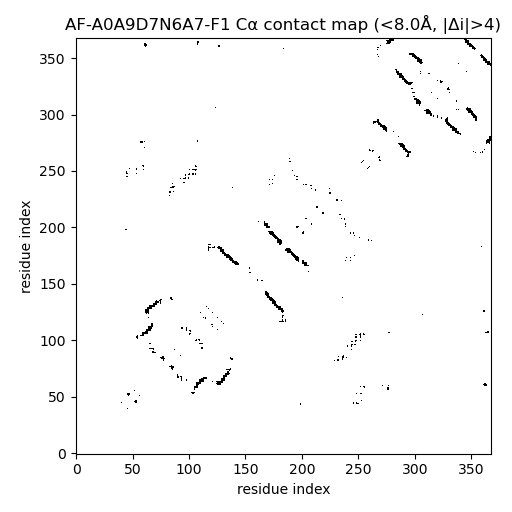-14.709 11.306 1.00 90.81 345 ARG A O 1
ATOM 2717 N N . HIS A 1 346 ? -0.892 -12.730 11.997 1.00 92.06 346 HIS A N 1
ATOM 2718 C CA . HIS A 1 346 ? -2.161 -12.119 12.375 1.00 92.06 346 HIS A CA 1
ATOM 2719 C C . HIS A 1 346 ? -2.397 -10.823 11.620 1.00 92.06 346 HIS A C 1
ATOM 2721 O O . HIS A 1 346 ? -1.465 -10.066 11.351 1.00 92.06 346 HIS A O 1
ATOM 2727 N N . ARG A 1 347 ? -3.656 -10.531 11.320 1.00 91.88 347 ARG A N 1
ATOM 2728 C CA . ARG A 1 347 ? -4.091 -9.247 10.776 1.00 91.88 347 ARG A CA 1
ATOM 2729 C C . ARG A 1 347 ? -4.902 -8.523 11.836 1.00 91.88 347 ARG A C 1
ATOM 2731 O O . ARG A 1 347 ? -5.877 -9.064 12.332 1.00 91.88 347 ARG A O 1
ATOM 2738 N N . VAL A 1 348 ? -4.554 -7.282 12.146 1.00 93.38 348 VAL A N 1
ATOM 2739 C CA . VAL A 1 348 ? -5.411 -6.409 12.955 1.00 93.38 348 VAL A CA 1
ATOM 2740 C C . VAL A 1 348 ? -5.963 -5.335 12.038 1.00 93.38 348 VAL A C 1
ATOM 2742 O O . VAL A 1 348 ? -5.204 -4.548 11.474 1.00 93.38 348 VAL A O 1
ATOM 2745 N N . ARG A 1 349 ? -7.283 -5.330 11.861 1.00 93.88 349 ARG A N 1
ATOM 2746 C CA . ARG A 1 349 ? -8.005 -4.384 11.012 1.00 93.88 349 ARG A CA 1
ATOM 2747 C C . ARG A 1 349 ? -8.828 -3.433 11.873 1.00 93.88 349 ARG A C 1
ATOM 2749 O O . ARG A 1 349 ? -9.479 -3.866 12.817 1.00 93.88 349 ARG A O 1
ATOM 2756 N N . LEU A 1 350 ? -8.822 -2.156 11.522 1.00 94.50 350 LEU A N 1
ATOM 2757 C CA . LEU A 1 350 ? -9.645 -1.104 12.101 1.00 94.50 350 LEU A CA 1
ATOM 2758 C C . LEU A 1 350 ? -10.581 -0.552 11.034 1.00 94.50 350 LEU A C 1
ATOM 2760 O O . LEU A 1 350 ? -10.115 -0.020 10.025 1.00 94.50 350 LEU A O 1
ATOM 2764 N N . ASP A 1 351 ? -11.877 -0.609 11.311 1.00 93.81 351 ASP A N 1
ATOM 2765 C CA . ASP A 1 351 ? -12.911 0.008 10.492 1.00 93.81 351 ASP A CA 1
ATOM 2766 C C . ASP A 1 351 ? -13.486 1.207 11.251 1.00 93.81 351 ASP A C 1
ATOM 2768 O O . ASP A 1 351 ? -13.855 1.119 12.424 1.00 93.81 351 ASP A O 1
ATOM 2772 N N . ILE A 1 352 ? -13.548 2.349 10.572 1.00 93.44 352 ILE A N 1
ATOM 2773 C CA . ILE A 1 352 ? -14.091 3.599 11.101 1.00 93.44 352 ILE A CA 1
ATOM 2774 C C . ILE A 1 352 ? -15.271 3.984 10.233 1.00 93.44 352 ILE A C 1
ATOM 2776 O O . ILE A 1 352 ? -15.091 4.218 9.039 1.00 93.44 352 ILE A O 1
ATOM 2780 N N . VAL A 1 353 ? -16.453 4.077 10.830 1.00 92.94 353 VAL A N 1
ATOM 2781 C CA . VAL A 1 353 ? -17.686 4.433 10.128 1.00 92.94 353 VAL A CA 1
ATOM 2782 C C . VAL A 1 353 ? -18.065 5.859 10.497 1.00 92.94 353 VAL A C 1
ATOM 2784 O O . VAL A 1 353 ? -18.296 6.173 11.669 1.00 92.94 353 VAL A O 1
ATOM 2787 N N . ASP A 1 354 ? -18.101 6.741 9.502 1.00 91.19 354 ASP A N 1
ATOM 2788 C CA . ASP A 1 354 ? -18.502 8.130 9.703 1.00 91.19 354 ASP A CA 1
ATOM 2789 C C . ASP A 1 354 ? -20.029 8.299 9.817 1.00 91.19 354 ASP A C 1
ATOM 2791 O O . ASP A 1 354 ? -20.809 7.351 9.701 1.00 91.19 354 ASP A O 1
ATOM 2795 N N . ALA A 1 355 ? -20.460 9.534 10.079 1.00 88.88 355 ALA A N 1
ATOM 2796 C CA . ALA A 1 355 ? -21.870 9.893 10.204 1.00 88.88 355 ALA A CA 1
ATOM 2797 C C . ALA A 1 355 ? -22.719 9.574 8.961 1.00 88.88 355 ALA A C 1
ATOM 2799 O O . ALA A 1 355 ? -23.921 9.357 9.097 1.00 88.88 355 ALA A O 1
ATOM 2800 N N . ASP A 1 356 ? -22.095 9.532 7.782 1.00 88.19 356 ASP A N 1
ATOM 2801 C CA . ASP A 1 356 ? -22.739 9.276 6.494 1.00 88.19 356 ASP A CA 1
ATOM 2802 C C . ASP A 1 356 ? -22.665 7.789 6.100 1.00 88.19 356 ASP A C 1
ATOM 2804 O O . ASP A 1 356 ? -23.062 7.415 4.996 1.00 88.19 356 ASP A O 1
ATOM 2808 N N . GLY A 1 357 ? -22.149 6.933 6.991 1.00 87.62 357 GLY A N 1
ATOM 2809 C CA . GLY A 1 357 ? -21.994 5.498 6.766 1.00 87.62 357 GLY A CA 1
ATOM 2810 C C . GLY A 1 357 ? -20.790 5.127 5.899 1.00 87.62 357 GLY A C 1
ATOM 2811 O O . GLY A 1 357 ? -20.688 3.983 5.461 1.00 87.62 357 GLY A O 1
ATOM 2812 N N . ARG A 1 358 ? -19.872 6.062 5.626 1.00 86.62 358 ARG A N 1
ATOM 2813 C CA . ARG A 1 358 ? -18.657 5.780 4.851 1.00 86.62 358 ARG A CA 1
ATOM 2814 C C . ARG A 1 358 ? -17.605 5.165 5.757 1.00 86.62 358 ARG A C 1
ATOM 2816 O O . ARG A 1 358 ? -17.369 5.647 6.865 1.00 86.62 358 ARG A O 1
ATOM 2823 N N . THR A 1 359 ? -16.943 4.129 5.253 1.00 87.75 359 THR A N 1
ATOM 2824 C CA . THR A 1 359 ? -15.932 3.389 6.008 1.00 87.75 359 THR A CA 1
ATOM 2825 C C . THR A 1 359 ? -14.518 3.768 5.574 1.00 87.75 359 THR A C 1
ATOM 2827 O O . THR A 1 359 ? -14.185 3.734 4.386 1.00 87.75 359 THR A O 1
ATOM 2830 N N . THR A 1 360 ? -13.671 4.078 6.552 1.00 88.81 360 THR A N 1
ATOM 2831 C CA . THR A 1 360 ? -12.213 4.121 6.407 1.00 88.81 360 THR A CA 1
ATOM 2832 C C . THR A 1 360 ? -11.632 2.873 7.057 1.00 88.81 360 THR A C 1
ATOM 2834 O O . THR A 1 360 ? -11.864 2.644 8.243 1.00 88.81 360 THR A O 1
ATOM 2837 N N . ARG A 1 361 ? -10.875 2.076 6.294 1.00 90.12 361 ARG A N 1
ATOM 2838 C CA . ARG A 1 361 ? -10.207 0.868 6.795 1.00 90.12 361 ARG A CA 1
ATOM 2839 C C . ARG A 1 361 ? -8.707 1.061 6.918 1.00 90.12 361 ARG A C 1
ATOM 2841 O O . ARG A 1 361 ? -8.092 1.703 6.062 1.00 90.12 361 ARG A O 1
ATOM 2848 N N . ARG A 1 362 ? -8.130 0.492 7.974 1.00 89.81 362 ARG A N 1
ATOM 2849 C CA . ARG A 1 362 ? -6.685 0.346 8.165 1.00 89.81 362 ARG A CA 1
ATOM 2850 C C . ARG A 1 362 ? -6.353 -1.042 8.646 1.00 89.81 362 ARG A C 1
ATOM 2852 O O . ARG A 1 362 ? -7.098 -1.612 9.433 1.00 89.81 362 ARG A O 1
ATOM 2859 N N . SER A 1 363 ? -5.208 -1.546 8.221 1.00 91.00 363 SER A N 1
ATOM 2860 C CA . SER A 1 363 ? -4.731 -2.859 8.622 1.00 91.00 363 SER A CA 1
ATOM 2861 C C . SER A 1 363 ? -3.261 -2.805 9.001 1.00 91.00 363 SER A C 1
ATOM 2863 O O . SER A 1 363 ? -2.463 -2.124 8.357 1.00 91.00 363 SER A O 1
ATOM 2865 N N . VAL A 1 364 ? -2.898 -3.588 10.009 1.00 91.75 364 VAL A N 1
ATOM 2866 C CA . VAL A 1 364 ? -1.514 -3.966 10.289 1.00 91.75 364 VAL A CA 1
ATOM 2867 C C . VAL A 1 364 ? -1.403 -5.480 10.318 1.00 91.75 364 VAL A C 1
ATOM 2869 O O . VAL A 1 364 ? -2.340 -6.190 10.687 1.00 91.75 364 VAL A O 1
ATOM 2872 N N . VAL A 1 365 ? -0.247 -5.974 9.900 1.00 90.44 365 VAL A N 1
ATOM 2873 C CA . VAL A 1 365 ? 0.071 -7.398 9.888 1.00 90.44 365 VAL A CA 1
ATOM 2874 C C . VAL A 1 365 ? 1.126 -7.663 10.948 1.00 90.44 365 VAL A C 1
ATOM 2876 O O . VAL A 1 365 ? 2.131 -6.962 10.995 1.00 90.44 365 VAL A O 1
ATOM 2879 N N . LEU A 1 366 ? 0.913 -8.680 11.769 1.00 90.81 366 LEU A N 1
ATOM 2880 C CA . LEU A 1 366 ? 1.828 -9.128 12.811 1.00 90.81 366 LEU A CA 1
ATOM 2881 C C . LEU A 1 366 ? 2.383 -10.494 12.433 1.00 90.81 366 LEU A C 1
ATOM 2883 O O . LEU A 1 366 ? 1.674 -11.320 11.854 1.00 90.81 366 LEU A O 1
ATOM 2887 N N . GLU A 1 367 ? 3.644 -10.721 12.766 1.00 88.81 367 GLU A N 1
ATOM 2888 C CA . GLU A 1 367 ? 4.346 -11.979 12.517 1.00 88.81 367 GLU A CA 1
ATOM 2889 C C . GLU A 1 367 ? 4.682 -12.632 13.855 1.00 88.81 367 GLU A C 1
ATOM 2891 O O . GLU A 1 367 ? 4.945 -11.929 14.830 1.00 88.81 367 GLU A O 1
ATOM 2896 N N . ARG A 1 368 ? 4.670 -13.960 13.923 1.00 81.31 368 ARG A N 1
ATOM 2897 C CA . ARG A 1 368 ? 5.141 -14.686 15.102 1.00 81.31 368 ARG A CA 1
ATOM 2898 C C . ARG A 1 368 ? 6.567 -15.186 14.913 1.00 81.31 368 ARG A C 1
ATOM 2900 O O . ARG A 1 368 ? 6.868 -15.714 13.818 1.00 81.31 368 ARG A O 1
#

Sequence (368 aa):
MPQLWCARLRRRGALFSPALAPLARFAPALAALALGVACRSTDPALYDSERRLLVERERASYRLAVAPFVFESGVERASAERPLALRSDEAALTGQLRHELEQLGAAAEVLEVRTRAFRDVPRDAADLLLVPTLRSASFELRGAIGGAGLEFLAWYTTWIGGHFVEDYDYLADLRVGAELVRVEDGTVLERFEYSSADEGPMSLSFYDRNEAFEAGFFTTLVLPPFLTADDAEVLVDSLTQRAVQRIAARVKRGLVDELPEKEYADLARVEWLEPASGTRIESDRVAVRFSIRSKRRINEVLLFVDDAIEPSFTVPSRDLADAYRGGVFSLRWATELALDPERGRHRVRLDIVDADGRTTRRSVVLER

Nearest PDB structures (foldseek):
  4kkq-assembly1_B  TM=6.152E-01  e=5.446E-02  Vibrio cholerae MJ-1236
  4kkr-assembly1_A  TM=3.945E-01  e=3.632E-02  Vibrio cholerae MJ-1236
  4bei-assembly1_H  TM=3.660E-01  e=1.921E-02  Vibrio cholerae MJ-1236
  5g50-assembly1_B  TM=4.029E-01  e=4.320E-02  Vibrio cholerae MJ-1236
  4be6-assembly1_A  TM=3.725E-01  e=4.077E-02  Vibrio cholerae MJ-1236

Radius of gyration: 25.3 Å; Cα contacts (8 Å, |Δi|>4): 648; chains: 1; bounding box: 77×44×61 Å

Mean predicted aligned error: 13.76 Å